Protein 3M8O (pdb70)

Sequence (440 aa):
DIVMTQSSSPLSLSSVTTPGEPASISSCRSSSQSLLRRDGHNDLEEWYLQKPGQSPQPLIYLGSTRASSGVPDRFSSGSGSGTDFTLKIIRVEAEDAGTYYCMMQNNKQTPLTFGQGTRLLEIKKRTVAAPSSVFIFPPSDDEQLKSGTASVVCLLNNFYPREAKVQWKKVDNALQSGNSQESVTEQDSKDSTYSLSSTLTLSKKADYEEKHKVYACCEVTHQGLSSSPVTKSSFNRRGEECCEVQLVESGGGLVQPGGSLKLSSCCAASGFTTLSSGSSNVHWVRQASGKGLEWVGRIKRNAESDATAYAASMMRRGGRLTISRDDSKNTAFLQMMNNSLKSSDDTAMMYYCCVVIRGDVVYNRQWGQGTLVTVSSASSPTSPKKVFPLSLCCSTQPDGNVVIACCLVQGFFPQEPLLSVTWSESGQGVTARNFPPSQDASGDLYTTSSSQLTLPATQCLAGKSVVTTCCHVKHYTNPSQDDVTVPCPP

Solvent-accessible surface area: 19371 Å² total; per-residue (Å²): 130,7,91,8,58,10,64,55,103,72,35,53,14,55,76,40,87,89,5,58,2,53,1,146,10,64,104,50,0,92,88,151,89,50,72,6,17,0,5,0,0,9,13,64,92,68,80,23,2,67,32,8,0,49,55,2,60,48,93,10,116,83,22,49,104,27,5,45,10,52,45,61,14,52,68,4,34,1,114,2,88,124,1,79,35,102,2,23,6,34,0,10,0,0,0,55,98,78,46,36,8,27,23,4,99,9,0,65,2,23,1,99,65,105,74,18,46,7,46,2,10,0,0,21,10,16,105,103,2,24,175,86,36,40,0,0,0,0,0,0,0,5,55,0,8,35,86,132,24,115,24,44,6,52,5,64,132,55,115,42,99,69,29,44,19,83,14,28,14,75,28,40,99,97,58,10,5,0,4,2,4,4,3,0,40,20,52,68,59,66,8,79,137,69,111,53,0,8,0,23,0,40,17,134,30,36,125,74,71,41,66,50,53,15,42,86,73,127,88,126,75,79,2,64,7,61,41,27,11,33,15,102,68,55,20,61,29,98,0,26,0,34,14,47,62,19,94,0,53,31,0,20,0,10,0,0,23,22,27,87,90,143,32,18,86,9,0,0,32,5,62,68,65,100,61,87,49,42,60,27,55,11,72,73,3,160,76,46,13,71,4,41,28,40,50,110,138,34,12,0,31,0,46,1,53,61,3,106,79,101,1,47,3,35,0,1,0,1,2,28,57,25,148,189,29,91,43,23,0,90,9,23,27,0,14,7,24,88,47,83,56,36,48,4,91,10,13,32,5,68,22,37,22,108,64,42,145,51,50,13,1,1,0,0,0,0,24,1,0,26,4,39,54,75,26,52,16,79,27,70,38,98,51,178,51,22,51,53,26,65,7,60,19,19,96,20,55,91,59,98,54,35,1,6,1,0,0,0,20,1,35,32,124,54,3,100,77,94,76,47,2,38,0,67,2,115,9,45,124,55,124,50,55,96,27,76,0,81,12,75

B-factor: mean 16.1, std 8.81, range [3.34, 55.22]

Radius of gyration: 24.03 Å; Cα contacts (8 Å, |Δi|>4): 1291; chains: 2; bounding box: 49×64×66 Å

Nearest PDB structures (foldseek):
  3m8o-assembly1_L  TM=1.005E+00  e=7.673E-44  Homo sapiens
  8vlt-assembly1_L  TM=9.657E-01  e=1.951E-39  Homo sapiens
  7so5-assembly1_L  TM=9.643E-01  e=1.183E-38  Homo sapiens
  6wg1-assembly1_B  TM=9.336E-01  e=4.070E-38  Homo sapiens
  6l8t-assembly1_L  TM=7.858E-01  e=1.786E-38  Homo sapiens

Structure (mmCIF, N/CA/C/O backbone):
data_3M8O
#
_entry.id   3M8O
#
_cell.length_a   43.780
_cell.length_b   76.300
_cell.length_c   55.850
_cell.angle_alpha   90.000
_cell.angle_beta   105.480
_cell.angle_gamma   90.000
#
_symmetry.space_group_name_H-M   'P 1 21 1'
#
loop_
_entity.id
_entity.type
_entity.pdbx_description
1 polymer 'IMMUNOGLOBULIN A1 LIGHT CHAIN'
2 polymer 'IMMUNOGLOBULIN A1 HEAVY CHAIN'
3 non-polymer 'CHLORIDE ION'
4 non-polymer GLYCEROL
5 water water
#
loop_
_atom_site.group_PDB
_atom_site.id
_atom_site.type_symbol
_atom_site.label_atom_id
_atom_site.label_alt_id
_atom_site.label_comp_id
_atom_site.label_asym_id
_atom_site.label_entity_id
_atom_site.label_seq_id
_atom_site.pdbx_PDB_ins_code
_atom_site.Cartn_x
_atom_site.Cartn_y
_atom_site.Cartn_z
_atom_site.occupancy
_atom_site.B_iso_or_equiv
_atom_site.auth_seq_id
_atom_site.auth_comp_id
_atom_site.auth_asym_id
_atom_site.auth_atom_id
_atom_site.pdbx_PDB_model_num
ATOM 1 N N . ASP A 1 1 ? -5.511 10.066 -14.372 1.00 19.44 1 ASP L N 1
ATOM 2 C CA . ASP A 1 1 ? -4.315 10.244 -13.561 1.00 15.13 1 ASP L CA 1
ATOM 3 C C . ASP A 1 1 ? -3.199 9.440 -14.192 1.00 14.46 1 ASP L C 1
ATOM 4 O O . ASP A 1 1 ? -3.452 8.490 -14.931 1.00 18.90 1 ASP L O 1
ATOM 9 N N . ILE A 1 2 ? -1.964 9.819 -13.892 1.00 8.59 2 ILE L N 1
ATOM 10 C CA . ILE A 1 2 ? -0.818 9.109 -14.437 1.00 7.41 2 ILE L CA 1
ATOM 11 C C . ILE A 1 2 ? -0.457 7.973 -13.484 1.00 9.34 2 ILE L C 1
ATOM 12 O O . ILE A 1 2 ? -0.359 8.165 -12.277 1.00 11.67 2 ILE L O 1
ATOM 17 N N . VAL A 1 3 ? -0.292 6.777 -14.031 1.00 7.84 3 VAL L N 1
ATOM 18 C CA . VAL A 1 3 ? 0.061 5.610 -13.227 1.00 7.91 3 VAL L CA 1
ATOM 19 C C . VAL A 1 3 ? 1.558 5.390 -13.310 1.00 9.00 3 VAL L C 1
ATOM 20 O O . VAL A 1 3 ? 2.125 5.318 -14.420 1.00 9.27 3 VAL L O 1
ATOM 24 N N . MET A 1 4 ? 2.187 5.311 -12.142 1.00 9.13 4 MET L N 1
ATOM 25 C CA . MET A 1 4 ? 3.624 5.058 -11.999 1.00 7.14 4 MET L CA 1
ATOM 26 C C . MET A 1 4 ? 3.830 3.654 -11.464 1.00 8.59 4 MET L C 1
ATOM 27 O O . MET A 1 4 ? 3.200 3.267 -10.472 1.00 10.51 4 MET L O 1
ATOM 32 N N . THR A 1 5 ? 4.702 2.890 -12.109 1.00 9.21 5 THR L N 1
ATOM 33 C CA . THR A 1 5 ? 4.976 1.526 -11.630 1.00 7.79 5 THR L CA 1
ATOM 34 C C . THR A 1 5 ? 6.458 1.252 -11.520 1.00 10.86 5 THR L C 1
ATOM 35 O O . THR A 1 5 ? 7.250 1.703 -12.337 1.00 13.82 5 THR L O 1
ATOM 39 N N . GLN A 1 6 ? 6.829 0.505 -10.504 1.00 6.44 6 GLN L N 1
ATOM 40 C CA . GLN A 1 6 ? 8.245 0.239 -10.243 1.00 7.55 6 GLN L CA 1
ATOM 41 C C . GLN A 1 6 ? 8.560 -1.225 -10.303 1.00 8.31 6 GLN L C 1
ATOM 42 O O . GLN A 1 6 ? 7.708 -2.075 -10.040 1.00 10.87 6 GLN L O 1
ATOM 48 N N A SER A 1 7 ? 9.805 -1.533 -10.641 0.40 7.87 7 SER L N 1
ATOM 49 N N B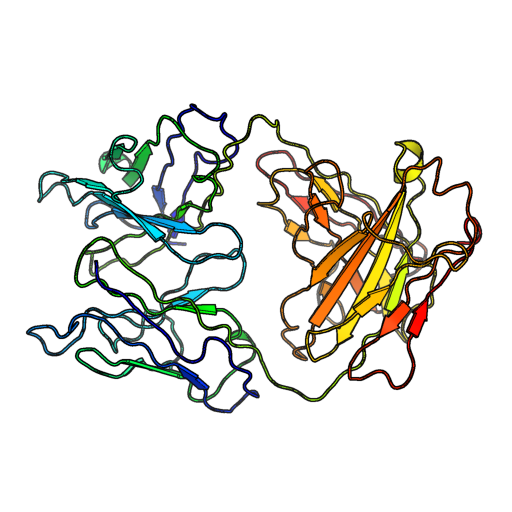 SER A 1 7 ? 9.801 -1.536 -10.674 0.30 7.86 7 SER L N 1
ATOM 50 N N C SER A 1 7 ? 9.802 -1.539 -10.655 0.30 7.91 7 SER L N 1
ATOM 51 C CA A SER A 1 7 ? 10.256 -2.910 -10.618 0.40 8.36 7 SER L CA 1
ATOM 52 C CA B SER A 1 7 ? 10.279 -2.914 -10.682 0.30 8.64 7 SER L CA 1
ATOM 53 C CA C SER A 1 7 ? 10.257 -2.919 -10.628 0.30 8.42 7 SER L CA 1
ATOM 54 C C A SER A 1 7 ? 11.750 -2.944 -10.335 0.40 8.27 7 SER L C 1
ATOM 55 C C B SER A 1 7 ? 11.764 -2.932 -10.336 0.30 8.36 7 SER L C 1
ATOM 56 C C C SER A 1 7 ? 11.751 -2.947 -10.341 0.30 8.37 7 SER L C 1
ATOM 57 O O A SER A 1 7 ? 12.504 -2.152 -10.886 0.40 9.42 7 SER L O 1
ATOM 58 O O B SER A 1 7 ? 12.526 -2.116 -10.844 0.30 9.20 7 SER L O 1
ATOM 59 O O C SER A 1 7 ? 12.505 -2.153 -10.895 0.30 9.26 7 SER L O 1
ATOM 66 N N . PRO A 1 8 ? 12.186 -3.852 -9.460 1.00 8.34 8 PRO L N 1
ATOM 67 C CA . PRO A 1 8 ? 11.367 -4.793 -8.702 1.00 7.99 8 PRO L CA 1
ATOM 68 C C . PRO A 1 8 ? 10.695 -4.086 -7.522 1.00 8.93 8 PRO L C 1
ATOM 69 O O . PRO A 1 8 ? 10.944 -2.888 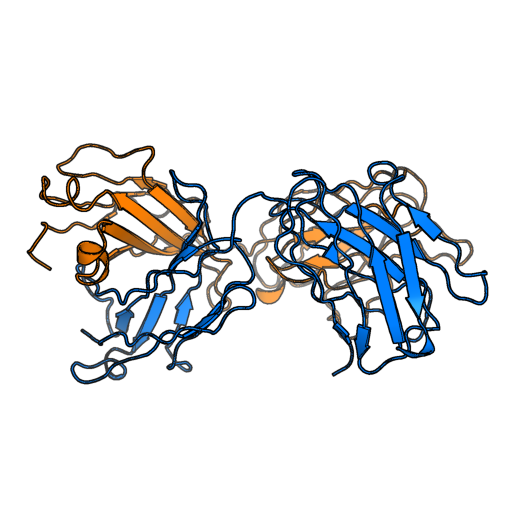-7.330 1.00 11.70 8 PRO L O 1
ATOM 73 N N . LEU A 1 9 ? 9.884 -4.803 -6.740 1.00 10.01 9 LEU L N 1
ATOM 74 C CA . LEU A 1 9 ? 9.288 -4.205 -5.543 1.00 12.03 9 LEU L CA 1
ATOM 75 C C . LEU A 1 9 ? 10.175 -4.367 -4.316 1.00 9.44 9 LEU L C 1
ATOM 76 O O . LEU A 1 9 ? 9.952 -3.733 -3.279 1.00 10.78 9 LEU L O 1
ATOM 81 N N . SER A 1 10 ? 11.209 -5.189 -4.453 1.00 12.26 10 SER L N 1
ATOM 82 C CA . SER A 1 10 ? 12.174 -5.346 -3.380 1.00 11.91 10 SER L CA 1
ATOM 83 C C . SER A 1 10 ? 13.460 -5.841 -3.974 1.00 13.82 10 SER L C 1
ATOM 84 O O . SER A 1 10 ? 13.456 -6.485 -5.022 1.00 13.10 10 SER L O 1
ATOM 87 N N . LEU A 1 11 ? 14.560 -5.497 -3.331 1.00 13.34 11 LEU L N 1
ATOM 88 C CA . LEU A 1 11 ? 15.827 -6.109 -3.681 1.00 15.98 11 LEU L CA 1
ATOM 89 C C . LEU A 1 11 ? 16.789 -6.098 -2.506 1.00 12.54 11 LEU L C 1
ATOM 90 O O . LEU A 1 11 ? 16.629 -5.340 -1.534 1.00 10.93 11 LEU L O 1
ATOM 95 N N . SER A 1 12 ? 17.760 -6.998 -2.596 1.00 10.80 12 SER L N 1
ATOM 96 C CA A SER A 1 12 ? 18.764 -7.178 -1.569 0.50 12.39 12 SER L CA 1
ATOM 97 C CA B SER A 1 12 ? 18.779 -7.173 -1.566 0.50 12.38 12 SER L CA 1
ATOM 98 C C . SER A 1 12 ? 20.134 -7.031 -2.234 1.00 12.11 12 SER L C 1
ATOM 99 O O . SER A 1 12 ? 20.436 -7.733 -3.195 1.00 14.64 12 SER L O 1
ATOM 104 N N . VAL A 1 13 ? 20.944 -6.107 -1.734 1.00 8.85 13 VAL L N 1
ATOM 105 C CA . VAL A 1 13 ? 22.223 -5.808 -2.371 1.00 13.06 13 VAL L CA 1
ATOM 106 C C . VAL A 1 13 ? 23.346 -5.788 -1.348 1.00 11.60 13 VAL L C 1
ATOM 107 O O . VAL A 1 13 ? 23.181 -5.239 -0.264 1.00 12.64 13 VAL L O 1
ATOM 111 N N A THR A 1 14 ? 24.493 -6.397 -1.654 0.60 13.90 14 THR L N 1
ATOM 112 N N B THR A 1 14 ? 24.498 -6.352 -1.706 0.40 13.86 14 THR L N 1
ATOM 113 C CA A THR A 1 14 ? 25.593 -6.286 -0.700 0.60 14.72 14 THR L CA 1
ATOM 114 C CA B THR A 1 14 ? 25.657 -6.330 -0.821 0.40 15.20 14 THR L CA 1
ATOM 115 C C A THR A 1 14 ? 26.294 -4.944 -0.838 0.60 14.88 14 THR L C 1
ATOM 116 C C B THR A 1 14 ? 26.360 -4.961 -0.884 0.40 14.97 14 THR L C 1
ATOM 117 O O A THR A 1 14 ? 26.312 -4.346 -1.914 0.60 15.33 14 THR L O 1
ATOM 118 O O B THR A 1 14 ? 26.430 -4.354 -1.953 0.40 15.38 14 THR L O 1
ATOM 125 N N . PRO A 1 15 ? 26.875 -4.463 0.259 1.00 15.36 15 PRO L N 1
ATOM 126 C CA . PRO A 1 15 ? 27.557 -3.164 0.237 1.00 16.11 15 PRO L CA 1
ATOM 127 C C . PRO A 1 15 ? 28.681 -3.108 -0.808 1.00 17.04 15 PRO L C 1
ATOM 128 O O . PRO A 1 15 ? 29.452 -4.065 -0.930 1.00 19.27 15 PRO L O 1
ATOM 132 N N . GLY A 1 16 ? 28.765 -1.988 -1.526 1.00 15.44 16 GLY L N 1
ATOM 133 C CA . GLY A 1 16 ? 29.810 -1.762 -2.506 1.00 15.30 16 GLY L CA 1
ATOM 134 C C . GLY A 1 16 ? 29.358 -2.140 -3.903 1.00 19.73 16 GLY L C 1
ATOM 135 O O . GLY A 1 16 ? 30.033 -1.846 -4.900 1.00 22.63 16 GLY L O 1
ATOM 136 N N . GLU A 1 17 ? 28.204 -2.794 -3.978 1.00 20.73 17 GLU L N 1
ATOM 137 C CA . GLU A 1 17 ? 27.680 -3.295 -5.237 1.00 19.05 17 GLU L CA 1
ATOM 138 C C . GLU A 1 17 ? 26.554 -2.410 -5.746 1.00 17.75 17 GLU L C 1
ATOM 139 O O . GLU A 1 17 ? 25.952 -1.674 -4.974 1.00 16.57 17 GLU L O 1
ATOM 145 N N . PRO A 1 18 ? 26.278 -2.475 -7.056 1.00 18.95 18 PRO L N 1
ATOM 146 C CA . PRO A 1 18 ? 25.270 -1.599 -7.653 1.00 20.21 18 PRO L CA 1
ATOM 147 C C . PRO A 1 18 ? 23.850 -2.128 -7.502 1.00 21.60 18 PRO L C 1
ATOM 148 O O . PRO A 1 18 ? 23.599 -3.338 -7.472 1.00 21.67 18 PRO L O 1
ATOM 152 N N . ALA A 1 19 ? 22.929 -1.186 -7.370 1.00 18.50 19 ALA L N 1
ATOM 153 C CA . ALA A 1 19 ? 21.513 -1.476 -7.315 1.00 19.37 19 ALA L CA 1
ATOM 154 C C . ALA A 1 19 ? 20.907 -0.659 -8.443 1.00 16.92 19 ALA L C 1
ATOM 155 O O . ALA A 1 19 ? 21.390 0.425 -8.761 1.00 16.10 19 ALA L O 1
ATOM 157 N N . SER A 1 20 ? 19.870 -1.175 -9.074 1.00 11.54 20 SER L N 1
ATOM 158 C CA . SER A 1 20 ? 19.072 -0.311 -9.931 1.00 10.68 20 SER L CA 1
ATOM 159 C C . SER A 1 20 ? 17.600 -0.613 -9.705 1.00 11.01 20 SER L C 1
ATOM 160 O O . SER A 1 20 ? 17.225 -1.714 -9.265 1.00 11.24 20 SER L O 1
ATOM 163 N N . ILE A 1 21 ? 16.780 0.406 -9.939 1.00 8.30 21 ILE L N 1
ATOM 164 C CA . ILE A 1 21 ? 15.336 0.318 -9.804 1.00 5.83 21 ILE L CA 1
ATOM 165 C C . ILE A 1 21 ? 14.714 0.960 -11.035 1.00 9.24 21 ILE L C 1
ATOM 166 O O . ILE A 1 21 ? 15.080 2.066 -11.427 1.00 10.01 21 ILE L O 1
ATOM 171 N N A SER A 1 22 ? 13.790 0.250 -11.669 0.70 8.75 22 SER L N 1
ATOM 172 N N B SER A 1 22 ? 13.770 0.242 -11.637 0.30 8.73 22 SER L N 1
ATOM 173 C CA A SER A 1 22 ? 13.112 0.761 -12.851 0.70 7.75 22 SER L CA 1
ATOM 174 C CA B SER A 1 22 ? 13.058 0.684 -12.832 0.30 8.76 22 SER L CA 1
ATOM 175 C C A SER A 1 22 ? 11.768 1.391 -12.496 0.70 7.80 22 SER L C 1
ATOM 176 C C B SER A 1 22 ? 11.760 1.404 -12.465 0.30 8.23 22 SER L C 1
ATOM 177 O O A SER A 1 22 ? 11.067 0.951 -11.575 0.70 9.66 22 SER L O 1
ATOM 178 O O B SER A 1 22 ? 11.087 1.038 -11.499 0.30 8.83 22 SER L O 1
ATOM 183 N N . CYS A 1 23 ? 11.402 2.424 -13.239 1.00 8.41 23 CYS L N 1
ATOM 184 C CA . CYS A 1 23 ? 10.137 3.114 -13.036 1.00 8.39 23 CYS L CA 1
ATOM 185 C C . CYS A 1 23 ? 9.502 3.361 -14.393 1.00 10.14 23 CYS L C 1
ATOM 186 O O . CYS A 1 23 ? 10.172 3.809 -15.332 1.00 12.19 23 CYS L O 1
ATOM 189 N N . ARG A 1 24 ? 8.203 3.088 -14.513 1.00 7.99 24 ARG L N 1
ATOM 190 C CA . ARG A 1 24 ? 7.499 3.384 -15.756 1.00 7.72 24 ARG L CA 1
ATOM 191 C C . ARG A 1 24 ? 6.294 4.259 -15.501 1.00 6.84 24 ARG L C 1
ATOM 192 O O . ARG A 1 24 ? 5.651 4.125 -14.467 1.00 8.68 24 ARG L O 1
ATOM 200 N N . SER A 1 25 ? 6.031 5.165 -16.443 1.00 7.04 25 SER L N 1
ATOM 201 C CA A SER A 1 25 ? 4.882 6.078 -16.392 0.50 8.16 25 SER L CA 1
ATOM 202 C CA B SER A 1 25 ? 4.863 6.038 -16.366 0.50 7.95 25 SER L CA 1
ATOM 203 C C . SER A 1 25 ? 3.893 5.791 -17.516 1.00 8.34 25 SER L C 1
ATOM 204 O O . SER A 1 25 ? 4.291 5.397 -18.621 1.00 9.48 25 SER L O 1
ATOM 209 N N . SER A 1 26 ? 2.606 6.009 -17.249 1.00 9.31 26 SER L N 1
ATOM 210 C CA . SER A 1 26 ? 1.565 5.781 -18.249 1.00 10.60 26 SER L CA 1
ATOM 211 C C . SER A 1 26 ? 1.471 6.895 -19.272 1.00 11.64 26 SER L C 1
ATOM 212 O O . SER A 1 26 ? 0.797 6.730 -20.290 1.00 13.41 26 SER L O 1
ATOM 215 N N . GLN A 1 27 ? 2.147 8.013 -19.002 1.00 10.19 27 GLN L N 1
ATOM 216 C CA . GLN A 1 27 ? 2.265 9.115 -19.959 1.00 9.50 27 GLN L CA 1
ATOM 217 C C . GLN A 1 27 ? 3.711 9.546 -20.046 1.00 8.59 27 GLN L C 1
ATOM 218 O O . GLN A 1 27 ? 4.444 9.440 -19.072 1.00 10.81 27 GLN L O 1
ATOM 224 N N . SER A 1 28 ? 4.124 10.068 -21.195 1.00 8.64 28 SER L N 1
ATOM 225 C CA . SER A 1 28 ? 5.492 10.549 -21.291 1.00 8.88 28 SER L CA 1
ATOM 226 C C . SER A 1 28 ? 5.671 11.737 -20.359 1.00 8.63 28 SER L C 1
ATOM 227 O O . SER A 1 28 ? 4.802 12.605 -20.265 1.00 10.64 28 SER L O 1
ATOM 230 N N . LEU A 1 29 ? 6.797 11.750 -19.667 1.00 7.00 29 LEU L N 1
ATOM 231 C CA . LEU A 1 29 ? 7.117 12.832 -18.749 1.00 5.87 29 LEU L CA 1
ATOM 232 C C . LEU A 1 29 ? 8.153 13.796 -19.355 1.00 6.98 29 LEU L C 1
ATOM 233 O O . LEU A 1 29 ? 8.647 14.713 -18.683 1.00 8.58 29 LEU L O 1
ATOM 238 N N . LEU A 1 30 ? 8.461 13.613 -20.629 1.00 8.16 30 LEU L N 1
ATOM 239 C CA . LEU A 1 30 ? 9.462 14.432 -21.304 1.00 8.69 30 LEU L CA 1
ATOM 240 C C . LEU A 1 30 ? 9.025 15.886 -21.401 1.00 9.50 30 LEU L C 1
ATOM 241 O O . LEU A 1 30 ? 7.862 16.189 -21.740 1.00 11.18 30 LEU L O 1
ATOM 246 N N . ARG A 1 31 ? 9.962 16.787 -21.091 1.00 10.47 31 ARG L N 1
ATOM 247 C CA . ARG A 1 31 ? 9.737 18.236 -21.144 1.00 7.41 31 ARG L CA 1
ATOM 248 C C . ARG A 1 31 ? 10.321 18.847 -22.412 1.00 11.72 31 ARG L C 1
ATOM 249 O O . ARG A 1 31 ? 11.174 18.246 -23.050 1.00 11.75 31 ARG L O 1
ATOM 257 N N . ARG A 1 32 ? 9.845 20.036 -22.770 1.00 12.89 32 ARG L N 1
ATOM 258 C CA . ARG A 1 32 ? 10.402 20.763 -23.907 1.00 17.10 32 ARG L CA 1
ATOM 259 C C . ARG A 1 32 ? 11.904 20.993 -23.756 1.00 15.59 32 ARG L C 1
ATOM 260 O O . ARG A 1 32 ? 12.636 20.990 -24.738 1.00 17.46 32 ARG L O 1
ATOM 263 N N . ASP A 1 33 ? 12.357 21.175 -22.521 1.00 13.04 33 ASP L N 1
ATOM 264 C CA . ASP A 1 33 ? 13.774 21.446 -22.281 1.00 12.66 33 ASP L CA 1
ATOM 265 C C . ASP A 1 33 ? 14.651 20.191 -22.230 1.00 12.96 33 ASP L C 1
ATOM 266 O O . ASP A 1 33 ? 15.846 20.286 -21.959 1.00 14.62 33 ASP L O 1
ATOM 271 N N . GLY A 1 34 ? 14.072 19.021 -22.498 1.00 10.51 34 GLY L N 1
ATOM 272 C CA . GLY A 1 34 ? 14.861 17.800 -22.559 1.00 10.34 34 GLY L CA 1
ATOM 273 C C . GLY A 1 34 ? 14.960 17.050 -21.250 1.00 7.93 34 GLY L C 1
ATOM 274 O O . GLY A 1 34 ? 15.376 15.889 -21.213 1.00 11.06 34 GLY L O 1
ATOM 275 N N . HIS A 1 35 ? 14.582 17.712 -20.160 1.00 9.81 35 HIS L N 1
ATOM 276 C CA . HIS A 1 35 ? 14.493 17.003 -18.889 1.00 8.98 35 HIS L CA 1
ATOM 277 C C . HIS A 1 35 ? 13.134 16.290 -18.796 1.00 7.61 35 HIS L C 1
ATOM 278 O O . HIS A 1 35 ? 12.382 16.272 -19.750 1.00 8.25 35 HIS L O 1
ATOM 285 N N . ASN A 1 36 ? 12.857 15.643 -17.664 1.00 7.06 36 ASN L N 1
ATOM 286 C CA . ASN A 1 36 ? 11.600 14.923 -17.468 1.00 7.15 36 ASN L CA 1
ATOM 287 C C . ASN A 1 36 ? 10.992 15.265 -16.119 1.00 6.15 36 ASN L C 1
ATOM 288 O O . ASN A 1 36 ? 11.728 15.522 -15.158 1.00 8.72 36 ASN L O 1
ATOM 293 N N . ASP A 1 37 ? 9.658 15.260 -16.028 1.00 7.97 37 ASP L N 1
ATOM 294 C CA . ASP A 1 37 ? 8.983 15.617 -14.786 1.00 8.42 37 ASP L CA 1
ATOM 295 C C . ASP A 1 37 ? 8.880 14.382 -13.883 1.00 7.35 37 ASP L C 1
ATOM 296 O O . ASP A 1 37 ? 7.799 13.861 -13.620 1.00 7.84 37 ASP L O 1
ATOM 301 N N . LEU A 1 38 ? 10.033 13.940 -13.403 1.00 6.98 38 LEU L N 1
ATOM 302 C CA . LEU A 1 38 ? 10.168 12.673 -12.722 1.00 6.21 38 LEU L CA 1
ATOM 303 C C . LEU A 1 38 ? 11.123 12.846 -11.564 1.00 6.88 38 LEU L C 1
ATOM 304 O O . LEU A 1 38 ? 12.239 13.381 -11.711 1.00 7.50 38 LEU L O 1
ATOM 309 N N A GLU A 1 39 ? 10.683 12.398 -10.390 0.60 6.76 39 GLU L N 1
ATOM 310 N N B GLU A 1 39 ? 10.684 12.386 -10.398 0.40 6.95 39 GLU L N 1
ATOM 311 C CA A GLU A 1 39 ? 11.463 12.536 -9.165 0.60 7.93 39 GLU L CA 1
ATOM 312 C CA B GLU A 1 39 ? 11.501 12.462 -9.203 0.40 7.63 39 GLU L CA 1
ATOM 313 C C A GLU A 1 39 ? 11.573 11.213 -8.408 0.60 7.94 39 GLU L C 1
ATOM 314 C C B GLU A 1 39 ? 11.648 11.119 -8.529 0.40 8.07 39 GLU L C 1
ATOM 315 O O A GLU A 1 39 ? 10.648 10.408 -8.421 0.60 8.00 39 GLU L O 1
ATOM 316 O O B GLU A 1 39 ? 10.836 10.216 -8.707 0.40 7.94 39 GLU L O 1
ATOM 327 N N . TRP A 1 40 ? 12.719 11.005 -7.760 1.00 6.17 40 TRP L N 1
ATOM 328 C CA . TRP A 1 40 ? 12.970 9.832 -6.940 1.00 6.54 40 TRP L CA 1
ATOM 329 C C . TRP A 1 40 ? 13.169 10.256 -5.502 1.00 5.86 40 TRP L C 1
ATOM 330 O O . TRP A 1 40 ? 13.785 11.286 -5.224 1.00 6.51 40 TRP L O 1
ATOM 341 N N . TYR A 1 41 ? 12.665 9.416 -4.585 1.00 5.66 41 TYR L N 1
ATOM 342 C CA . TYR A 1 41 ? 12.799 9.624 -3.128 1.00 8.18 41 TYR L CA 1
ATOM 343 C C . TYR A 1 41 ? 13.256 8.374 -2.431 1.00 9.70 41 TYR L C 1
ATOM 344 O O . TYR A 1 41 ? 12.976 7.273 -2.890 1.00 8.97 41 TYR L O 1
ATOM 353 N N . LEU A 1 42 ? 13.929 8.558 -1.297 1.00 8.24 42 LEU L N 1
ATOM 354 C CA . LEU A 1 42 ? 14.209 7.479 -0.358 1.00 9.35 42 LEU L CA 1
ATOM 355 C C . LEU A 1 42 ? 13.469 7.794 0.937 1.00 9.26 42 LEU L C 1
ATOM 356 O O . LEU A 1 42 ? 13.607 8.883 1.489 1.00 10.11 42 LEU L O 1
ATOM 361 N N . GLN A 1 43 ? 12.686 6.829 1.410 1.00 7.81 43 GLN L N 1
ATOM 362 C CA . GLN A 1 43 ? 12.002 6.993 2.686 1.00 8.60 43 GLN L CA 1
ATOM 363 C C . GLN A 1 43 ? 12.417 5.925 3.665 1.00 8.07 43 GLN L C 1
ATOM 364 O O . GLN A 1 43 ? 12.278 4.742 3.393 1.00 13.04 43 GLN L O 1
ATOM 370 N N . LYS A 1 44 ? 12.864 6.355 4.836 1.00 13.55 44 LYS L N 1
ATOM 371 C CA . LYS A 1 44 ? 13.092 5.436 5.947 1.00 15.06 44 LYS L CA 1
ATOM 372 C C . LYS A 1 44 ? 11.854 5.368 6.840 1.00 15.84 44 LYS L C 1
ATOM 373 O O . LYS A 1 44 ? 11.076 6.312 6.902 1.00 18.89 44 LYS L O 1
ATOM 379 N N . PRO A 1 45 ? 11.650 4.233 7.524 1.00 20.26 45 PRO L N 1
ATOM 380 C CA . PRO A 1 45 ? 10.350 4.067 8.195 1.00 21.31 45 PRO L CA 1
ATOM 381 C C . PRO A 1 45 ? 10.043 5.189 9.188 1.00 22.40 45 PRO L C 1
ATOM 382 O O . PRO A 1 45 ? 10.903 5.566 9.978 1.00 23.72 45 PRO L O 1
ATOM 386 N N . GLY A 1 46 ? 8.832 5.734 9.098 1.00 23.49 46 GLY L N 1
ATOM 387 C CA . GLY A 1 46 ? 8.380 6.779 10.001 1.00 26.33 46 GLY L CA 1
ATOM 388 C C . GLY A 1 46 ? 8.850 8.187 9.684 1.00 28.75 46 GLY L C 1
ATOM 389 O O . GLY A 1 46 ? 8.414 9.147 10.332 1.00 27.73 46 GLY L O 1
ATOM 390 N N . GLN A 1 47 ? 9.721 8.311 8.681 1.00 22.76 47 GLN L N 1
ATOM 391 C CA . GLN A 1 47 ? 10.399 9.563 8.354 1.00 20.67 47 GLN L CA 1
ATOM 392 C C . GLN A 1 47 ? 9.856 10.123 7.036 1.00 15.67 47 GLN L C 1
ATOM 393 O O . GLN A 1 47 ? 9.304 9.384 6.219 1.00 17.05 47 GLN L O 1
ATOM 399 N N . SER A 1 48 ? 9.977 11.423 6.829 1.00 14.21 48 SER L N 1
ATOM 400 C CA . SER A 1 48 ? 9.486 12.000 5.588 1.00 12.29 48 SER L CA 1
ATOM 401 C C . SER A 1 48 ? 10.334 11.497 4.421 1.00 11.73 48 SER L C 1
ATOM 402 O O . SER A 1 48 ? 11.542 11.272 4.575 1.00 15.19 48 SER L O 1
ATOM 405 N N . PRO A 1 49 ? 9.707 11.320 3.255 1.00 10.66 49 PRO L N 1
ATOM 406 C CA . PRO A 1 49 ? 10.493 11.005 2.060 1.00 10.26 49 PRO L CA 1
ATOM 407 C C . PRO A 1 49 ? 11.598 12.041 1.823 1.00 12.65 49 PRO L C 1
ATOM 408 O O . PRO A 1 49 ? 11.364 13.234 1.969 1.00 15.67 49 PRO L O 1
ATOM 412 N N . GLN A 1 50 ? 12.793 11.578 1.466 1.00 10.25 50 GLN L N 1
ATOM 413 C CA . GLN A 1 50 ? 13.912 12.459 1.140 1.00 11.16 50 GLN L CA 1
ATOM 414 C C . GLN A 1 50 ? 14.105 12.515 -0.362 1.00 10.68 50 GLN L C 1
ATOM 415 O O . GLN A 1 50 ? 14.260 11.483 -1.005 1.00 10.32 50 GLN L O 1
ATOM 421 N N . PRO A 1 51 ? 14.108 13.719 -0.936 1.00 9.36 51 PRO L N 1
ATOM 422 C CA . PRO A 1 51 ? 14.371 13.847 -2.376 1.00 9.97 51 PRO L CA 1
ATOM 423 C C . PRO A 1 51 ? 15.768 13.360 -2.739 1.00 10.90 51 PRO L C 1
ATOM 424 O O . PRO A 1 51 ? 16.729 13.696 -2.054 1.00 11.90 51 PRO L O 1
ATOM 428 N N . LEU A 1 52 ? 15.865 12.563 -3.798 1.00 7.89 52 LEU L N 1
ATOM 429 C CA . LEU A 1 52 ? 17.161 12.131 -4.305 1.00 6.99 52 LEU L CA 1
ATOM 430 C C . LEU A 1 52 ? 17.469 12.796 -5.643 1.00 8.52 52 LEU L C 1
ATOM 431 O O . LEU A 1 52 ? 18.569 13.306 -5.856 1.00 9.79 52 LEU L O 1
ATOM 436 N N . ILE A 1 53 ? 16.497 12.745 -6.549 1.00 6.60 53 ILE L N 1
ATOM 437 C CA . ILE A 1 53 ? 16.647 13.168 -7.943 1.00 6.79 53 ILE L CA 1
ATOM 438 C C . ILE A 1 53 ? 15.374 13.871 -8.359 1.00 8.02 53 ILE L C 1
ATOM 439 O O . ILE A 1 53 ? 14.280 13.411 -8.028 1.00 9.81 53 ILE L O 1
ATOM 444 N N . TYR A 1 54 ? 15.486 14.955 -9.111 1.00 6.51 54 TYR L N 1
ATOM 445 C CA . TYR A 1 54 ? 14.315 15.544 -9.738 1.00 6.47 54 TYR L CA 1
ATOM 446 C C . TYR A 1 54 ? 14.644 15.941 -11.165 1.00 6.68 54 TYR L C 1
ATOM 447 O O . TYR A 1 54 ? 15.791 15.833 -11.584 1.00 6.80 54 TYR L O 1
ATOM 456 N N . LEU A 1 55 ? 13.629 16.343 -11.922 1.00 8.06 55 LEU L N 1
ATOM 457 C CA . LEU A 1 55 ? 13.811 16.633 -13.346 1.00 5.32 55 LEU L CA 1
ATOM 458 C C . LEU A 1 55 ? 14.403 15.437 -14.092 1.00 6.02 55 LEU L C 1
ATOM 459 O O . LEU A 1 55 ? 15.077 15.605 -15.113 1.00 8.86 55 LEU L O 1
ATOM 464 N N . GLY A 1 56 ? 14.181 14.236 -13.552 1.00 7.60 56 GLY L N 1
ATOM 465 C CA . GLY A 1 56 ? 14.626 13.017 -14.206 1.00 8.48 56 GLY L CA 1
ATOM 466 C C . GLY A 1 56 ? 16.041 12.642 -13.803 1.00 8.89 56 GLY L C 1
ATOM 467 O O . GLY A 1 56 ? 16.335 11.478 -13.507 1.00 9.69 56 GLY L O 1
ATOM 468 N N . SER A 1 57 ? 16.936 13.625 -13.774 1.00 6.48 57 SER L N 1
ATOM 469 C CA . SER A 1 57 ? 18.361 13.305 -13.589 1.00 6.15 57 SER L CA 1
ATOM 470 C C . SER A 1 57 ? 19.138 14.255 -12.692 1.00 7.04 57 SER L C 1
ATOM 471 O O . SER A 1 57 ? 20.342 14.076 -12.521 1.00 7.71 57 SER L O 1
ATOM 474 N N . THR A 1 58 ? 18.484 15.277 -12.132 1.00 7.49 58 THR L N 1
ATOM 475 C CA . THR A 1 58 ? 19.184 16.270 -11.329 1.00 7.89 58 THR L CA 1
ATOM 476 C C . THR A 1 58 ? 19.257 15.809 -9.898 1.00 8.35 58 THR L C 1
ATOM 477 O O . THR A 1 58 ? 18.241 15.642 -9.249 1.00 9.13 58 THR L O 1
ATOM 481 N N . ARG A 1 59 ? 20.479 15.631 -9.407 1.00 7.74 59 ARG L N 1
ATOM 482 C CA . ARG A 1 59 ? 20.705 15.145 -8.055 1.00 7.32 59 ARG L CA 1
ATOM 483 C C . ARG A 1 59 ? 20.458 16.302 -7.072 1.00 10.08 59 ARG L C 1
ATOM 484 O O . ARG A 1 59 ? 21.000 17.394 -7.243 1.00 13.06 59 ARG L O 1
ATOM 492 N N . ALA A 1 60 ? 19.614 16.070 -6.065 1.00 9.37 60 ALA L N 1
ATOM 493 C CA . ALA A 1 60 ? 19.215 17.111 -5.106 1.00 7.05 60 ALA L CA 1
ATOM 494 C C . ALA A 1 60 ? 20.330 17.523 -4.143 1.00 12.03 60 ALA L C 1
ATOM 495 O O . ALA A 1 60 ? 21.350 16.845 -4.033 1.00 13.71 60 ALA L O 1
ATOM 497 N N A SER A 1 61 ? 20.107 18.627 -3.422 0.70 11.22 61 SER L N 1
ATOM 498 N N B SER A 1 61 ? 20.118 18.628 -3.433 0.30 11.78 61 SER L N 1
ATOM 499 C CA A SER A 1 61 ? 21.097 19.148 -2.483 0.70 13.07 61 SER L CA 1
ATOM 500 C CA B SER A 1 61 ? 21.134 19.159 -2.532 0.30 12.98 61 SER L CA 1
ATOM 501 C C A SER A 1 61 ? 21.592 18.096 -1.502 0.70 14.27 61 SER L C 1
ATOM 502 C C B SER A 1 61 ? 21.596 18.134 -1.500 0.30 14.29 61 SER L C 1
ATOM 503 O O A SER A 1 61 ? 20.795 17.403 -0.866 0.70 15.53 61 SER L O 1
ATOM 504 O O B SER A 1 61 ? 20.783 17.489 -0.839 0.30 15.05 61 SER L O 1
ATOM 509 N N . GLY A 1 62 ? 22.912 17.999 -1.368 1.00 15.37 62 GLY L N 1
ATOM 510 C CA . GLY A 1 62 ? 23.507 17.100 -0.393 1.00 17.76 62 GLY L CA 1
ATOM 511 C C . GLY A 1 62 ? 23.344 15.609 -0.665 1.00 17.72 62 GLY L C 1
ATOM 512 O O . GLY A 1 62 ? 23.791 14.780 0.126 1.00 20.89 62 GLY L O 1
ATOM 513 N N . VAL A 1 63 ? 22.688 15.252 -1.763 1.00 14.08 63 VAL L N 1
ATOM 514 C CA . VAL A 1 63 ? 22.553 13.843 -2.116 1.00 11.50 63 VAL L CA 1
ATOM 515 C C . VAL A 1 63 ? 23.896 13.309 -2.632 1.00 11.96 63 VAL L C 1
ATOM 516 O O . VAL A 1 63 ? 24.553 13.946 -3.441 1.00 12.76 63 VAL L O 1
ATOM 520 N N . PRO A 1 64 ? 24.298 12.131 -2.155 1.00 10.34 64 PRO L N 1
ATOM 521 C CA . PRO A 1 64 ? 25.612 11.607 -2.544 1.00 12.37 64 PRO L CA 1
ATOM 522 C C . PRO A 1 64 ? 25.718 11.275 -4.023 1.00 11.44 64 PRO L C 1
ATOM 523 O O . PRO A 1 64 ? 24.735 10.932 -4.695 1.00 10.66 64 PRO L O 1
ATOM 527 N N . ASP A 1 65 ? 26.951 11.337 -4.505 1.00 10.76 65 ASP L N 1
ATOM 528 C CA . ASP A 1 65 ? 27.254 11.100 -5.894 1.00 11.59 65 ASP L CA 1
ATOM 529 C C . ASP A 1 65 ? 26.843 9.705 -6.372 1.00 10.85 65 ASP L C 1
ATOM 530 O O . ASP A 1 65 ? 26.605 9.506 -7.560 1.00 11.66 65 ASP L O 1
ATOM 535 N N . ARG A 1 66 ? 26.771 8.736 -5.461 1.00 9.05 66 ARG L N 1
ATOM 536 C CA . ARG A 1 66 ? 26.451 7.358 -5.856 1.00 8.77 66 ARG L CA 1
ATOM 537 C C . ARG A 1 66 ? 25.033 7.163 -6.385 1.00 9.97 66 ARG L C 1
ATOM 538 O O . ARG A 1 66 ? 24.769 6.138 -7.028 1.00 11.10 66 ARG L O 1
ATOM 546 N N . PHE A 1 67 ? 24.143 8.118 -6.104 1.00 9.83 67 PHE L N 1
ATOM 547 C CA . PHE A 1 67 ? 22.772 8.106 -6.629 1.00 8.65 67 PHE L CA 1
ATOM 548 C C . PHE A 1 67 ? 22.733 8.815 -7.980 1.00 8.76 67 PHE L C 1
ATOM 549 O O . PHE A 1 67 ? 23.221 9.951 -8.113 1.00 9.53 67 PHE L O 1
ATOM 557 N N A SER A 1 68 ? 22.196 8.127 -8.984 0.60 8.57 68 SER L N 1
ATOM 558 N N B SER A 1 68 ? 22.148 8.163 -8.984 0.40 8.71 68 SER L N 1
ATOM 559 C CA A SER A 1 68 ? 22.022 8.712 -10.307 0.60 8.09 68 SER L CA 1
ATOM 560 C CA B SER A 1 68 ? 22.041 8.763 -10.314 0.40 8.17 68 SER L CA 1
ATOM 561 C C A SER A 1 68 ? 20.639 8.361 -10.846 0.60 8.63 68 SER L C 1
ATOM 562 C C B SER A 1 68 ? 20.778 8.323 -11.053 0.40 8.38 68 SER L C 1
ATOM 563 O O A SER A 1 68 ? 20.133 7.269 -10.620 0.60 8.64 68 SER L O 1
ATOM 564 O O B SER A 1 68 ? 20.513 7.123 -11.195 0.40 6.34 68 SER L O 1
ATOM 569 N N . GLY A 1 69 ? 20.025 9.303 -11.546 1.00 6.12 69 GLY L N 1
ATOM 570 C CA . GLY A 1 69 ? 18.767 9.048 -12.228 1.00 6.79 69 GLY L CA 1
ATOM 571 C C . GLY A 1 69 ? 19.000 9.166 -13.720 1.00 9.57 69 GLY L C 1
ATOM 572 O O . GLY A 1 69 ? 19.751 10.037 -14.174 1.00 9.66 69 GLY L O 1
ATOM 573 N N . SER A 1 70 ? 18.375 8.268 -14.478 1.00 8.88 70 SER L N 1
ATOM 574 C CA . SER A 1 70 ? 18.424 8.335 -15.935 1.00 7.93 70 SER L CA 1
ATOM 575 C C . SER A 1 70 ? 17.087 7.924 -16.527 1.00 8.91 70 SER L C 1
ATOM 576 O O . SER A 1 70 ? 16.150 7.550 -15.811 1.00 7.88 70 SER L O 1
ATOM 579 N N . GLY A 1 71 ? 17.011 8.021 -17.854 1.00 7.74 71 GLY L N 1
ATOM 580 C CA . GLY A 1 71 ? 15.811 7.664 -18.588 1.00 7.41 71 GLY L CA 1
ATOM 581 C C . GLY A 1 71 ? 15.137 8.868 -19.195 1.00 7.02 71 GLY L C 1
ATOM 582 O O . GLY A 1 71 ? 15.572 10.018 -19.017 1.00 9.34 71 GLY L O 1
ATOM 583 N N . SER A 1 72 ? 14.043 8.605 -19.898 1.00 7.63 72 SER L N 1
ATOM 584 C CA . SER A 1 72 ? 13.335 9.637 -20.630 1.00 6.12 72 SER L CA 1
ATOM 585 C C . SER A 1 72 ? 11.967 9.091 -20.995 1.00 9.63 72 SER L C 1
ATOM 586 O O . SER A 1 72 ? 11.787 7.876 -21.134 1.00 9.99 72 SER L O 1
ATOM 589 N N . GLY A 1 73 ? 11.011 9.997 -21.163 1.00 8.48 73 GLY L N 1
ATOM 590 C CA . GLY A 1 73 ? 9.713 9.638 -21.694 1.00 8.43 73 GLY L CA 1
ATOM 591 C C . GLY A 1 73 ? 8.902 8.854 -20.686 1.00 9.98 73 GLY L C 1
ATOM 592 O O . GLY A 1 73 ? 8.405 9.424 -19.714 1.00 10.17 73 GLY L O 1
ATOM 593 N N . THR A 1 74 ? 8.758 7.549 -20.906 1.00 8.78 74 THR L N 1
ATOM 594 C CA . THR A 1 74 ? 7.971 6.730 -19.986 1.00 7.62 74 THR L CA 1
ATOM 595 C C . THR A 1 74 ? 8.807 5.771 -19.162 1.00 7.88 74 THR L C 1
ATOM 596 O O . THR A 1 74 ? 8.260 5.031 -18.343 1.00 9.48 74 THR L O 1
ATOM 600 N N . ASP A 1 75 ? 10.119 5.762 -19.353 1.00 9.03 75 ASP L N 1
ATOM 601 C CA . ASP A 1 75 ? 10.949 4.756 -18.697 1.00 9.58 75 ASP L CA 1
ATOM 602 C C . ASP A 1 75 ? 12.164 5.371 -18.007 1.00 8.79 75 ASP L C 1
ATOM 603 O O . ASP A 1 75 ? 12.973 6.041 -18.640 1.00 10.63 75 ASP L O 1
ATOM 608 N N . PHE A 1 76 ? 12.300 5.107 -16.711 1.00 7.01 76 PHE L N 1
ATOM 609 C CA . PHE A 1 76 ? 13.328 5.738 -15.885 1.00 6.15 76 PHE L CA 1
ATOM 610 C C . PHE A 1 76 ? 14.023 4.724 -15.003 1.00 7.88 76 PHE L C 1
ATOM 611 O O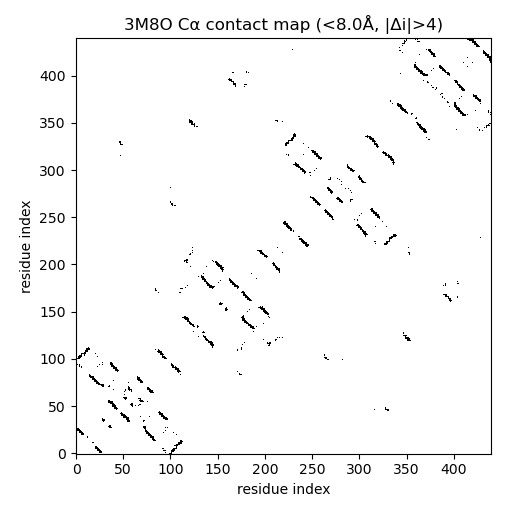 . PHE A 1 76 ? 13.492 3.667 -14.699 1.00 9.52 76 PHE L O 1
ATOM 619 N N . THR A 1 77 ? 15.245 5.059 -14.616 1.00 8.35 77 THR L N 1
ATOM 620 C CA . THR A 1 77 ? 16.048 4.187 -13.778 1.00 7.94 77 THR L CA 1
ATOM 621 C C . THR A 1 77 ? 16.762 4.972 -12.687 1.00 7.06 77 THR L C 1
ATOM 622 O O . THR A 1 77 ? 17.379 6.018 -12.957 1.00 9.73 77 THR L O 1
ATOM 626 N N . LEU A 1 78 ? 16.693 4.474 -11.453 1.00 8.51 78 LEU L N 1
ATOM 627 C CA . LEU A 1 78 ? 17.557 4.979 -10.400 1.00 8.38 78 LEU L CA 1
ATOM 628 C C . LEU A 1 78 ? 18.683 3.972 -10.261 1.00 9.57 78 LEU L C 1
ATOM 629 O O . LEU A 1 78 ? 18.431 2.774 -10.135 1.00 9.35 78 LEU L O 1
ATOM 634 N N . LYS A 1 79 ? 19.919 4.458 -10.309 1.00 8.34 79 LYS L N 1
ATOM 635 C CA . LYS A 1 79 ? 21.102 3.625 -10.041 1.00 10.39 79 LYS L CA 1
ATOM 636 C C . LYS A 1 79 ? 21.812 4.092 -8.784 1.00 12.06 79 LYS L C 1
ATOM 637 O O . LYS A 1 79 ? 22.034 5.283 -8.581 1.00 11.83 79 LYS L O 1
ATOM 643 N N . ILE A 1 80 ? 22.159 3.145 -7.927 1.00 12.40 80 ILE L N 1
ATOM 644 C CA . ILE A 1 80 ? 23.018 3.420 -6.806 1.00 13.61 80 ILE L CA 1
ATOM 645 C C . ILE A 1 80 ? 24.272 2.612 -7.101 1.00 15.34 80 ILE L C 1
ATOM 646 O O . ILE A 1 80 ? 24.240 1.382 -7.084 1.00 18.30 80 ILE L O 1
ATOM 651 N N . ILE A 1 81 ? 25.368 3.288 -7.412 1.00 13.23 81 ILE L N 1
ATOM 652 C CA . ILE A 1 81 ? 26.498 2.605 -8.027 1.00 16.31 81 ILE L CA 1
ATOM 653 C C . ILE A 1 81 ? 27.244 1.714 -7.038 1.00 20.09 81 ILE L C 1
ATOM 654 O O . ILE A 1 81 ? 27.732 0.633 -7.400 1.00 20.98 81 ILE L O 1
ATOM 659 N N . ARG A 1 82 ? 27.346 2.188 -5.804 1.00 16.96 82 ARG L N 1
ATOM 660 C CA . ARG A 1 82 ? 27.994 1.444 -4.739 1.00 19.95 82 ARG L CA 1
ATOM 661 C C . ARG A 1 82 ? 27.116 1.507 -3.502 1.00 15.83 82 ARG L C 1
ATOM 662 O O . ARG A 1 82 ? 27.223 2.450 -2.713 1.00 18.16 82 ARG L O 1
ATOM 670 N N . VAL A 1 83 ? 26.271 0.501 -3.304 1.00 15.48 83 VAL L N 1
ATOM 671 C CA . VAL A 1 83 ? 25.368 0.514 -2.159 1.00 14.09 83 VAL L CA 1
ATOM 672 C C . VAL A 1 83 ? 26.088 0.556 -0.799 1.00 14.99 83 VAL L C 1
ATOM 673 O O . VAL A 1 83 ? 27.092 -0.134 -0.587 1.00 16.38 83 VAL L O 1
ATOM 677 N N . GLU A 1 84 ? 25.569 1.386 0.102 1.00 13.08 84 GLU L N 1
ATOM 678 C CA . GLU A 1 84 ? 26.025 1.475 1.490 1.00 14.63 84 GLU L CA 1
ATOM 679 C C . GLU A 1 84 ? 24.881 1.088 2.434 1.00 15.53 84 GLU L C 1
ATOM 680 O O . GLU A 1 84 ? 23.701 1.152 2.065 1.00 14.07 84 GLU L O 1
ATOM 686 N N . ALA A 1 85 ? 25.218 0.714 3.665 1.00 19.37 85 ALA L N 1
ATOM 687 C CA . ALA A 1 85 ? 24.193 0.360 4.644 1.00 20.40 85 ALA L CA 1
ATOM 688 C C . ALA A 1 85 ? 23.111 1.436 4.812 1.00 21.13 85 ALA L C 1
ATOM 689 O O . ALA A 1 85 ? 21.921 1.110 4.919 1.00 21.21 85 ALA L O 1
ATOM 691 N N . GLU A 1 86 ? 23.507 2.707 4.826 1.00 16.55 86 GLU L N 1
ATOM 692 C CA . GLU A 1 86 ? 22.569 3.795 5.092 1.00 19.83 86 GLU L CA 1
ATOM 693 C C . GLU A 1 86 ? 21.562 3.978 3.949 1.00 16.38 86 GLU L C 1
ATOM 694 O O . GLU A 1 86 ? 20.645 4.808 4.045 1.00 19.23 86 GLU L O 1
ATOM 700 N N . ASP A 1 87 ? 21.748 3.223 2.868 1.00 14.98 87 ASP L N 1
ATOM 701 C CA . ASP A 1 87 ? 20.872 3.336 1.703 1.00 14.05 87 ASP L CA 1
ATOM 702 C C . ASP A 1 87 ? 19.634 2.437 1.823 1.00 12.76 87 ASP L C 1
ATOM 703 O O . ASP A 1 87 ? 18.743 2.478 0.978 1.00 12.87 87 ASP L O 1
ATOM 708 N N . ALA A 1 88 ? 19.567 1.629 2.870 1.00 10.96 88 ALA L N 1
ATOM 709 C CA . ALA A 1 88 ? 18.407 0.765 3.042 1.00 8.83 88 ALA L CA 1
ATOM 710 C C . ALA A 1 88 ? 17.164 1.616 3.291 1.00 9.79 88 ALA L C 1
ATOM 711 O O . ALA A 1 88 ? 17.216 2.611 4.032 1.00 13.40 88 ALA L O 1
ATOM 713 N N . GLY A 1 89 ? 16.041 1.206 2.708 1.00 8.37 89 GLY L N 1
ATOM 714 C CA . GLY A 1 89 ? 14.803 1.952 2.859 1.00 12.06 89 GLY L CA 1
ATOM 715 C C . GLY A 1 89 ? 13.896 1.693 1.686 1.00 8.86 89 GLY L C 1
ATOM 716 O O . GLY A 1 89 ? 14.136 0.776 0.897 1.00 10.26 89 GLY L O 1
ATOM 717 N N . THR A 1 90 ? 12.857 2.502 1.550 1.00 9.02 90 THR L N 1
ATOM 718 C CA . THR A 1 90 ? 11.912 2.321 0.454 1.00 8.00 90 THR L CA 1
ATOM 719 C C . THR A 1 90 ? 12.052 3.476 -0.519 1.00 9.01 90 THR L C 1
ATOM 720 O O . THR A 1 90 ? 12.010 4.640 -0.123 1.00 9.92 90 THR L O 1
ATOM 724 N N . TYR A 1 91 ? 12.240 3.126 -1.783 1.00 7.73 91 TYR L N 1
ATOM 725 C CA . TYR A 1 91 ? 12.461 4.107 -2.850 1.00 6.33 91 TYR L CA 1
ATOM 726 C C . TYR A 1 91 ? 11.191 4.294 -3.650 1.00 8.46 91 TYR L C 1
ATOM 727 O O . TYR A 1 91 ? 10.504 3.323 -3.991 1.00 8.90 91 TYR L O 1
ATOM 736 N N . TYR A 1 92 ? 10.882 5.544 -3.982 1.00 7.15 92 TYR L N 1
ATOM 737 C CA . TYR A 1 92 ? 9.690 5.832 -4.765 1.00 6.92 92 TYR L CA 1
ATOM 738 C C . TYR A 1 92 ? 10.058 6.698 -5.939 1.00 8.84 92 TYR L C 1
ATOM 739 O O . TYR A 1 92 ? 10.838 7.646 -5.785 1.00 7.93 92 TYR L O 1
ATOM 748 N N . CYS A 1 93 ? 9.519 6.385 -7.109 1.00 6.82 93 CYS L N 1
ATOM 749 C CA . CYS A 1 93 ? 9.485 7.390 -8.175 1.00 5.05 93 CYS L CA 1
ATOM 750 C C . CYS A 1 93 ? 8.153 8.132 -8.121 1.00 7.44 93 CYS L C 1
ATOM 751 O O . CYS A 1 93 ? 7.185 7.653 -7.547 1.00 8.89 93 CYS L O 1
ATOM 754 N N A MET A 1 94 ? 8.097 9.260 -8.807 0.60 7.30 94 MET L N 1
ATOM 755 N N B MET A 1 94 ? 8.135 9.355 -8.653 0.40 7.57 94 MET L N 1
ATOM 756 C CA A MET A 1 94 ? 6.959 10.146 -8.678 0.60 6.48 94 MET L CA 1
ATOM 757 C CA B MET A 1 94 ? 6.952 10.225 -8.605 0.40 6.55 94 MET L CA 1
ATOM 758 C C A MET A 1 94 ? 6.954 11.080 -9.870 0.60 6.38 94 MET L C 1
ATOM 759 C C B MET A 1 94 ? 6.943 11.137 -9.820 0.40 6.56 94 MET L C 1
ATOM 760 O O A MET A 1 94 ? 8.001 11.578 -10.284 0.60 8.01 94 MET L O 1
ATOM 761 O O B MET A 1 94 ? 7.973 11.701 -10.182 0.40 7.40 94 MET L O 1
ATOM 770 N N . GLN A 1 95 ? 5.780 11.310 -10.432 1.00 5.33 95 GLN L N 1
ATOM 771 C CA . GLN A 1 95 ? 5.668 12.251 -11.548 1.00 6.26 95 GLN L CA 1
ATOM 772 C C . GLN A 1 95 ? 5.171 13.594 -11.054 1.00 7.52 95 GLN L C 1
ATOM 773 O O . GLN A 1 95 ? 4.316 13.670 -10.158 1.00 7.38 95 GLN L O 1
ATOM 779 N N A ASN A 1 96 ? 5.656 14.678 -11.638 0.50 9.01 96 ASN L N 1
ATOM 780 N N B ASN A 1 96 ? 5.747 14.635 -11.654 0.50 8.98 96 ASN L N 1
ATOM 781 C CA A ASN A 1 96 ? 5.105 15.984 -11.288 0.50 8.86 96 ASN L CA 1
ATOM 782 C CA B ASN A 1 96 ? 5.446 16.034 -11.375 0.50 8.89 96 ASN L CA 1
ATOM 783 C C A ASN A 1 96 ? 4.661 16.732 -12.535 0.50 9.34 96 ASN L C 1
ATOM 784 C C B ASN A 1 96 ? 4.918 16.741 -12.631 0.50 7.73 96 ASN L C 1
ATOM 785 O O A ASN A 1 96 ? 4.551 17.959 -12.537 0.50 9.74 96 ASN L O 1
ATOM 786 O O B ASN A 1 96 ? 4.977 17.967 -12.718 0.50 10.41 96 ASN L O 1
ATOM 795 N N . LYS A 1 97 ? 4.394 15.973 -13.587 1.00 9.47 97 LYS L N 1
ATOM 796 C CA . LYS A 1 97 ? 3.857 16.528 -14.827 1.00 7.78 97 LYS L CA 1
ATOM 797 C C . LYS A 1 97 ? 2.477 17.154 -14.611 1.00 9.74 97 LYS L C 1
ATOM 798 O O . LYS A 1 97 ? 2.164 18.201 -15.181 1.00 12.93 97 LYS L O 1
ATOM 804 N N . GLN A 1 98 ? 1.673 16.519 -13.770 1.00 9.26 98 GLN L N 1
ATOM 805 C CA . GLN A 1 98 ? 0.358 17.063 -13.450 1.00 9.06 98 GLN L CA 1
ATOM 806 C C . GLN A 1 98 ? -0.050 16.661 -12.050 1.00 12.84 98 GLN L C 1
ATOM 807 O O . GLN A 1 98 ? 0.491 15.715 -11.474 1.00 12.49 98 GLN L O 1
ATOM 813 N N . THR A 1 99 ? -1.028 17.385 -11.511 1.00 14.23 99 THR L N 1
ATOM 814 C CA . THR A 1 99 ? -1.739 16.906 -10.343 1.00 12.18 99 THR L CA 1
ATOM 815 C C . THR A 1 99 ? -2.894 16.015 -10.840 1.00 12.93 99 THR L C 1
ATOM 816 O O . THR A 1 99 ? -3.348 16.164 -11.966 1.00 13.63 99 THR L O 1
ATOM 820 N N . PRO A 1 100 ? -3.314 15.044 -10.033 1.00 12.83 100 PRO L N 1
ATOM 821 C CA . PRO A 1 100 ? -2.717 14.669 -8.749 1.00 11.33 100 PRO L CA 1
ATOM 822 C C . PRO A 1 100 ? -1.291 14.166 -8.925 1.00 9.20 100 PRO L C 1
ATOM 823 O O . PRO A 1 100 ? -1.002 13.424 -9.866 1.00 10.14 100 PRO L O 1
ATOM 827 N N . LEU A 1 101 ? -0.395 14.572 -8.036 1.00 9.83 101 LEU L N 1
ATOM 828 C CA . LEU A 1 101 ? 0.938 13.978 -8.040 1.00 9.49 101 LEU L CA 1
ATOM 829 C C . LEU A 1 101 ? 0.762 12.502 -7.712 1.00 8.98 101 LEU L C 1
ATOM 830 O O . LEU A 1 101 ? 0.025 12.136 -6.799 1.00 11.22 101 LEU L O 1
ATOM 835 N N . THR A 1 102 ? 1.420 11.647 -8.488 1.00 7.84 102 THR L N 1
ATOM 836 C CA . THR A 1 102 ? 1.314 10.213 -8.294 1.00 7.25 102 THR L CA 1
ATOM 837 C C . THR A 1 102 ? 2.679 9.547 -8.147 1.00 6.86 102 THR L C 1
ATOM 838 O O . THR A 1 102 ? 3.671 9.982 -8.746 1.00 7.85 102 THR L O 1
ATOM 842 N N . PHE A 1 103 ? 2.694 8.512 -7.307 1.00 7.27 103 PHE L N 1
ATOM 843 C CA . PHE A 1 103 ? 3.899 7.800 -6.905 1.00 8.00 103 PHE L CA 1
ATOM 844 C C . PHE A 1 103 ? 3.841 6.350 -7.336 1.00 6.65 103 PHE L C 1
ATOM 845 O O . PHE A 1 103 ? 2.761 5.761 -7.417 1.00 8.53 103 PHE L O 1
ATOM 853 N N . GLY A 1 104 ? 5.011 5.755 -7.543 1.00 7.22 104 GLY L N 1
ATOM 854 C CA . GLY A 1 104 ? 5.089 4.317 -7.726 1.00 7.30 104 GLY L CA 1
ATOM 855 C C . GLY A 1 104 ? 4.835 3.594 -6.412 1.00 9.55 104 GLY L C 1
ATOM 856 O O . GLY A 1 104 ? 4.622 4.226 -5.357 1.00 8.99 104 GLY L O 1
ATOM 857 N N . GLN A 1 105 ? 4.884 2.263 -6.460 1.00 10.15 105 GLN L N 1
ATOM 858 C CA . GLN A 1 105 ? 4.442 1.451 -5.320 1.00 9.39 105 GLN L CA 1
ATOM 859 C C . GLN A 1 105 ? 5.390 1.509 -4.142 1.00 9.48 105 GLN L C 1
ATOM 860 O O . GLN A 1 105 ? 4.981 1.260 -2.995 1.00 10.99 105 GLN L O 1
ATOM 866 N N . GLY A 1 106 ? 6.658 1.802 -4.432 1.00 8.91 106 GLY L N 1
ATOM 867 C CA . GLY A 1 106 ? 7.720 1.723 -3.442 1.00 11.35 106 GLY L CA 1
ATOM 868 C C . GLY A 1 106 ? 8.518 0.438 -3.590 1.00 11.61 106 GLY L C 1
ATOM 869 O O . GLY A 1 106 ? 7.943 -0.639 -3.717 1.00 13.00 106 GLY L O 1
ATOM 870 N N . THR A 1 107 ? 9.842 0.560 -3.624 1.00 8.80 107 THR L N 1
ATOM 871 C CA . THR A 1 107 ? 10.747 -0.592 -3.733 1.00 8.11 107 THR L CA 1
ATOM 872 C C . THR A 1 107 ? 11.605 -0.621 -2.477 1.00 7.19 107 THR L C 1
ATOM 873 O O . THR A 1 107 ? 12.337 0.325 -2.206 1.00 9.57 107 THR L O 1
ATOM 877 N N . ARG A 1 108 ? 11.527 -1.709 -1.712 1.00 9.21 108 ARG L N 1
ATOM 878 C CA . ARG A 1 108 ? 12.296 -1.795 -0.477 1.00 10.28 108 ARG L CA 1
ATOM 879 C C . ARG A 1 108 ? 13.659 -2.416 -0.744 1.00 10.29 108 ARG L C 1
ATOM 880 O O . ARG A 1 108 ? 13.760 -3.574 -1.155 1.00 12.30 108 ARG L O 1
ATOM 888 N N A LEU A 1 109 ? 14.698 -1.616 -0.540 0.70 8.17 109 LEU L N 1
ATOM 889 N N B LEU A 1 109 ? 14.702 -1.637 -0.503 0.30 8.55 109 LEU L N 1
ATOM 890 C CA A LEU A 1 109 ? 16.082 -2.071 -0.618 0.70 8.69 109 LEU L CA 1
ATOM 891 C CA B LEU A 1 109 ? 16.066 -2.112 -0.653 0.30 8.24 109 LEU L CA 1
ATOM 892 C C A LEU A 1 109 ? 16.540 -2.495 0.773 0.70 7.07 109 LEU L C 1
ATOM 893 C C B LEU A 1 109 ? 16.624 -2.468 0.721 0.30 8.00 109 LEU L C 1
ATOM 894 O O A LEU A 1 109 ? 16.455 -1.726 1.737 0.70 8.55 109 LEU L O 1
ATOM 895 O O B LEU A 1 109 ? 16.670 -1.632 1.627 0.30 8.16 109 LEU L O 1
ATOM 904 N N . GLU A 1 110 ? 17.039 -3.717 0.880 1.00 10.09 110 GLU L N 1
ATOM 905 C CA . GLU A 1 110 ? 17.715 -4.134 2.097 1.00 10.60 110 GLU L CA 1
ATOM 906 C C . GLU A 1 110 ? 19.130 -4.556 1.733 1.00 10.52 110 GLU L C 1
ATOM 907 O O . GLU A 1 110 ? 19.445 -4.772 0.544 1.00 10.95 110 GLU L O 1
ATOM 913 N N . ILE A 1 111 ? 19.972 -4.657 2.752 1.00 9.10 111 ILE L N 1
ATOM 914 C CA . ILE A 1 111 ? 21.371 -4.981 2.577 1.00 8.16 111 ILE L CA 1
ATOM 915 C C . ILE A 1 111 ? 21.567 -6.493 2.697 1.00 9.45 111 ILE L C 1
ATOM 916 O O . ILE A 1 111 ? 21.222 -7.095 3.706 1.00 10.95 111 ILE L O 1
ATOM 921 N N A LYS A 1 112 ? 22.092 -7.094 1.638 0.50 9.71 112 LYS L N 1
ATOM 922 N N B LYS A 1 112 ? 22.120 -7.099 1.656 0.50 9.81 112 LYS L N 1
ATOM 923 C CA A LYS A 1 112 ? 22.430 -8.509 1.639 0.50 9.59 112 LYS L CA 1
ATOM 924 C CA B LYS A 1 112 ? 22.382 -8.532 1.661 0.50 9.62 112 LYS L CA 1
ATOM 925 C C A LYS A 1 112 ? 23.650 -8.773 2.531 0.50 8.72 112 LYS L C 1
ATOM 926 C C B LYS A 1 112 ? 23.694 -8.887 2.370 0.50 8.83 112 LYS L C 1
ATOM 927 O O A LYS A 1 112 ? 24.560 -7.946 2.630 0.50 7.36 112 LYS L O 1
ATOM 928 O O B LYS A 1 112 ? 24.726 -8.249 2.159 0.50 8.93 112 LYS L O 1
ATOM 939 N N . ARG A 1 113 ? 23.643 -9.917 3.206 1.00 8.62 113 ARG L N 1
ATOM 940 C CA . ARG A 1 113 ? 24.814 -10.392 3.928 1.00 7.37 113 ARG L CA 1
ATOM 941 C C . ARG A 1 113 ? 24.677 -11.887 4.166 1.00 8.97 113 ARG L C 1
ATOM 942 O O . ARG A 1 113 ? 23.679 -12.489 3.758 1.00 8.86 113 ARG L O 1
ATOM 950 N N . THR A 1 114 ? 25.663 -12.477 4.836 1.00 7.55 114 THR L N 1
ATOM 951 C CA . THR A 1 114 ? 25.613 -13.916 5.122 1.00 7.70 114 THR L CA 1
ATOM 952 C C . THR A 1 114 ? 24.534 -14.196 6.183 1.00 9.01 114 THR L C 1
ATOM 953 O O . THR A 1 114 ? 24.132 -13.311 6.938 1.00 9.47 114 THR L O 1
ATOM 957 N N . VAL A 1 115 ? 24.097 -15.444 6.271 1.00 7.80 115 VAL L N 1
ATOM 958 C CA . VAL A 1 115 ? 23.139 -15.841 7.300 1.00 7.09 115 VAL L CA 1
ATOM 959 C C . VAL A 1 115 ? 23.714 -15.643 8.698 1.00 8.32 115 VAL L C 1
ATOM 960 O O . VAL A 1 115 ? 24.889 -15.931 8.950 1.00 9.43 115 VAL L O 1
ATOM 964 N N . ALA A 1 116 ? 22.877 -15.158 9.606 1.00 8.93 116 ALA L N 1
ATOM 965 C CA . ALA A 1 116 ? 23.244 -15.015 11.008 1.00 8.44 116 ALA L CA 1
ATOM 966 C C . ALA A 1 116 ? 22.076 -15.544 11.820 1.00 6.46 116 ALA L C 1
ATOM 967 O O . ALA A 1 116 ? 20.937 -15.126 11.616 1.00 8.43 116 ALA L O 1
ATOM 969 N N . ALA A 1 117 ? 22.338 -16.474 12.732 1.00 7.90 117 ALA L N 1
ATOM 970 C CA . ALA A 1 117 ? 21.290 -17.032 13.574 1.00 8.97 117 ALA L CA 1
ATOM 971 C C . ALA A 1 117 ? 21.005 -16.091 14.733 1.00 8.73 117 ALA L C 1
ATOM 972 O O . ALA A 1 117 ? 21.926 -15.473 15.262 1.00 11.51 117 ALA L O 1
ATOM 974 N N . PRO A 1 118 ? 19.734 -15.989 15.134 1.00 7.40 118 PRO L N 1
ATOM 975 C CA . PRO A 1 118 ? 19.401 -15.083 16.227 1.00 5.50 118 PRO L CA 1
ATOM 976 C C . PRO A 1 118 ? 19.868 -15.589 17.578 1.00 9.20 118 PRO L C 1
ATOM 977 O O . PRO A 1 118 ? 19.845 -16.787 17.852 1.00 11.26 118 PRO L O 1
ATOM 981 N N A SER A 1 119 ? 20.320 -14.666 18.420 0.70 8.33 119 SER L N 1
ATOM 982 N N B SER A 1 119 ? 20.283 -14.651 18.424 0.30 8.67 119 SER L N 1
ATOM 983 C CA A SER A 1 119 ? 20.424 -14.913 19.848 0.70 8.42 119 SER L CA 1
ATOM 984 C CA B SER A 1 119 ? 20.397 -14.897 19.852 0.30 8.62 119 SER L CA 1
ATOM 985 C C A SER A 1 119 ? 19.051 -14.568 20.457 0.70 7.29 119 SER L C 1
ATOM 986 C C B SER A 1 119 ? 19.052 -14.537 20.477 0.30 8.07 119 SER L C 1
ATOM 987 O O A SER A 1 119 ? 18.302 -13.774 19.896 0.70 8.57 119 SER L O 1
ATOM 988 O O B SER A 1 119 ? 18.329 -13.680 19.969 0.30 8.57 119 SER L O 1
ATOM 993 N N . VAL A 1 120 ? 18.716 -15.195 21.577 1.00 6.79 120 VAL L N 1
ATOM 994 C CA . VAL A 1 120 ? 17.366 -15.091 22.124 1.00 9.50 120 VAL L CA 1
ATOM 995 C C . VAL A 1 120 ? 17.409 -14.788 23.612 1.00 8.90 120 VAL L C 1
ATOM 996 O O . VAL A 1 120 ? 18.213 -15.360 24.339 1.00 9.55 120 VAL L O 1
ATOM 1000 N N . PHE A 1 121 ? 16.535 -13.871 24.037 1.00 7.99 121 PHE L N 1
ATOM 1001 C CA . PHE A 1 121 ? 16.511 -13.361 25.404 1.00 5.96 121 PHE L CA 1
ATOM 1002 C C . PHE A 1 121 ? 15.076 -13.354 25.888 1.00 8.67 121 PHE L C 1
ATOM 1003 O O . PHE A 1 121 ? 14.214 -12.800 25.229 1.00 8.93 121 PHE L O 1
ATOM 1011 N N . ILE A 1 122 ? 14.825 -13.950 27.050 1.00 7.90 122 ILE L N 1
ATOM 1012 C CA . ILE A 1 122 ? 13.476 -13.927 27.607 1.00 7.34 122 ILE L CA 1
ATOM 1013 C C . ILE A 1 122 ? 13.399 -13.143 28.933 1.00 8.19 122 ILE L C 1
ATOM 1014 O O . ILE A 1 122 ? 14.307 -13.230 29.772 1.00 8.55 122 ILE L O 1
ATOM 1019 N N . PHE A 1 123 ? 12.316 -12.379 29.083 1.00 8.32 123 PHE L N 1
ATOM 1020 C CA . PHE A 1 123 ? 12.086 -11.524 30.240 1.00 8.94 123 PHE L CA 1
ATOM 1021 C C . PHE A 1 123 ? 10.697 -11.835 30.783 1.00 9.21 123 PHE L C 1
ATOM 1022 O O . PHE A 1 123 ? 9.730 -11.834 30.019 1.00 8.33 123 PHE L O 1
ATOM 1030 N N . PRO A 1 124 ? 10.584 -12.102 32.096 1.00 7.91 124 PRO L N 1
ATOM 1031 C CA . PRO A 1 124 ? 9.257 -12.295 32.694 1.00 8.99 124 PRO L CA 1
ATOM 1032 C C . PRO A 1 124 ? 8.530 -10.965 32.870 1.00 9.53 124 PRO L C 1
ATOM 1033 O O . PRO A 1 124 ? 9.109 -9.911 32.678 1.00 9.89 124 PRO L O 1
ATOM 1037 N N . PRO A 1 125 ? 7.239 -11.012 33.237 1.00 8.76 125 PRO L N 1
ATOM 1038 C CA . PRO A 1 125 ? 6.528 -9.776 33.572 1.00 11.25 125 PRO L CA 1
ATOM 1039 C C . PRO A 1 125 ? 7.176 -9.087 34.751 1.00 13.75 125 PRO L C 1
ATOM 1040 O O . PRO A 1 125 ? 7.644 -9.759 35.673 1.00 14.41 125 PRO L O 1
ATOM 1044 N N . SER A 1 126 ? 7.208 -7.762 34.734 1.00 11.51 126 SER L N 1
ATOM 1045 C CA . SER A 1 126 ? 7.679 -7.035 35.901 1.00 11.46 126 SER L CA 1
ATOM 1046 C C . SER A 1 126 ? 6.649 -7.124 37.023 1.00 11.96 126 SER L C 1
ATOM 1047 O O . SER A 1 126 ? 5.455 -7.218 36.782 1.00 12.04 126 SER L O 1
ATOM 1050 N N A ASP A 1 127 ? 7.136 -7.080 38.252 0.60 15.52 127 ASP L N 1
ATOM 1051 N N B ASP A 1 127 ? 7.108 -7.089 38.266 0.40 15.55 127 ASP L N 1
ATOM 1052 C CA A ASP A 1 127 ? 6.244 -7.087 39.394 0.60 17.58 127 ASP L CA 1
ATOM 1053 C CA B ASP A 1 127 ? 6.150 -7.134 39.362 0.40 16.84 127 ASP L CA 1
ATOM 1054 C C A ASP A 1 127 ? 5.285 -5.905 39.335 0.60 15.78 127 ASP L C 1
ATOM 1055 C C B ASP A 1 127 ? 5.265 -5.886 39.370 0.40 15.70 127 ASP L C 1
ATOM 1056 O O A ASP A 1 127 ? 4.102 -6.035 39.656 0.60 14.12 127 ASP L O 1
ATOM 1057 O O B ASP A 1 127 ? 4.111 -5.946 39.791 0.40 14.79 127 ASP L O 1
ATOM 1066 N N . GLU A 1 128 ? 5.786 -4.767 38.870 1.00 14.99 128 GLU L N 1
ATOM 1067 C CA . GLU A 1 128 ? 4.967 -3.566 38.777 1.00 13.54 128 GLU L CA 1
ATOM 1068 C C . GLU A 1 128 ? 3.806 -3.787 37.815 1.00 9.34 128 GLU L C 1
ATOM 1069 O O . GLU A 1 128 ? 2.678 -3.413 38.109 1.00 11.59 128 GLU L O 1
ATOM 1075 N N . GLN A 1 129 ? 4.061 -4.428 36.674 1.00 9.61 129 GLN L N 1
ATOM 1076 C CA . GLN A 1 129 ? 2.964 -4.678 35.755 1.00 8.82 129 GLN L CA 1
ATOM 1077 C C . GLN A 1 129 ? 1.935 -5.642 36.344 1.00 8.90 129 GLN L C 1
ATOM 1078 O O . GLN A 1 129 ? 0.723 -5.447 36.179 1.00 11.78 129 GLN L O 1
ATOM 1084 N N . LEU A 1 130 ? 2.414 -6.683 37.023 1.00 11.27 130 LEU L N 1
ATOM 1085 C CA . LEU A 1 130 ? 1.487 -7.697 37.536 1.00 10.56 130 LEU L CA 1
ATOM 1086 C C . LEU A 1 130 ? 0.445 -7.061 38.448 1.00 15.73 130 LEU L C 1
ATOM 1087 O O . LEU A 1 130 ? -0.731 -7.410 38.386 1.00 18.50 130 LEU L O 1
ATOM 1092 N N . LYS A 1 131 ? 0.873 -6.110 39.275 1.00 16.73 131 LYS L N 1
ATOM 1093 C CA . LYS A 1 131 ? -0.057 -5.453 40.196 1.00 17.53 131 LYS L CA 1
ATOM 1094 C C . LYS A 1 131 ? -1.204 -4.711 39.511 1.00 20.65 131 LYS L C 1
ATOM 1095 O O . LYS A 1 131 ? -2.248 -4.496 40.121 1.00 20.18 131 LYS L O 1
ATOM 1101 N N . SER A 1 132 ? -1.026 -4.330 38.246 1.00 18.54 132 SER L N 1
ATOM 1102 C CA . SER A 1 132 ? -2.068 -3.613 37.527 1.00 18.81 132 SER L CA 1
ATOM 1103 C C . SER A 1 132 ? -3.000 -4.565 36.793 1.00 21.04 132 SER L C 1
ATOM 1104 O O . SER A 1 132 ? -3.936 -4.122 36.140 1.00 23.68 132 SER L O 1
ATOM 1107 N N . GLY A 1 133 ? -2.733 -5.872 36.873 1.00 17.50 133 GLY L N 1
ATOM 1108 C CA . GLY A 1 133 ? -3.653 -6.862 36.328 1.00 17.63 133 GLY L CA 1
ATOM 1109 C C . GLY A 1 133 ? -3.283 -7.517 35.005 1.00 16.22 133 GLY L C 1
ATOM 1110 O O . GLY A 1 133 ? -4.020 -8.345 34.464 1.00 15.28 133 GLY L O 1
ATOM 1111 N N . THR A 1 134 ? -2.126 -7.146 34.471 1.00 16.42 134 THR L N 1
ATOM 1112 C CA . THR A 1 134 ? -1.714 -7.646 33.162 1.00 15.19 134 THR L CA 1
ATOM 1113 C C . THR A 1 134 ? -0.344 -8.269 33.288 1.00 10.01 134 THR L C 1
ATOM 1114 O O . THR A 1 134 ? 0.441 -7.841 34.112 1.00 12.54 134 THR L O 1
ATOM 1118 N N . ALA A 1 135 ? -0.078 -9.300 32.486 1.00 8.87 135 ALA L N 1
ATOM 1119 C CA . ALA A 1 135 ? 1.227 -9.969 32.489 1.00 8.38 135 ALA L CA 1
ATOM 1120 C C . ALA A 1 135 ? 1.778 -10.132 31.084 1.00 8.94 135 ALA L C 1
ATOM 1121 O O . ALA A 1 135 ? 1.253 -10.921 30.287 1.00 10.35 135 ALA L O 1
ATOM 1123 N N . SER A 1 136 ? 2.856 -9.410 30.782 1.00 7.95 136 SER L N 1
ATOM 1124 C CA . SER A 1 136 ? 3.482 -9.506 29.468 1.00 7.87 136 SER L CA 1
ATOM 1125 C C . SER A 1 136 ? 4.810 -10.209 29.616 1.00 9.54 136 SER L C 1
ATOM 1126 O O . SER A 1 136 ? 5.607 -9.853 30.467 1.00 11.65 136 SER L O 1
ATOM 1129 N N . VAL A 1 137 ? 5.024 -11.219 28.778 1.00 7.24 137 VAL L N 1
ATOM 1130 C CA . VAL A 1 137 ? 6.300 -11.921 28.708 1.00 7.57 137 VAL L CA 1
ATOM 1131 C C . VAL A 1 137 ? 6.954 -11.497 27.406 1.00 7.07 137 VAL L C 1
ATOM 1132 O O . VAL A 1 137 ? 6.284 -11.383 26.386 1.00 8.04 137 VAL L O 1
ATOM 1136 N N . VAL A 1 138 ? 8.251 -11.218 27.450 1.00 7.66 138 VAL L N 1
ATOM 1137 C CA . VAL A 1 138 ? 8.934 -10.655 26.297 1.00 6.63 138 VAL L CA 1
ATOM 1138 C C . VAL A 1 138 ? 10.074 -11.553 25.847 1.00 8.37 138 VAL L C 1
ATOM 1139 O O . VAL A 1 138 ? 10.870 -12.049 26.651 1.00 7.53 138 VAL L O 1
ATOM 1143 N N . CYS A 1 139 ? 10.116 -11.786 24.549 1.00 7.18 139 CYS L N 1
ATOM 1144 C CA . CYS A 1 139 ? 11.190 -12.548 23.938 1.00 8.70 139 CYS L CA 1
ATOM 1145 C C . CYS A 1 139 ? 11.842 -11.689 22.856 1.00 7.62 139 CYS L C 1
ATOM 1146 O O . CYS A 1 139 ? 11.175 -11.245 21.931 1.00 8.34 139 CYS L O 1
ATOM 1149 N N . LEU A 1 140 ? 13.137 -11.438 23.003 1.00 6.67 140 LEU L N 1
ATOM 1150 C CA . LEU A 1 140 ? 13.871 -10.602 22.067 1.00 7.36 140 LEU L CA 1
ATOM 1151 C C . LEU A 1 140 ? 14.845 -11.462 21.280 1.00 7.30 140 LEU L C 1
ATOM 1152 O O . LEU A 1 140 ? 15.548 -12.313 21.857 1.00 8.62 140 LEU L O 1
ATOM 1157 N N . LEU A 1 141 ? 14.870 -11.239 19.971 1.00 5.41 141 LEU L N 1
ATOM 1158 C CA . LEU A 1 141 ? 15.804 -11.906 19.069 1.00 7.26 141 LEU L CA 1
ATOM 1159 C C . LEU A 1 141 ? 16.761 -10.848 18.558 1.00 6.72 141 LEU L C 1
ATOM 1160 O O . LEU A 1 141 ? 16.329 -9.773 18.135 1.00 7.16 141 LEU L O 1
ATOM 1165 N N . ASN A 1 142 ? 18.063 -11.141 18.601 1.00 7.04 142 ASN L N 1
ATOM 1166 C CA . ASN A 1 142 ? 19.055 -10.200 18.097 1.00 7.68 142 ASN L CA 1
ATOM 1167 C C . ASN A 1 142 ? 19.960 -10.777 17.037 1.00 7.45 142 ASN L C 1
ATOM 1168 O O . ASN A 1 142 ? 20.240 -11.970 17.009 1.00 9.20 142 ASN L O 1
ATOM 1173 N N . ASN A 1 143 ? 20.463 -9.887 16.183 1.00 8.22 143 ASN L N 1
ATOM 1174 C CA . ASN A 1 143 ? 21.600 -10.204 15.325 1.00 9.94 143 ASN L CA 1
ATOM 1175 C C . ASN A 1 143 ? 21.336 -11.307 14.303 1.00 9.35 143 ASN L C 1
ATOM 1176 O O . ASN A 1 143 ? 22.199 -12.164 14.078 1.00 11.15 143 ASN L O 1
ATOM 1181 N N . PHE A 1 144 ? 20.162 -11.284 13.678 1.00 7.72 144 PHE L N 1
ATOM 1182 C CA . PHE A 1 144 ? 19.831 -12.311 12.690 1.00 6.43 144 PHE L CA 1
ATOM 1183 C C . PHE A 1 144 ? 19.646 -11.798 11.268 1.00 6.70 144 PHE L C 1
ATOM 1184 O O . PHE A 1 144 ? 19.347 -10.628 11.035 1.00 8.26 144 PHE L O 1
ATOM 1192 N N . TYR A 1 145 ? 19.815 -12.716 10.311 1.00 7.76 145 TYR L N 1
ATOM 1193 C CA . TYR A 1 145 ? 19.667 -12.406 8.900 1.00 6.43 145 TYR L CA 1
ATOM 1194 C C . TYR A 1 145 ? 19.529 -13.750 8.208 1.00 6.96 145 TYR L C 1
ATOM 1195 O O . TYR A 1 145 ? 20.316 -14.645 8.468 1.00 8.05 145 TYR L O 1
ATOM 1204 N N . PRO A 1 146 ? 18.535 -13.905 7.321 1.00 8.23 146 PRO L N 1
ATOM 1205 C CA . PRO A 1 146 ? 17.576 -12.914 6.819 1.00 8.97 146 PRO L CA 1
ATOM 1206 C C . PRO A 1 146 ? 16.460 -12.568 7.814 1.00 7.34 146 PRO L C 1
ATOM 1207 O O . PRO A 1 146 ? 16.446 -13.080 8.934 1.00 7.45 146 PRO L O 1
ATOM 1211 N N . ARG A 1 147 ? 15.529 -11.722 7.367 1.00 7.46 147 ARG L N 1
ATOM 1212 C CA . ARG A 1 147 ? 14.537 -11.074 8.229 1.00 7.00 147 ARG L CA 1
ATOM 1213 C C . ARG A 1 147 ? 13.478 -12.048 8.728 1.00 10.92 147 ARG L C 1
ATOM 1214 O O . ARG A 1 147 ? 12.919 -11.866 9.811 1.00 10.89 147 ARG L O 1
ATOM 1222 N N . GLU A 1 148 ? 13.197 -13.087 7.948 1.00 10.15 148 GLU L N 1
ATOM 1223 C CA . GLU A 1 148 ? 12.180 -14.060 8.372 1.00 10.50 148 GLU L CA 1
ATOM 1224 C C . GLU A 1 148 ? 12.629 -14.798 9.621 1.00 11.76 148 GLU L C 1
ATOM 1225 O O . GLU A 1 148 ? 13.744 -15.323 9.663 1.00 12.93 148 GLU L O 1
ATOM 1231 N N . ALA A 1 149 ? 11.777 -14.823 10.641 1.00 10.36 149 ALA L N 1
ATOM 1232 C CA . ALA A 1 149 ? 12.082 -15.547 11.872 1.00 9.53 149 ALA L CA 1
ATOM 1233 C C . ALA A 1 149 ? 10.767 -15.910 12.514 1.00 11.82 149 ALA L C 1
ATOM 1234 O O . ALA A 1 149 ? 9.821 -15.148 12.441 1.00 15.82 149 ALA L O 1
ATOM 1236 N N . LYS A 1 150 ? 10.723 -17.067 13.163 1.00 8.67 150 LYS L N 1
ATOM 1237 C CA . LYS A 1 150 ? 9.482 -17.557 13.745 1.00 10.48 150 LYS L CA 1
ATOM 1238 C C . LYS A 1 150 ? 9.626 -17.690 15.236 1.00 12.60 150 LYS L C 1
ATOM 1239 O O . LYS A 1 150 ? 10.540 -18.352 15.715 1.00 11.70 150 LYS L O 1
ATOM 1245 N N . VAL A 1 151 ? 8.727 -17.042 15.964 1.00 8.87 151 VAL L N 1
ATOM 1246 C CA . VAL A 1 151 ? 8.628 -17.231 17.413 1.00 9.57 151 VAL L CA 1
ATOM 1247 C C . VAL A 1 151 ? 7.371 -18.014 17.731 1.00 9.25 151 VAL L C 1
ATOM 1248 O O . VAL A 1 151 ? 6.294 -17.703 17.217 1.00 11.90 151 VAL L O 1
ATOM 1252 N N . GLN A 1 152 ? 7.504 -19.048 18.550 1.00 7.87 152 GLN L N 1
ATOM 1253 C CA . GLN A 1 152 ? 6.330 -19.761 19.051 1.00 8.95 152 GLN L CA 1
ATOM 1254 C C . GLN A 1 152 ? 6.359 -19.651 20.558 1.00 8.27 152 GLN L C 1
ATOM 1255 O O . GLN A 1 152 ? 7.381 -19.908 21.190 1.00 10.29 152 GLN L O 1
ATOM 1261 N N . TRP A 1 153 ? 5.226 -19.272 21.145 1.00 7.03 153 TRP L N 1
ATOM 1262 C CA . TRP A 1 153 ? 5.113 -19.214 22.596 1.00 8.30 153 TRP L CA 1
ATOM 1263 C C . TRP A 1 153 ? 4.439 -20.458 23.125 1.00 6.92 153 TRP L C 1
ATOM 1264 O O . TRP A 1 153 ? 3.433 -20.906 22.576 1.00 9.36 153 TRP L O 1
ATOM 1275 N N A LYS A 1 154 ? 4.996 -21.024 24.189 0.70 8.16 154 LYS L N 1
ATOM 1276 N N B LYS A 1 154 ? 4.980 -21.014 24.203 0.30 8.09 154 LYS L N 1
ATOM 1277 C CA A LYS A 1 154 ? 4.389 -22.171 24.842 0.70 8.51 154 LYS L CA 1
ATOM 1278 C CA B LYS A 1 154 ? 4.380 -22.183 24.835 0.30 8.91 154 LYS L CA 1
ATOM 1279 C C A LYS A 1 154 ? 4.227 -21.875 26.332 0.70 9.42 154 LYS L C 1
ATOM 1280 C C B LYS A 1 154 ? 4.268 -21.984 26.343 0.30 9.16 154 LYS L C 1
ATOM 1281 O O A LYS A 1 154 ? 5.108 -21.289 26.964 0.70 9.86 154 LYS L O 1
ATOM 1282 O O B LYS A 1 154 ? 5.230 -21.578 26.998 0.30 9.79 154 LYS L O 1
ATOM 1293 N N . VAL A 1 155 ? 3.086 -22.267 26.882 1.00 8.00 155 VAL L N 1
ATOM 1294 C CA . VAL A 1 155 ? 2.829 -22.133 28.314 1.00 7.99 155 VAL L CA 1
ATOM 1295 C C . VAL A 1 155 ? 2.483 -23.545 28.786 1.00 8.39 155 VAL L C 1
ATOM 1296 O O . VAL A 1 155 ? 1.496 -24.129 28.324 1.00 9.59 155 VAL L O 1
ATOM 1300 N N . ASP A 1 156 ? 3.323 -24.107 29.655 1.00 9.47 156 ASP L N 1
ATOM 1301 C CA . ASP A 1 156 ? 3.190 -25.519 30.028 1.00 9.51 156 ASP L CA 1
ATOM 1302 C C . ASP A 1 156 ? 3.002 -26.416 28.789 1.00 11.57 156 ASP L C 1
ATOM 1303 O O . ASP A 1 156 ? 2.152 -27.330 28.754 1.00 10.92 156 ASP L O 1
ATOM 1308 N N . ASN A 1 157 ? 3.831 -26.137 27.786 1.00 9.57 157 ASN L N 1
ATOM 1309 C CA . ASN A 1 157 ? 3.895 -26.886 26.522 1.00 10.41 157 ASN L CA 1
ATOM 1310 C C . ASN A 1 157 ? 2.702 -26.718 25.596 1.00 10.50 157 ASN L C 1
ATOM 1311 O O . ASN A 1 157 ? 2.646 -27.331 24.531 1.00 11.68 157 ASN L O 1
ATOM 1316 N N . ALA A 1 158 ? 1.761 -25.872 25.996 1.00 10.00 158 ALA L N 1
ATOM 1317 C CA . ALA A 1 158 ? 0.627 -25.559 25.131 1.00 9.28 158 ALA L CA 1
ATOM 1318 C C . ALA A 1 158 ? 0.960 -24.365 24.246 1.00 8.55 158 ALA L C 1
ATOM 1319 O O . ALA A 1 158 ? 1.297 -23.267 24.724 1.00 9.26 158 ALA L O 1
ATOM 1321 N N . LEU A 1 159 ? 0.829 -24.570 22.948 1.00 7.72 159 LEU L N 1
ATOM 1322 C CA . LEU A 1 159 ? 1.107 -23.515 21.986 1.00 7.54 159 LEU L CA 1
ATOM 1323 C C . LEU A 1 159 ? 0.110 -22.384 22.143 1.00 8.38 159 LEU L C 1
ATOM 1324 O O . LEU A 1 159 ? -1.103 -22.618 22.234 1.00 9.53 159 LEU L O 1
ATOM 1329 N N . GLN A 1 160 ? 0.619 -21.157 22.160 1.00 9.72 160 GLN L N 1
ATOM 1330 C CA . GLN A 1 160 ? -0.233 -19.988 22.305 1.00 8.04 160 GLN L CA 1
ATOM 1331 C C . GLN A 1 160 ? -0.548 -19.354 20.965 1.00 9.97 160 GLN L C 1
ATOM 1332 O O . GLN A 1 160 ? 0.311 -19.297 20.075 1.00 14.99 160 GLN L O 1
ATOM 1338 N N . SER A 1 161 ? -1.782 -18.891 20.826 1.00 8.90 161 SER L N 1
ATOM 1339 C CA . SER A 1 161 ? -2.157 -18.024 19.713 1.00 8.66 161 SER L CA 1
ATOM 1340 C C . SER A 1 161 ? -3.189 -17.001 20.163 1.00 7.56 161 SER L C 1
ATOM 1341 O O . SER A 1 161 ? -3.844 -17.166 21.202 1.00 9.79 161 SER L O 1
ATOM 1344 N N . GLY A 1 162 ? -3.319 -15.937 19.370 1.00 9.96 162 GLY L N 1
ATOM 1345 C CA . GLY A 1 162 ? -4.293 -14.893 19.642 1.00 11.38 162 GLY L CA 1
ATOM 1346 C C . GLY A 1 162 ? -4.006 -14.037 20.865 1.00 10.93 162 GLY L C 1
ATOM 1347 O O . GLY A 1 162 ? -4.884 -13.298 21.313 1.00 13.69 162 GLY L O 1
ATOM 1348 N N . ASN A 1 163 ? -2.791 -14.128 21.400 1.00 9.49 163 ASN L N 1
ATOM 1349 C CA . ASN A 1 163 ? -2.420 -13.349 22.575 1.00 6.45 163 ASN L CA 1
ATOM 1350 C C . ASN A 1 163 ? -0.977 -12.839 22.506 1.00 9.74 163 ASN L C 1
ATOM 1351 O O . ASN A 1 163 ? -0.382 -12.526 23.530 1.00 9.07 163 ASN L O 1
ATOM 1356 N N . SER A 1 164 ? -0.414 -12.755 21.303 1.00 7.21 164 SER L N 1
ATOM 1357 C CA . SER A 1 164 ? 0.938 -12.219 21.171 1.00 7.06 164 SER L CA 1
ATOM 1358 C C . SER A 1 164 ? 1.046 -11.228 20.036 1.00 7.82 164 SER L C 1
ATOM 1359 O O . SER A 1 164 ? 0.122 -11.089 19.225 1.00 10.50 164 SER L O 1
ATOM 1362 N N . GLN A 1 165 ? 2.179 -10.535 19.979 1.00 7.30 165 GLN L N 1
ATOM 1363 C CA . GLN A 1 165 ? 2.405 -9.548 18.923 1.00 7.90 165 GLN L CA 1
ATOM 1364 C C . GLN A 1 165 ? 3.896 -9.427 18.714 1.00 7.72 165 GLN L C 1
ATOM 1365 O O . GLN A 1 165 ? 4.669 -9.719 19.627 1.00 9.40 165 GLN L O 1
ATOM 1371 N N . GLU A 1 166 ? 4.312 -8.988 17.534 1.00 6.80 166 GLU L N 1
ATOM 1372 C CA . GLU A 1 166 ? 5.741 -8.829 17.307 1.00 6.01 166 GLU L CA 1
ATOM 1373 C C . GLU A 1 166 ? 6.018 -7.689 16.368 1.00 7.69 166 GLU L C 1
ATOM 1374 O O . GLU A 1 166 ? 5.159 -7.299 15.577 1.00 11.61 166 GLU L O 1
ATOM 1380 N N . SER A 1 167 ? 7.246 -7.186 16.431 1.00 7.99 167 SER L N 1
ATOM 1381 C CA . SER A 1 167 ? 7.714 -6.234 15.430 1.00 9.20 167 SER L CA 1
ATOM 1382 C C . SER A 1 167 ? 9.218 -6.389 15.261 1.00 8.66 167 SER L C 1
ATOM 1383 O O . SER A 1 167 ? 9.896 -6.986 16.103 1.00 8.55 167 SER L O 1
ATOM 1386 N N . VAL A 1 168 ? 9.734 -5.862 14.153 1.00 8.56 168 VAL L N 1
ATOM 1387 C CA . VAL A 1 168 ? 11.110 -6.119 13.741 1.00 9.48 168 VAL L CA 1
ATOM 1388 C C . VAL A 1 168 ? 11.785 -4.790 13.453 1.00 9.51 168 VAL L C 1
ATOM 1389 O O . VAL A 1 168 ? 11.166 -3.895 12.864 1.00 12.17 168 VAL L O 1
ATOM 1393 N N . THR A 1 169 ? 13.043 -4.657 13.876 1.00 8.99 169 THR L N 1
ATOM 1394 C CA . THR A 1 169 ? 13.838 -3.462 13.592 1.00 10.71 169 THR L CA 1
ATOM 1395 C C . THR A 1 169 ? 14.262 -3.380 12.118 1.00 11.17 169 THR L C 1
ATOM 1396 O O . THR A 1 169 ? 14.102 -4.324 11.334 1.00 11.37 169 THR L O 1
ATOM 1400 N N . GLU A 1 170 ? 14.820 -2.252 11.778 1.00 14.75 170 GLU L N 1
ATOM 1401 C CA . GLU A 1 170 ? 15.530 -2.097 10.536 1.00 14.38 170 GLU L CA 1
ATOM 1402 C C . GLU A 1 170 ? 16.881 -2.753 10.720 1.00 14.04 170 GLU L C 1
ATOM 1403 O O . GLU A 1 170 ? 17.185 -3.154 11.783 1.00 15.96 170 GLU L O 1
ATOM 1409 N N . GLN A 1 171 ? 17.664 -2.833 9.657 1.00 12.54 171 GLN L N 1
ATOM 1410 C CA . GLN A 1 171 ? 18.972 -3.460 9.772 1.00 13.21 171 GLN L CA 1
ATOM 1411 C C . GLN A 1 171 ? 19.978 -2.597 10.541 1.00 12.05 171 GLN L C 1
ATOM 1412 O O . GLN A 1 171 ? 20.012 -1.370 10.385 1.00 15.15 171 GLN L O 1
ATOM 1418 N N . ASP A 1 172 ? 20.765 -3.256 11.387 1.00 12.05 172 ASP L N 1
ATOM 1419 C CA . ASP A 1 172 ? 21.848 -2.629 12.145 1.00 16.18 172 ASP L CA 1
ATOM 1420 C C . ASP A 1 172 ? 22.826 -1.931 11.196 1.00 16.88 172 ASP L C 1
ATOM 1421 O O . ASP A 1 172 ? 23.189 -2.470 10.153 1.00 16.45 172 ASP L O 1
ATOM 1426 N N . SER A 1 173 ? 23.258 -0.727 11.558 1.00 19.92 173 SER L N 1
ATOM 1427 C CA . SER A 1 173 ? 24.150 0.034 10.685 1.00 24.41 173 SER L CA 1
ATOM 1428 C C . SER A 1 173 ? 25.488 -0.667 10.475 1.00 25.25 173 SER L C 1
ATOM 1429 O O . SER A 1 173 ? 26.082 -0.586 9.396 1.00 30.50 173 SER L O 1
ATOM 1432 N N . LYS A 1 174 ? 25.954 -1.363 11.507 1.00 21.38 174 LYS L N 1
ATOM 1433 C CA . LYS A 1 174 ? 27.300 -1.918 11.504 1.00 23.10 174 LYS L CA 1
ATOM 1434 C C . LYS A 1 174 ? 27.393 -3.363 11.000 1.00 20.08 174 LYS L C 1
ATOM 1435 O O . LYS A 1 174 ? 28.410 -3.757 10.445 1.00 21.29 174 LYS L O 1
ATOM 1437 N N . ASP A 1 175 ? 26.359 -4.171 11.217 1.00 15.50 175 ASP L N 1
ATOM 1438 C CA . ASP A 1 175 ? 26.420 -5.548 10.721 1.00 14.04 175 ASP L CA 1
ATOM 1439 C C . ASP A 1 175 ? 25.202 -5.996 9.921 1.00 12.35 175 ASP L C 1
ATOM 1440 O O . ASP A 1 175 ? 25.134 -7.155 9.507 1.00 10.87 175 ASP L O 1
ATOM 1445 N N . SER A 1 176 ? 24.279 -5.068 9.666 1.00 12.49 176 SER L N 1
ATOM 1446 C CA . SER A 1 176 ? 23.132 -5.314 8.791 1.00 9.01 176 SER L CA 1
ATOM 1447 C C . SER A 1 176 ? 22.257 -6.480 9.241 1.00 11.29 176 SER L C 1
ATOM 1448 O O . SER A 1 176 ? 21.615 -7.138 8.422 1.00 12.91 176 SER L O 1
ATOM 1451 N N . THR A 1 177 ? 22.220 -6.720 10.546 1.00 7.89 177 THR L N 1
ATOM 1452 C CA . THR A 1 177 ? 21.285 -7.705 11.090 1.00 6.35 177 THR L CA 1
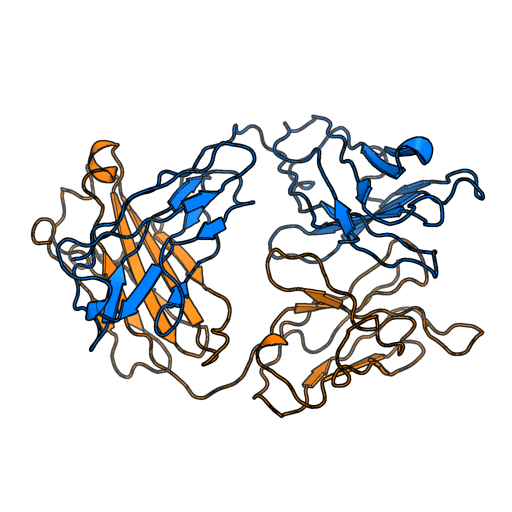ATOM 1453 C C . THR A 1 177 ? 19.985 -7.075 11.585 1.00 8.02 177 THR L C 1
ATOM 1454 O O . THR A 1 177 ? 19.922 -5.879 11.892 1.00 11.06 177 THR L O 1
ATOM 1458 N N . TYR A 1 178 ? 18.971 -7.926 11.697 1.00 7.50 178 TYR L N 1
ATOM 1459 C CA . TYR A 1 178 ? 17.667 -7.569 12.219 1.00 8.35 178 TYR L CA 1
ATOM 1460 C C . TYR A 1 178 ? 17.526 -7.998 13.677 1.00 8.61 178 TYR L C 1
ATOM 1461 O O . TYR A 1 178 ? 18.236 -8.906 14.143 1.00 8.47 178 TYR L O 1
ATOM 1470 N N . SER A 1 179 ? 16.587 -7.359 14.385 1.00 7.36 179 SER L N 1
ATOM 1471 C CA . SER A 1 179 ? 16.178 -7.790 15.715 1.00 6.72 179 SER L CA 1
ATOM 1472 C C . SER A 1 179 ? 14.655 -7.822 15.775 1.00 5.95 179 SER L C 1
ATOM 1473 O O . SER A 1 179 ? 13.975 -7.126 15.022 1.00 9.36 179 SER L O 1
ATOM 1476 N N . LEU A 1 180 ? 14.129 -8.629 16.676 1.00 5.97 180 LEU L N 1
ATOM 1477 C CA . LEU A 1 180 ? 12.686 -8.808 16.750 1.00 7.80 180 LEU L CA 1
ATOM 1478 C C . LEU A 1 180 ? 12.228 -8.830 18.195 1.00 8.13 180 LEU L C 1
ATOM 1479 O O . LEU A 1 180 ? 12.896 -9.405 19.067 1.00 9.03 180 LEU L O 1
ATOM 1484 N N . SER A 1 181 ? 11.088 -8.204 18.464 1.00 6.69 181 SER L N 1
ATOM 1485 C CA . SER A 1 181 ? 10.507 -8.254 19.796 1.00 7.39 181 SER L CA 1
ATOM 1486 C C . SER A 1 181 ? 9.162 -8.940 19.733 1.00 7.08 181 SER L C 1
ATOM 1487 O O . SER A 1 181 ? 8.289 -8.482 19.017 1.00 10.21 181 SER L O 1
ATOM 1490 N N . SER A 1 182 ? 9.007 -10.023 20.491 1.00 5.36 182 SER L N 1
ATOM 1491 C CA . SER A 1 182 ? 7.719 -10.714 20.584 1.00 5.77 182 SER L CA 1
ATOM 1492 C C . SER A 1 182 ? 7.207 -10.609 22.014 1.00 7.66 182 SER L C 1
ATOM 1493 O O . SER A 1 182 ? 7.930 -10.871 22.962 1.00 8.67 182 SER L O 1
ATOM 1496 N N . THR A 1 183 ? 5.947 -10.223 22.162 1.00 7.06 183 THR L N 1
ATOM 1497 C CA . THR A 1 183 ? 5.370 -10.050 23.488 1.00 7.04 183 THR L CA 1
ATOM 1498 C C . THR A 1 183 ? 4.124 -10.910 23.616 1.00 5.46 183 THR L C 1
ATOM 1499 O O . THR A 1 183 ? 3.212 -10.834 22.790 1.00 8.60 183 THR L O 1
ATOM 1503 N N . LEU A 1 184 ? 4.113 -11.750 24.651 1.00 6.65 184 LEU L N 1
ATOM 1504 C CA . LEU A 1 184 ? 2.948 -12.543 24.981 1.00 6.95 184 LEU L CA 1
ATOM 1505 C C . LEU A 1 184 ? 2.217 -11.849 26.126 1.00 7.38 184 LEU L C 1
ATOM 1506 O O . LEU A 1 184 ? 2.821 -11.621 27.168 1.00 9.47 184 LEU L O 1
ATOM 1511 N N . THR A 1 185 ? 0.937 -11.513 25.955 1.00 6.84 185 THR L N 1
ATOM 1512 C CA . THR A 1 185 ? 0.225 -10.789 27.013 1.00 8.43 185 THR L CA 1
ATOM 1513 C C . THR A 1 185 ? -0.992 -11.573 27.524 1.00 8.86 185 THR L C 1
ATOM 1514 O O . THR A 1 185 ? -1.904 -11.914 26.766 1.00 9.38 185 THR L O 1
ATOM 1518 N N . LEU A 1 186 ? -0.952 -11.863 28.817 1.00 8.83 186 LEU L N 1
ATOM 1519 C CA . LEU A 1 186 ? -1.995 -12.612 29.511 1.00 9.73 186 LEU L CA 1
ATOM 1520 C C . LEU A 1 186 ? -2.583 -11.751 30.615 1.00 11.21 186 LEU L C 1
ATOM 1521 O O . LEU A 1 186 ? -2.004 -10.746 31.014 1.00 11.74 186 LEU L O 1
ATOM 1526 N N . SER A 1 187 ? -3.744 -12.132 31.133 1.00 11.66 187 SER L N 1
ATOM 1527 C CA . SER A 1 187 ? -4.177 -11.505 32.366 1.00 11.11 187 SER L CA 1
ATOM 1528 C C . SER A 1 187 ? -3.288 -12.015 33.506 1.00 10.03 187 SER L C 1
ATOM 1529 O O . SER A 1 187 ? -2.674 -13.078 33.406 1.00 10.79 187 SER L O 1
ATOM 1532 N N A LYS A 1 188 ? -3.207 -11.242 34.586 0.70 11.75 188 LYS L N 1
ATOM 1533 N N B LYS A 1 188 ? -3.217 -11.247 34.589 0.30 11.64 188 LYS L N 1
ATOM 1534 C CA A LY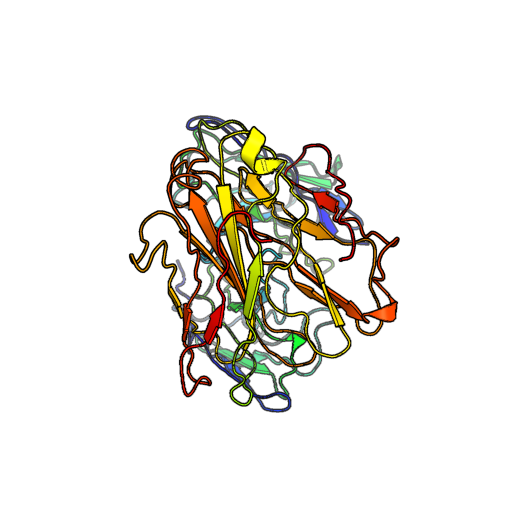S A 1 188 ? -2.464 -11.691 35.757 0.70 12.29 188 LYS L CA 1
ATOM 1535 C CA B LYS A 1 188 ? -2.466 -11.685 35.757 0.30 12.33 188 LYS L CA 1
ATOM 1536 C C A LYS A 1 188 ? -3.016 -13.029 36.243 0.70 12.13 188 LYS L C 1
ATOM 1537 C C B LYS A 1 188 ? -3.012 -13.021 36.252 0.30 12.07 188 LYS L C 1
ATOM 1538 O O A LYS A 1 188 ? -2.269 -13.953 36.568 0.70 11.66 188 LYS L O 1
ATOM 1539 O O B LYS A 1 188 ? -2.254 -13.929 36.592 0.30 11.90 188 LYS L O 1
ATOM 1550 N N . ALA A 1 189 ? -4.336 -13.140 36.292 1.00 11.81 189 ALA L N 1
ATOM 1551 C CA . ALA A 1 189 ? -4.962 -14.391 36.703 1.00 10.91 189 ALA L CA 1
ATOM 1552 C C . ALA A 1 189 ? -4.487 -15.591 35.891 1.00 12.27 189 ALA L C 1
ATOM 1553 O O . ALA A 1 189 ? -4.111 -16.629 36.444 1.00 13.16 189 ALA L O 1
ATOM 1555 N N . ASP A 1 190 ? -4.484 -15.466 34.563 1.00 11.49 190 ASP L N 1
ATOM 1556 C CA . ASP A 1 190 ? -4.060 -16.586 33.744 1.00 13.09 190 ASP L CA 1
ATOM 1557 C C . ASP A 1 190 ? -2.573 -16.860 33.924 1.00 9.47 190 ASP L C 1
ATOM 1558 O O . ASP A 1 190 ? -2.141 -18.006 33.983 1.00 12.96 190 ASP L O 1
ATOM 1563 N N . TYR A 1 191 ? -1.781 -15.801 34.010 1.00 8.57 191 TYR L N 1
ATOM 1564 C CA . TYR A 1 191 ? -0.339 -15.984 34.135 1.00 8.47 191 TYR L CA 1
ATOM 1565 C C . TYR A 1 191 ? 0.015 -16.796 35.391 1.00 9.32 191 TYR L C 1
ATOM 1566 O O . TYR A 1 191 ? 0.873 -17.692 35.366 1.00 9.59 191 TYR L O 1
ATOM 1575 N N A GLU A 1 192 ? -0.657 -16.494 36.498 0.60 9.51 192 GLU L N 1
ATOM 1576 N N B GLU A 1 192 ? -0.671 -16.485 36.489 0.40 9.53 192 GLU L N 1
ATOM 1577 C CA A GLU A 1 192 ? -0.304 -17.146 37.754 0.60 10.09 192 GLU L CA 1
ATOM 1578 C CA B GLU A 1 192 ? -0.369 -17.105 37.775 0.40 10.29 192 GLU L CA 1
ATOM 1579 C C A GLU A 1 192 ? -0.837 -18.571 37.906 0.60 10.16 192 GLU L C 1
ATOM 1580 C C B GLU A 1 192 ? -0.831 -18.562 37.896 0.40 10.16 192 GLU L C 1
ATOM 1581 O O A GLU A 1 192 ? -0.487 -19.250 38.866 0.60 10.44 192 GLU L O 1
ATOM 1582 O O B GLU A 1 192 ? -0.430 -19.256 38.826 0.40 10.35 192 GLU L O 1
ATOM 1593 N N . LYS A 1 193 ? -1.663 -19.016 36.957 1.00 10.00 193 LYS L N 1
ATOM 1594 C CA . LYS A 1 193 ? -2.145 -20.407 36.946 1.00 9.75 193 LYS L CA 1
ATOM 1595 C C . LYS A 1 193 ? -1.160 -21.378 36.322 1.00 11.14 193 LYS L C 1
ATOM 1596 O O . LYS A 1 193 ? -1.356 -22.581 36.422 1.00 12.00 193 LYS L O 1
ATOM 1602 N N . HIS A 1 194 ? -0.140 -20.861 35.647 1.00 9.99 194 HIS L N 1
ATOM 1603 C CA . HIS A 1 194 ? 0.747 -21.706 34.856 1.00 11.20 194 HIS L CA 1
ATOM 1604 C C . HIS A 1 194 ? 2.178 -21.620 35.349 1.00 11.06 194 HIS L C 1
ATOM 1605 O O . HIS A 1 194 ? 2.532 -20.712 36.106 1.00 11.66 194 HIS L O 1
ATOM 1612 N N . LYS A 1 195 ? 3.001 -22.552 34.903 1.00 9.46 195 LYS L N 1
ATOM 1613 C CA . LYS A 1 195 ? 4.368 -22.643 35.415 1.00 10.14 195 LYS L CA 1
ATOM 1614 C C . LYS A 1 195 ? 5.462 -22.314 34.411 1.00 8.94 195 LYS L C 1
ATOM 1615 O O . LYS A 1 195 ? 6.273 -21.426 34.645 1.00 11.51 195 LYS L O 1
ATOM 1621 N N . VAL A 1 196 ? 5.498 -23.052 33.310 1.00 9.27 196 VAL L N 1
ATOM 1622 C CA . VAL A 1 196 ? 6.615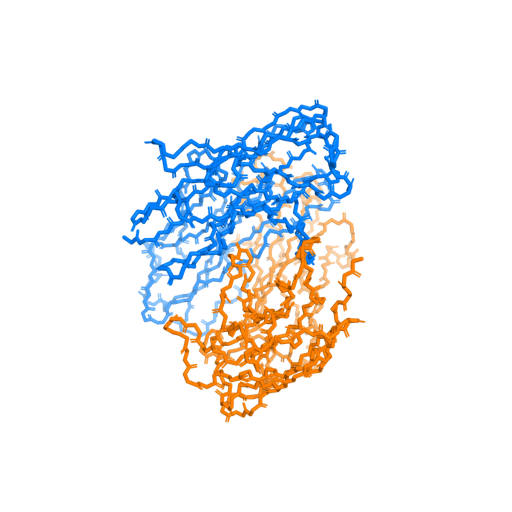 -22.972 32.375 1.00 9.98 196 VAL L CA 1
ATOM 1623 C C . VAL A 1 196 ? 6.307 -22.068 31.190 1.00 10.66 196 VAL L C 1
ATOM 1624 O O . VAL A 1 196 ? 5.375 -22.337 30.424 1.00 10.47 196 VAL L O 1
ATOM 1628 N N . TYR A 1 197 ? 7.082 -20.994 31.063 1.00 10.50 197 TYR L N 1
ATOM 1629 C CA . TYR A 1 197 ? 6.936 -20.039 29.975 1.00 8.16 197 TYR L CA 1
ATOM 1630 C C . TYR A 1 197 ? 8.104 -20.201 29.027 1.00 7.71 197 TYR L C 1
ATOM 1631 O O . TYR A 1 197 ? 9.253 -20.157 29.445 1.00 10.89 197 TYR L O 1
ATOM 1640 N N . ALA A 1 198 ? 7.803 -20.415 27.751 1.00 6.48 198 ALA L N 1
ATOM 1641 C CA . ALA A 1 198 ? 8.857 -20.688 26.789 1.00 8.25 198 ALA L CA 1
ATOM 1642 C C . ALA A 1 198 ? 8.661 -19.977 25.467 1.00 9.05 198 ALA L C 1
ATOM 1643 O O . ALA A 1 198 ? 7.546 -19.900 24.940 1.00 9.12 198 ALA L O 1
ATOM 1645 N N A CYS A 1 199 ? 9.730 -19.404 24.926 0.60 6.57 199 CYS L N 1
ATOM 1646 N N B CYS A 1 199 ? 9.781 -19.497 24.941 0.40 6.67 199 CYS L N 1
ATOM 1647 C CA A CYS A 1 199 ? 9.659 -18.901 23.559 0.60 7.16 199 CYS L CA 1
ATOM 1648 C CA B CYS A 1 199 ? 9.865 -18.864 23.640 0.40 8.05 199 CYS L CA 1
ATOM 1649 C C A CYS A 1 199 ? 10.652 -19.662 22.699 0.60 8.31 199 CYS L C 1
ATOM 1650 C C B CYS A 1 199 ? 10.697 -19.772 22.743 0.40 8.50 199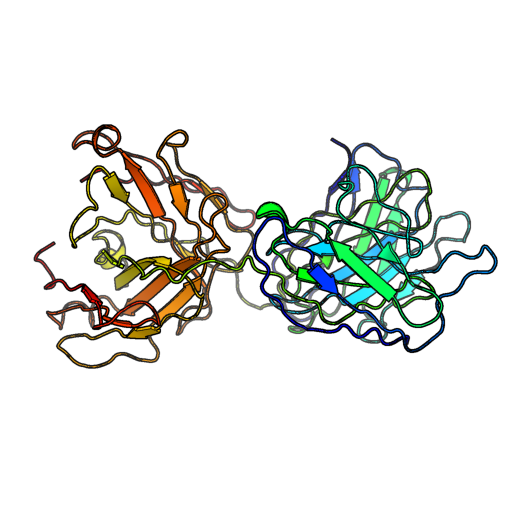 CYS L C 1
ATOM 1651 O O A CYS A 1 199 ? 11.860 -19.712 22.976 0.60 9.82 199 CYS L O 1
ATOM 1652 O O B CYS A 1 199 ? 11.867 -20.026 23.036 0.40 8.87 199 CYS L O 1
ATOM 1657 N N . GLU A 1 200 ? 10.105 -20.270 21.660 1.00 7.73 200 GLU L N 1
ATOM 1658 C CA . GLU A 1 200 ? 10.850 -21.147 20.761 1.00 7.26 200 GLU L CA 1
ATOM 1659 C C . GLU A 1 200 ? 11.084 -20.426 19.449 1.00 8.34 200 GLU L C 1
ATOM 1660 O O . GLU A 1 200 ? 10.136 -19.964 18.815 1.00 10.20 200 GLU L O 1
ATOM 1666 N N . VAL A 1 201 ? 12.349 -20.338 19.030 1.00 7.49 201 VAL L N 1
ATOM 1667 C CA . VAL A 1 201 ? 12.711 -19.595 17.837 1.00 8.34 201 VAL L CA 1
ATOM 1668 C C . VAL A 1 201 ? 13.265 -20.532 16.790 1.00 8.63 201 VAL L C 1
ATOM 1669 O O . VAL A 1 201 ? 14.099 -21.392 17.080 1.00 10.07 201 VAL L O 1
ATOM 1673 N N . THR A 1 202 ? 12.799 -20.354 15.562 1.00 8.76 202 THR L N 1
ATOM 1674 C CA . THR A 1 202 ? 13.395 -21.043 14.420 1.00 9.78 202 THR L CA 1
ATOM 1675 C C . THR A 1 202 ? 13.733 -20.016 13.334 1.00 11.35 202 THR L C 1
ATOM 1676 O O . THR A 1 202 ? 13.180 -18.924 13.301 1.00 9.24 202 THR L O 1
ATOM 1680 N N . HIS A 1 203 ? 14.668 -20.368 12.466 1.00 8.40 203 HIS L N 1
ATOM 1681 C CA . HIS A 1 203 ? 15.234 -19.403 11.529 1.00 8.99 203 HIS L CA 1
ATOM 1682 C C . HIS A 1 203 ? 16.097 -20.179 10.559 1.00 9.24 203 HIS L C 1
ATOM 1683 O O . HIS A 1 203 ? 16.593 -21.249 10.909 1.00 10.31 203 HIS L O 1
ATOM 1690 N N . GLN A 1 204 ? 16.297 -19.632 9.362 1.00 9.26 204 GLN L N 1
ATOM 1691 C CA . GLN A 1 204 ? 17.226 -20.218 8.377 1.00 11.20 204 GLN L CA 1
ATOM 1692 C C . GLN A 1 204 ? 18.564 -20.621 8.971 1.00 12.18 204 GLN L C 1
ATOM 1693 O O . GLN A 1 204 ? 19.113 -21.660 8.604 1.00 13.38 204 GLN L O 1
ATOM 1699 N N . GLY A 1 205 ? 19.106 -19.809 9.870 1.00 9.85 205 GLY L N 1
ATOM 1700 C CA . GLY A 1 205 ? 20.437 -20.033 10.420 1.00 10.01 205 GLY L CA 1
ATOM 1701 C C . GLY A 1 205 ? 20.474 -21.041 11.557 1.00 11.50 205 GLY L C 1
ATOM 1702 O O . GLY A 1 205 ? 21.553 -21.415 12.002 1.00 14.89 205 GLY L O 1
ATOM 1703 N N . LEU A 1 206 ? 19.309 -21.430 12.072 1.00 8.40 206 LEU L N 1
ATOM 1704 C CA . LEU A 1 206 ? 19.278 -22.342 13.225 1.00 7.78 206 LEU L CA 1
ATOM 1705 C C . LEU A 1 206 ? 19.127 -23.790 12.794 1.00 9.35 206 LEU L C 1
ATOM 1706 O O . LEU A 1 206 ? 18.136 -24.164 12.169 1.00 11.29 206 LEU L O 1
ATOM 1711 N N . SER A 1 207 ? 20.135 -24.598 13.099 1.00 8.01 207 SER L N 1
ATOM 1712 C CA . SER A 1 207 ? 20.064 -26.027 12.792 1.00 6.84 207 SER L CA 1
ATOM 1713 C C . SER A 1 207 ? 19.071 -26.768 13.689 1.00 10.20 207 SER L C 1
ATOM 1714 O O . SER A 1 207 ? 18.551 -27.815 13.298 1.00 13.30 207 SER L O 1
ATOM 1717 N N A SER A 1 208 ? 18.865 -26.242 14.902 0.70 9.87 208 SER L N 1
ATOM 1718 N N B SER A 1 208 ? 18.826 -26.226 14.876 0.30 10.19 208 SER L N 1
ATOM 1719 C CA A SER A 1 208 ? 17.841 -26.708 15.839 0.70 11.74 208 SER L CA 1
ATOM 1720 C CA B SER A 1 208 ? 17.766 -26.708 15.747 0.30 11.06 208 SER L CA 1
ATOM 1721 C C A SER A 1 208 ? 17.152 -25.460 16.383 0.70 10.30 208 SER L C 1
ATOM 1722 C C B SER A 1 208 ? 17.164 -25.492 16.423 0.30 10.57 208 SER L C 1
ATOM 1723 O O A SER A 1 208 ? 17.769 -24.401 16.430 0.70 9.91 208 SER L O 1
ATOM 1724 O O B SER A 1 208 ? 17.845 -24.480 16.590 0.30 10.01 208 SER L O 1
ATOM 1729 N N . PRO A 1 209 ? 15.887 -25.582 16.811 1.00 12.12 209 PRO L N 1
ATOM 1730 C CA . PRO A 1 209 ? 15.249 -24.410 17.430 1.00 10.69 209 PRO L CA 1
ATOM 1731 C C . PRO A 1 209 ? 15.999 -24.002 18.688 1.00 13.05 209 PRO L C 1
ATOM 1732 O O . PRO A 1 209 ? 16.635 -24.834 19.339 1.00 12.84 209 PRO L O 1
ATOM 1736 N N . VAL A 1 210 ? 15.926 -22.724 19.023 1.00 11.03 210 VAL L N 1
ATOM 1737 C CA . VAL A 1 210 ? 16.425 -22.236 20.296 1.00 9.95 210 VAL L CA 1
ATOM 1738 C C . VAL A 1 210 ? 15.201 -21.930 21.150 1.00 11.08 210 VAL L C 1
ATOM 1739 O O . VAL A 1 210 ? 14.300 -21.219 20.716 1.00 12.38 210 VAL L O 1
ATOM 1743 N N . THR A 1 211 ? 15.148 -22.506 22.348 1.00 7.98 211 THR L N 1
ATOM 1744 C CA . THR A 1 211 ? 14.030 -22.262 23.244 1.00 8.42 211 THR L CA 1
ATOM 1745 C C . THR A 1 211 ? 14.586 -21.704 24.526 1.00 10.08 211 THR L C 1
ATOM 1746 O O . THR A 1 211 ? 15.438 -22.330 25.179 1.00 12.99 211 THR L O 1
ATOM 1750 N N . LYS A 1 212 ? 14.111 -20.510 24.880 1.00 7.17 212 LYS L N 1
ATOM 1751 C CA . LYS A 1 212 ? 14.453 -19.893 26.155 1.00 7.42 212 LYS L CA 1
ATOM 1752 C C . LYS A 1 212 ? 13.215 -19.969 27.026 1.00 8.40 212 LYS L C 1
ATOM 1753 O O . LYS A 1 212 ? 12.116 -19.627 26.579 1.00 9.32 212 LYS L O 1
ATOM 1759 N N A SER A 1 213 ? 13.394 -20.406 28.266 0.70 7.68 213 SER L N 1
ATOM 1760 N N B SER A 1 213 ? 13.375 -20.410 28.269 0.30 8.06 213 SER L N 1
ATOM 1761 C CA A SER A 1 213 ? 12.260 -20.634 29.153 0.70 8.29 213 SER L CA 1
ATOM 1762 C CA B SER A 1 213 ? 12.219 -20.652 29.128 0.30 8.51 213 SER L CA 1
ATOM 1763 C C A SER A 1 213 ? 12.545 -20.156 30.567 0.70 7.98 213 SER L C 1
ATOM 1764 C C B SER A 1 213 ? 12.521 -20.407 30.598 0.30 8.41 213 SER L C 1
ATOM 1765 O O A SER A 1 213 ? 13.679 -19.897 30.941 0.70 9.20 213 SER L O 1
ATOM 1766 O O B SER A 1 213 ? 13.659 -20.541 31.034 0.30 6.70 213 SER L O 1
ATOM 1771 N N . PHE A 1 214 ? 11.481 -20.074 31.361 1.00 9.77 214 PHE L N 1
ATOM 1772 C CA . PHE A 1 214 ? 11.604 -19.903 32.799 1.00 10.81 214 PHE L CA 1
ATOM 1773 C C . PHE A 1 214 ? 10.379 -20.500 33.490 1.00 11.14 214 PHE L C 1
ATOM 1774 O O . PHE A 1 214 ? 9.314 -20.692 32.878 1.00 10.21 214 PHE L O 1
ATOM 1782 N N . ASN A 1 215 ? 10.563 -20.854 34.758 1.00 9.94 215 ASN L N 1
ATOM 1783 C CA . ASN A 1 215 ? 9.458 -21.278 35.602 1.00 10.94 215 ASN L CA 1
ATOM 1784 C C . ASN A 1 215 ? 8.984 -20.063 36.371 1.00 11.13 215 ASN L C 1
ATOM 1785 O O . ASN A 1 215 ? 9.793 -19.370 37.013 1.00 13.70 215 ASN L O 1
ATOM 1790 N N A ARG A 1 216 ? 7.680 -19.803 36.324 0.60 9.91 216 ARG L N 1
ATOM 1791 N N B ARG A 1 216 ? 7.678 -19.817 36.326 0.40 10.07 216 ARG L N 1
ATOM 1792 C CA A ARG A 1 216 ? 7.121 -18.660 37.022 0.60 10.34 216 ARG L CA 1
ATOM 1793 C CA B ARG A 1 216 ? 7.053 -18.725 37.058 0.40 10.80 216 ARG L CA 1
ATOM 1794 C C A ARG A 1 216 ? 7.526 -18.661 38.486 0.60 13.39 216 ARG L C 1
ATOM 1795 C C B ARG A 1 216 ? 7.540 -18.680 38.504 0.40 13.36 216 ARG L C 1
ATOM 1796 O O A ARG A 1 216 ? 7.398 -19.668 39.181 0.60 14.52 216 ARG L O 1
ATOM 1797 O O B ARG A 1 216 ? 7.483 -19.685 39.212 0.40 14.41 216 ARG L O 1
ATOM 1812 N N . GLY A 1 217 ? 8.020 -17.517 38.938 1.00 16.61 217 GLY L N 1
ATOM 1813 C CA . GLY A 1 217 ? 8.464 -17.353 40.311 1.00 20.32 217 GLY L CA 1
ATOM 1814 C C . GLY A 1 217 ? 9.918 -17.713 40.562 1.00 21.17 217 GLY L C 1
ATOM 1815 O O . GLY A 1 217 ? 10.408 -17.556 41.682 1.00 27.56 217 GLY L O 1
ATOM 1816 N N A GLU A 1 218 ? 10.620 -18.206 39.546 0.70 17.30 218 GLU L N 1
ATOM 1817 N N B GLU A 1 218 ? 10.605 -18.183 39.521 0.30 18.53 218 GLU L N 1
ATOM 1818 C CA A GLU A 1 218 ? 12.029 -18.557 39.732 0.70 19.25 218 GLU L CA 1
ATOM 1819 C CA B GLU A 1 218 ? 12.008 -18.583 39.629 0.30 19.78 218 GLU L CA 1
ATOM 1820 C C A GLU A 1 218 ? 13.008 -17.488 39.239 0.70 20.18 218 GLU L C 1
ATOM 1821 C C B GLU A 1 218 ? 12.987 -17.551 39.064 0.30 20.06 218 GLU L C 1
ATOM 1822 O O A GLU A 1 218 ? 14.214 -17.619 39.427 0.70 21.83 218 GLU L O 1
ATOM 1823 O O B GLU A 1 218 ? 14.193 -17.789 39.044 0.30 20.65 218 GLU L O 1
ATOM 1834 N N A CYS A 1 219 ? 12.496 -16.437 38.603 0.60 19.40 219 CYS L N 1
ATOM 1835 N N B CYS A 1 219 ? 12.473 -16.416 38.595 0.40 19.72 219 CYS L N 1
ATOM 1836 C CA A CYS A 1 219 ? 13.354 -15.353 38.127 0.60 21.49 219 CYS L CA 1
ATOM 1837 C CA B CYS A 1 219 ? 13.331 -15.365 38.047 0.40 21.22 219 CYS L CA 1
ATOM 1838 C C A CYS A 1 219 ? 13.523 -14.293 39.212 0.60 21.35 219 CYS L C 1
ATOM 1839 C C B CYS A 1 219 ? 13.712 -14.343 39.119 0.40 21.72 219 CYS L C 1
ATOM 1840 O O A CYS A 1 219 ? 12.855 -14.340 40.241 0.60 21.14 219 CYS L O 1
ATOM 1841 O O B CYS A 1 219 ? 14.684 -13.601 38.964 0.40 20.47 219 CYS L O 1
ATOM 1846 N N . GLU B 2 1 ? 18.166 25.644 11.576 1.00 54.28 1 GLU H N 1
ATOM 1847 C CA . GLU B 2 1 ? 17.930 24.751 10.447 1.00 51.72 1 GLU H CA 1
ATOM 1848 C C . GLU B 2 1 ? 16.676 25.144 9.684 1.00 47.66 1 GLU H C 1
ATOM 1849 O O . GLU B 2 1 ? 15.675 25.559 10.272 1.00 48.39 1 GLU H O 1
ATOM 1851 N N . VAL B 2 2 ? 16.741 25.004 8.365 1.00 42.06 2 VAL H N 1
ATOM 1852 C CA . VAL B 2 2 ? 15.624 25.331 7.494 1.00 36.55 2 VAL H CA 1
ATOM 1853 C C . VAL B 2 2 ? 14.751 24.100 7.300 1.00 35.22 2 VAL H C 1
ATOM 1854 O O . VAL B 2 2 ? 15.253 23.011 7.013 1.00 37.51 2 VAL H O 1
ATOM 1858 N N . GLN B 2 3 ? 13.444 24.273 7.469 1.00 35.71 3 GLN H N 1
ATOM 1859 C CA . GLN B 2 3 ? 12.526 23.146 7.398 1.00 31.31 3 GLN H CA 1
ATOM 1860 C C . GLN B 2 3 ? 11.078 23.598 7.399 1.00 24.97 3 GLN H C 1
ATOM 1861 O O . GLN B 2 3 ? 10.775 24.768 7.622 1.00 21.46 3 GLN H O 1
ATOM 1867 N N . LEU B 2 4 ? 10.193 22.646 7.139 1.00 22.83 4 LEU H N 1
ATOM 1868 C CA . LEU B 2 4 ? 8.756 22.876 7.203 1.00 21.13 4 LEU H CA 1
ATOM 1869 C C . LEU B 2 4 ? 8.251 22.144 8.423 1.00 18.33 4 LEU H C 1
ATOM 1870 O O . LEU B 2 4 ? 8.504 20.951 8.572 1.00 18.40 4 LEU H O 1
ATOM 1875 N N . VAL B 2 5 ? 7.531 22.854 9.288 1.00 15.43 5 VAL H N 1
ATOM 1876 C CA . VAL B 2 5 ? 7.044 22.278 10.530 1.00 14.35 5 VAL H CA 1
ATOM 1877 C C . VAL B 2 5 ? 5.524 22.177 10.534 1.00 14.71 5 VAL H C 1
ATOM 1878 O O . VAL B 2 5 ? 4.830 23.182 10.403 1.00 14.15 5 VAL H O 1
ATOM 1882 N N . GLU B 2 6 ? 5.020 20.959 10.695 1.00 14.79 6 GLU H N 1
ATOM 1883 C CA . GLU B 2 6 ? 3.583 20.726 10.732 1.00 12.80 6 GLU H CA 1
ATOM 1884 C C . GLU B 2 6 ? 3.081 20.596 12.158 1.00 15.29 6 GLU H C 1
ATOM 1885 O O . GLU B 2 6 ? 3.804 20.159 13.050 1.00 15.77 6 GLU H O 1
ATOM 1891 N N . SER B 2 7 ? 1.823 20.969 12.363 1.00 11.50 7 SER H N 1
ATOM 1892 C CA . SER B 2 7 ? 1.191 20.851 13.667 1.00 12.97 7 SER H CA 1
ATOM 1893 C C . SER B 2 7 ? -0.303 20.782 13.430 1.00 11.33 7 SER H C 1
ATOM 1894 O O . SER B 2 7 ? -0.764 20.918 12.288 1.00 11.90 7 SER H O 1
ATOM 1897 N N . GLY B 2 8 ? -1.056 20.543 14.495 1.00 9.88 8 GLY H N 1
ATOM 1898 C CA . GLY B 2 8 ? -2.511 20.526 14.424 1.00 10.54 8 GLY H CA 1
ATOM 1899 C C . GLY B 2 8 ? -3.157 19.173 14.185 1.00 11.91 8 GLY H C 1
ATOM 1900 O O . GLY B 2 8 ? -4.381 19.101 14.031 1.00 13.64 8 GLY H O 1
ATOM 1901 N N . GLY B 2 9 ? -2.347 18.113 14.178 1.00 10.41 9 GLY H N 1
ATOM 1902 C CA . GLY B 2 9 ? -2.861 16.769 13.948 1.00 10.87 9 GLY H CA 1
ATOM 1903 C C . GLY B 2 9 ? -3.308 16.079 15.229 1.00 10.35 9 GLY H C 1
ATOM 1904 O O . GLY B 2 9 ? -3.806 16.717 16.173 1.00 12.89 9 GLY H O 1
ATOM 1905 N N . GLY B 2 10 ? -3.169 14.760 15.246 1.00 9.61 10 GLY H N 1
ATOM 1906 C CA . GLY B 2 10 ? -3.572 13.948 16.385 1.00 9.90 10 GLY H CA 1
ATOM 1907 C C . GLY B 2 10 ? -4.939 13.306 16.201 1.00 9.61 10 GLY H C 1
ATOM 1908 O O . GLY B 2 10 ? -5.406 13.100 15.071 1.00 8.83 10 GLY H O 1
ATOM 1909 N N . LEU B 2 11 ? -5.578 13.006 17.322 1.00 9.63 11 LEU H N 1
ATOM 1910 C CA . LEU B 2 11 ? -6.883 12.354 17.350 1.00 9.74 11 LEU H CA 1
ATOM 1911 C C . LEU B 2 11 ? -8.010 13.306 17.008 1.00 10.70 11 LEU H C 1
ATOM 1912 O O . LEU B 2 11 ? -7.996 14.467 17.415 1.00 11.18 11 LEU H O 1
ATOM 1917 N N . VAL B 2 12 ? -9.009 12.778 16.309 1.00 9.94 12 VAL H N 1
ATOM 1918 C CA . VAL B 2 12 ? -10.197 13.522 15.928 1.00 8.47 12 VAL H CA 1
ATOM 1919 C C . VAL B 2 12 ? -11.352 12.534 15.803 1.00 10.17 12 VAL H C 1
ATOM 1920 O O . VAL B 2 12 ? -11.172 11.420 15.310 1.00 11.50 12 VAL H O 1
ATOM 1924 N N . GLN B 2 13 ? -12.534 12.915 16.286 1.00 9.91 13 GLN H N 1
ATOM 1925 C CA . GLN B 2 13 ? -13.694 12.044 16.165 1.00 10.45 13 GLN H CA 1
ATOM 1926 C C . GLN B 2 13 ? -14.129 11.853 14.724 1.00 11.83 13 GLN H C 1
ATOM 1927 O O . GLN B 2 13 ? -13.998 12.764 13.903 1.00 11.23 13 GLN H O 1
ATOM 1933 N N . PRO B 2 14 ? -14.661 10.661 14.405 1.00 11.85 14 PRO H N 1
ATOM 1934 C CA . PRO B 2 14 ? -15.320 10.545 13.103 1.00 11.28 14 PRO H CA 1
ATOM 1935 C C . PRO B 2 14 ? -16.398 11.625 12.950 1.00 14.21 14 PRO H C 1
ATOM 1936 O O . PRO B 2 14 ? -17.165 11.900 13.893 1.00 13.38 14 PRO H O 1
ATOM 1940 N N . GLY B 2 15 ? -16.413 12.261 11.777 1.00 11.29 15 GLY H N 1
ATOM 1941 C CA . GLY B 2 15 ? -17.302 13.363 11.492 1.00 11.67 15 GLY H CA 1
ATOM 1942 C C . GLY B 2 15 ? -16.736 14.701 11.940 1.00 12.44 15 GLY H C 1
ATOM 1943 O O . GLY B 2 15 ? -17.294 15.749 11.614 1.00 14.11 15 GLY H O 1
ATOM 1944 N N . GLY B 2 16 ? -15.610 14.664 12.660 1.00 10.92 16 GLY H N 1
ATOM 1945 C CA . GLY B 2 16 ? -14.980 15.874 13.171 1.00 10.60 16 GLY H CA 1
ATOM 1946 C C . GLY B 2 16 ? -14.164 16.609 12.127 1.00 8.85 16 GLY H C 1
ATOM 1947 O O . GLY B 2 16 ? -14.030 16.140 10.992 1.00 11.78 16 GLY H O 1
ATOM 1948 N N . SER B 2 17 ? -13.605 17.738 12.527 1.00 9.55 17 SER H N 1
ATOM 1949 C CA . SER B 2 17 ? -12.802 18.583 11.659 1.00 12.25 17 SER H CA 1
ATOM 1950 C C . SER B 2 17 ? -11.459 18.807 12.309 1.00 13.01 17 SER H C 1
ATOM 1951 O O . SER B 2 17 ? -11.347 18.820 13.533 1.00 13.70 17 SER H O 1
ATOM 1954 N N . LEU B 2 18 ? -10.441 18.984 11.478 1.00 10.67 18 LEU H N 1
ATOM 1955 C CA . LEU B 2 18 ? -9.091 19.188 11.947 1.00 12.39 18 LEU H CA 1
ATOM 1956 C C . LEU B 2 18 ? -8.395 20.087 10.934 1.00 11.36 18 LEU H C 1
ATOM 1957 O O . LEU B 2 18 ? -8.517 19.878 9.728 1.00 11.92 18 LEU H O 1
ATOM 1962 N N . LYS B 2 19 ? -7.691 21.102 11.426 1.00 9.45 19 LYS H N 1
ATOM 1963 C CA . LYS B 2 19 ? -6.910 21.978 10.566 1.00 9.35 19 LYS H CA 1
ATOM 1964 C C . LYS B 2 19 ? -5.417 21.771 10.802 1.00 12.83 19 LYS H C 1
ATOM 1965 O O . LYS B 2 19 ? -4.919 22.047 11.895 1.00 13.48 19 LYS H O 1
ATOM 1971 N N . LEU B 2 20 ? -4.708 21.287 9.784 1.00 9.52 20 LEU H N 1
ATOM 1972 C CA . LEU B 2 20 ? -3.262 21.111 9.891 1.00 9.21 20 LEU H CA 1
ATOM 1973 C C . LEU B 2 20 ? -2.550 22.368 9.460 1.00 10.20 20 LEU H C 1
ATOM 1974 O O . LEU B 2 20 ? -2.992 23.050 8.534 1.00 10.82 20 LEU H O 1
ATOM 1979 N N A SER B 2 21 ? -1.450 22.697 10.135 0.60 11.11 21 SER H N 1
ATOM 1980 N N B SER B 2 21 ? -1.440 22.646 10.132 0.40 11.05 21 SER H N 1
ATOM 1981 C CA A SER B 2 21 ? -0.654 23.869 9.793 0.60 11.12 21 SER H CA 1
ATOM 1982 C CA B SER B 2 21 ? -0.603 23.786 9.830 0.40 10.81 21 SER H CA 1
ATOM 1983 C C A SER B 2 21 ? 0.720 23.439 9.297 0.60 10.53 21 SER H C 1
ATOM 1984 C C B SER B 2 21 ? 0.677 23.307 9.161 0.40 10.70 21 SER H C 1
ATOM 1985 O O A SER B 2 21 ? 1.308 22.502 9.840 0.60 11.97 21 SER H O 1
ATOM 1986 O O B SER B 2 21 ? 1.157 22.205 9.439 0.40 11.11 21 SER H O 1
ATOM 1991 N N . CYS B 2 22 ? 1.217 24.140 8.279 1.00 9.21 22 CYS H N 1
ATOM 1992 C CA A CYS B 2 22 ? 2.503 23.865 7.653 0.70 11.80 22 CYS H CA 1
ATOM 1993 C CA B CYS B 2 22 ? 2.491 23.874 7.619 0.30 11.86 22 CYS H CA 1
ATOM 1994 C C . CYS B 2 22 ? 3.277 25.172 7.669 1.00 13.39 22 CYS H C 1
ATOM 1995 O O . CYS B 2 22 ? 3.064 26.040 6.831 1.00 11.81 22 CYS H O 1
ATOM 2000 N N . ALA B 2 23 ? 4.158 25.314 8.655 1.00 12.74 23 ALA H N 1
ATOM 2001 C CA . ALA B 2 23 ? 4.845 26.579 8.875 1.00 13.36 23 ALA H CA 1
ATOM 2002 C C . ALA B 2 23 ? 6.300 26.538 8.430 1.00 16.43 23 ALA H C 1
ATOM 2003 O O . ALA B 2 23 ? 7.078 25.705 8.891 1.00 18.94 23 ALA H O 1
ATOM 2005 N N . ALA B 2 24 ? 6.659 27.462 7.548 1.00 13.24 24 ALA H N 1
ATOM 2006 C CA . ALA B 2 24 ? 8.017 27.526 7.049 1.00 14.47 24 ALA H CA 1
ATOM 2007 C C . ALA B 2 24 ? 8.910 28.120 8.122 1.00 19.03 24 ALA H C 1
ATOM 2008 O O . ALA B 2 24 ? 8.558 29.115 8.752 1.00 19.34 24 ALA H O 1
ATOM 2010 N N . SER B 2 25 ? 10.064 27.482 8.324 1.00 22.48 25 SER H N 1
ATOM 2011 C CA . SER B 2 25 ? 11.034 27.900 9.332 1.00 24.87 25 SER H CA 1
ATOM 2012 C C . SER B 2 25 ? 12.373 28.055 8.636 1.00 22.50 25 SER H C 1
ATOM 2013 O O . SER B 2 25 ? 12.994 27.056 8.267 1.00 23.76 25 SER H O 1
ATOM 2016 N N . GLY B 2 26 ? 12.807 29.294 8.422 1.00 21.23 26 GLY H N 1
ATOM 2017 C CA . GLY B 2 26 ? 14.113 29.526 7.817 1.00 21.08 26 GLY H CA 1
ATOM 2018 C C . GLY B 2 26 ? 14.071 29.683 6.303 1.00 22.61 26 GLY H C 1
ATOM 2019 O O . GLY B 2 26 ? 15.114 29.706 5.648 1.00 23.21 26 GLY H O 1
ATOM 2020 N N . PHE B 2 27 ? 12.862 29.778 5.746 1.00 20.34 27 PHE H N 1
ATOM 2021 C CA . PHE B 2 27 ? 12.688 30.142 4.345 1.00 19.04 27 PHE H CA 1
ATOM 2022 C C . PHE B 2 27 ? 11.307 30.742 4.167 1.00 18.49 27 PHE H C 1
ATOM 2023 O O . PHE B 2 27 ? 10.458 30.611 5.035 1.00 19.49 27 PHE H O 1
ATOM 2031 N N A THR B 2 28 ? 11.076 31.390 3.033 0.70 18.16 28 THR H N 1
ATOM 2032 N N B THR B 2 28 ? 11.107 31.424 3.049 0.30 18.17 28 THR H N 1
ATOM 2033 C CA A THR B 2 28 ? 9.783 32.026 2.784 0.70 17.48 28 THR H CA 1
ATOM 2034 C CA B THR B 2 28 ? 9.818 32.020 2.745 0.30 18.35 28 THR H CA 1
ATOM 2035 C C A THR B 2 28 ? 8.847 31.216 1.886 0.70 17.29 28 THR H C 1
ATOM 2036 C C B THR B 2 28 ? 8.942 31.009 2.011 0.30 17.66 28 THR H C 1
ATOM 2037 O O A THR B 2 28 ? 9.146 30.926 0.727 0.70 18.47 28 THR H O 1
ATOM 2038 O O B THR B 2 28 ? 9.405 30.331 1.094 0.30 18.00 28 THR H O 1
ATOM 2045 N N . LEU B 2 29 ? 7.684 30.901 2.430 1.00 18.84 29 LEU H N 1
ATOM 2046 C CA . LEU B 2 29 ? 6.735 30.015 1.776 1.00 15.91 29 LEU H CA 1
ATOM 2047 C C . LEU B 2 29 ? 6.029 30.663 0.576 1.00 16.74 29 LEU H C 1
ATOM 2048 O O . LEU B 2 29 ? 5.479 29.968 -0.290 1.00 15.29 29 LEU H O 1
ATOM 2053 N N A SER B 2 30 ? 6.054 31.991 0.529 0.60 20.16 30 SER H N 1
ATOM 2054 N N B SER B 2 30 ? 6.049 31.991 0.520 0.40 20.04 30 SER H N 1
ATOM 2055 C CA A SER B 2 30 ? 5.297 32.750 -0.464 0.60 20.81 30 SER H CA 1
ATOM 2056 C CA B SER B 2 30 ? 5.263 32.730 -0.470 0.40 20.66 30 SER H CA 1
ATOM 2057 C C A SER B 2 30 ? 5.578 32.352 -1.915 0.60 21.64 30 SER H C 1
ATOM 2058 C C B SER B 2 30 ? 5.588 32.400 -1.932 0.40 21.66 30 SER H C 1
ATOM 2059 O O A SER B 2 30 ? 4.683 32.388 -2.764 0.60 21.63 30 SER H O 1
ATOM 2060 O O B SER B 2 30 ? 4.729 32.524 -2.807 0.40 21.84 30 SER H O 1
ATOM 2065 N N . GLY B 2 31 ? 6.823 31.991 -2.201 1.00 23.12 31 GLY H N 1
ATOM 2066 C CA . GLY B 2 31 ? 7.218 31.653 -3.556 1.00 23.07 31 GLY H CA 1
ATOM 2067 C C . GLY B 2 31 ? 6.797 30.275 -4.052 1.00 18.96 31 GLY H C 1
ATOM 2068 O O . GLY B 2 31 ? 6.987 29.948 -5.231 1.00 19.44 31 GLY H O 1
ATOM 2069 N N A SER B 2 32 ? 6.224 29.468 -3.159 0.70 15.56 32 SER H N 1
ATOM 2070 N N B SER B 2 32 ? 6.198 29.477 -3.174 0.30 15.49 32 SER H N 1
ATOM 2071 C CA A SER B 2 32 ? 5.897 28.081 -3.481 0.70 12.84 32 SER H CA 1
ATOM 2072 C CA B SER B 2 32 ? 5.927 28.078 -3.489 0.30 13.59 32 SER H CA 1
ATOM 2073 C C A SER B 2 32 ? 4.410 27.825 -3.637 0.70 13.05 32 SER H C 1
ATOM 2074 C C B SER B 2 32 ? 4.445 27.727 -3.535 0.30 13.23 32 SER H C 1
ATOM 2075 O O A SER B 2 32 ? 3.588 28.512 -3.038 0.70 15.29 32 SER H O 1
ATOM 2076 O O B SER B 2 32 ? 3.646 28.262 -2.761 0.30 14.26 32 SER H O 1
ATOM 2081 N N . ASN B 2 33 ? 4.094 26.812 -4.436 1.00 11.46 33 ASN H N 1
ATOM 2082 C CA . ASN B 2 33 ? 2.794 26.154 -4.392 1.00 11.79 33 ASN H CA 1
ATOM 2083 C C . ASN B 2 33 ? 2.919 25.137 -3.278 1.00 9.36 33 ASN H C 1
ATOM 2084 O O . ASN B 2 33 ? 3.937 24.460 -3.161 1.00 11.96 33 ASN H O 1
ATOM 2089 N N . VAL B 2 34 ? 1.908 25.038 -2.439 1.00 9.12 34 VAL H N 1
ATOM 2090 C CA . VAL B 2 34 ? 1.994 24.127 -1.317 1.00 9.62 34 VAL H CA 1
ATOM 2091 C C . VAL B 2 34 ? 1.064 22.943 -1.557 1.00 10.40 34 VAL H C 1
ATOM 2092 O O . VAL B 2 34 ? -0.127 2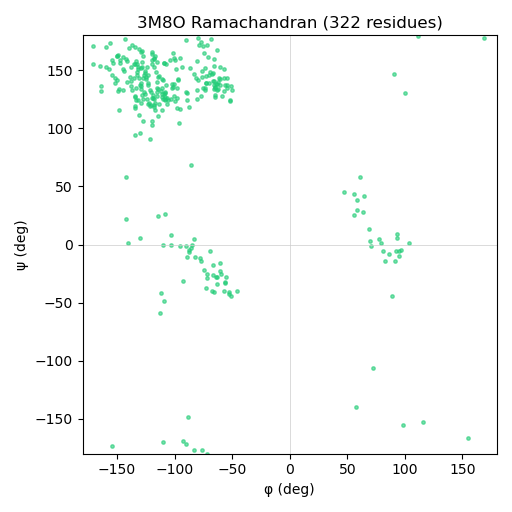3.123 -1.790 1.00 11.28 34 VAL H O 1
ATOM 2096 N N . HIS B 2 35 ? 1.632 21.740 -1.505 1.00 10.05 35 HIS H N 1
ATOM 2097 C CA . HIS B 2 35 ? 0.897 20.499 -1.686 1.00 8.39 35 HIS H CA 1
ATOM 2098 C C . HIS B 2 35 ? 0.792 19.744 -0.385 1.00 10.22 35 HIS H C 1
ATOM 2099 O O . HIS B 2 35 ? 1.595 19.935 0.524 1.00 10.61 35 HIS H O 1
ATOM 2106 N N . TRP B 2 36 ? -0.228 18.902 -0.306 1.00 7.96 36 TRP H N 1
ATOM 2107 C CA . TRP B 2 36 ? -0.381 17.990 0.825 1.00 8.47 36 TRP H CA 1
ATOM 2108 C C . TRP B 2 36 ? -0.443 16.573 0.273 1.00 10.01 36 TRP H C 1
ATOM 2109 O O . TRP B 2 36 ? -1.090 16.326 -0.755 1.00 9.81 36 TRP H O 1
ATOM 2120 N N . VAL B 2 37 ? 0.267 15.665 0.945 1.00 8.49 37 VAL H N 1
ATOM 2121 C CA . VAL B 2 37 ? 0.374 14.270 0.546 1.00 9.81 37 VAL H CA 1
ATOM 2122 C C . VAL B 2 37 ? 0.190 13.432 1.811 1.00 13.44 37 VAL H C 1
ATOM 2123 O O . VAL B 2 37 ? 0.651 13.826 2.880 1.00 13.48 37 VAL H O 1
ATOM 2127 N N . ARG B 2 38 ? -0.471 12.284 1.713 1.00 8.86 38 ARG H N 1
ATOM 2128 C CA . ARG B 2 38 ? -0.641 11.462 2.916 1.00 8.20 38 ARG H CA 1
ATOM 2129 C C . ARG B 2 38 ? -0.186 10.029 2.707 1.00 9.24 38 ARG H C 1
ATOM 2130 O O . ARG B 2 38 ? -0.029 9.555 1.582 1.00 10.84 38 ARG H O 1
ATOM 2138 N N . GLN B 2 39 ? 0.043 9.339 3.812 1.00 9.91 39 GLN H N 1
ATOM 2139 C CA . GLN B 2 39 ? 0.532 7.975 3.764 1.00 9.48 39 GLN H CA 1
ATOM 2140 C C . GLN B 2 39 ? -0.036 7.232 4.960 1.00 10.19 39 GLN H C 1
ATOM 2141 O O . GLN B 2 39 ? 0.262 7.555 6.103 1.00 10.76 39 GLN H O 1
ATOM 2147 N N . ALA B 2 40 ? -0.856 6.231 4.685 1.00 9.21 40 ALA H N 1
ATOM 2148 C CA . ALA B 2 40 ? -1.348 5.365 5.754 1.00 10.31 40 ALA H CA 1
ATOM 2149 C C . ALA B 2 40 ? -0.220 4.406 6.167 1.00 16.20 40 ALA H C 1
ATOM 2150 O O . ALA B 2 40 ? 0.648 4.056 5.359 1.00 16.56 40 ALA H O 1
ATOM 2152 N N . SER B 2 41 ? -0.212 4.023 7.439 1.00 19.66 41 SER H N 1
ATOM 2153 C CA . SER B 2 41 ? 0.875 3.216 7.982 1.00 20.97 41 SER H CA 1
ATOM 2154 C C . SER B 2 41 ? 1.106 1.991 7.116 1.00 22.36 41 SER H C 1
ATOM 2155 O O . SER B 2 41 ? 0.178 1.222 6.857 1.00 24.18 41 SER H O 1
ATOM 2158 N N . GLY B 2 42 ? 2.344 1.835 6.652 1.00 21.59 42 GLY H N 1
ATOM 2159 C CA . GLY B 2 42 ? 2.734 0.682 5.859 1.00 24.40 42 GLY H CA 1
ATOM 2160 C C . GLY B 2 42 ? 2.312 0.774 4.403 1.00 22.75 42 GLY H C 1
ATOM 2161 O O . GLY B 2 42 ? 2.579 -0.139 3.614 1.00 24.71 42 GLY H O 1
ATOM 2162 N N . LYS B 2 43 ? 1.669 1.882 4.034 1.00 19.28 43 LYS H N 1
ATOM 2163 C CA . LYS B 2 43 ? 1.155 2.035 2.673 1.00 18.04 43 LYS H CA 1
ATOM 2164 C C . LYS B 2 43 ? 1.923 3.086 1.869 1.00 17.17 43 LYS H C 1
ATOM 2165 O O . LYS B 2 43 ? 2.983 3.548 2.292 1.00 16.92 43 LYS H O 1
ATOM 2171 N N . GLY B 2 44 ? 1.407 3.437 0.697 1.00 18.84 44 GLY H N 1
ATOM 2172 C CA . GLY B 2 44 ? 2.135 4.311 -0.205 1.00 13.86 44 GLY H CA 1
ATOM 2173 C C . GLY B 2 44 ? 1.768 5.773 -0.008 1.00 15.11 44 GLY H C 1
ATOM 2174 O O . GLY B 2 44 ? 1.061 6.132 0.932 1.00 18.43 44 GLY H O 1
ATOM 2175 N N . LEU B 2 45 ? 2.209 6.607 -0.933 1.00 10.27 45 LEU H N 1
ATOM 2176 C CA . LEU B 2 45 ? 1.994 8.044 -0.850 1.00 12.13 45 LEU H CA 1
ATOM 2177 C C . LEU B 2 45 ? 0.865 8.464 -1.787 1.00 10.51 45 LEU H C 1
ATOM 2178 O O . LEU B 2 45 ? 0.803 8.027 -2.942 1.00 12.58 45 LEU H O 1
ATOM 2183 N N . GLU B 2 46 ? -0.029 9.303 -1.273 1.00 10.00 46 GLU H N 1
ATOM 2184 C CA . GLU B 2 46 ? -1.217 9.729 -1.991 1.00 10.50 46 GLU H CA 1
ATOM 2185 C C . GLU B 2 46 ? -1.400 11.242 -1.892 1.00 10.39 46 GLU H C 1
ATOM 2186 O O . GLU B 2 46 ? -1.490 11.807 -0.807 1.00 12.09 46 GLU H O 1
ATOM 2192 N N . TRP B 2 47 ? -1.487 11.899 -3.036 1.00 8.82 47 TRP H N 1
ATOM 2193 C CA . TRP B 2 47 ? -1.712 13.348 -3.075 1.00 9.43 47 TRP H CA 1
ATOM 2194 C C . TRP B 2 47 ? -3.084 13.716 -2.549 1.00 10.82 47 TRP H C 1
ATOM 2195 O O . TRP B 2 47 ? -4.072 13.015 -2.816 1.00 14.12 47 TRP H O 1
ATOM 2206 N N . VAL B 2 48 ? -3.135 14.823 -1.801 1.00 8.97 48 VAL H N 1
ATOM 2207 C CA . VAL B 2 48 ? -4.352 15.275 -1.138 1.00 11.09 48 VAL H CA 1
ATOM 2208 C C . VAL B 2 48 ? -4.855 16.566 -1.782 1.00 10.43 48 VAL H C 1
ATOM 2209 O O . VAL B 2 48 ? -6.057 16.748 -1.982 1.00 10.26 48 VAL H O 1
ATOM 2213 N N . GLY B 2 49 ? -3.949 17.475 -2.097 1.00 8.08 49 GLY H N 1
ATOM 2214 C CA . GLY B 2 49 ? -4.351 18.713 -2.739 1.00 9.13 49 GLY H CA 1
ATOM 2215 C C . GLY B 2 49 ? -3.254 19.744 -2.788 1.00 8.66 49 GLY H C 1
ATOM 2216 O O . GLY B 2 49 ? -2.140 19.520 -2.291 1.00 9.74 49 GLY H O 1
ATOM 2217 N N . ARG B 2 50 ? -3.553 20.890 -3.402 1.00 8.94 50 ARG H N 1
ATOM 2218 C CA . ARG B 2 50 ? -2.566 21.975 -3.423 1.00 9.62 50 ARG H CA 1
ATOM 2219 C C . ARG B 2 50 ? -3.208 23.342 -3.440 1.00 10.74 50 ARG H C 1
ATOM 2220 O O . ARG B 2 50 ? -4.396 23.498 -3.762 1.00 11.97 50 ARG H O 1
ATOM 2228 N N . ILE B 2 51 ? -2.392 24.329 -3.107 1.00 8.75 51 ILE H N 1
ATOM 2229 C CA . ILE B 2 51 ? -2.747 25.735 -3.313 1.00 10.17 51 ILE H CA 1
ATOM 2230 C C . ILE B 2 51 ? -1.612 26.432 -4.044 1.00 13.41 51 ILE H C 1
ATOM 2231 O O . ILE B 2 51 ? -0.444 26.271 -3.699 1.00 11.91 51 ILE H O 1
ATOM 2236 N N . LYS B 2 52 ? -1.958 27.211 -5.063 1.00 10.75 52 LYS H N 1
ATOM 2237 C CA . LYS B 2 52 ? -0.966 27.974 -5.805 1.00 13.57 52 LYS H CA 1
ATOM 2238 C C . LYS B 2 52 ? -0.545 29.239 -5.058 1.00 14.28 52 LYS H C 1
ATOM 2239 O O . LYS B 2 52 ? -1.135 29.614 -4.041 1.00 12.62 52 LYS H O 1
ATOM 2245 N N . ARG B 2 53 ? 0.481 29.896 -5.576 1.00 21.82 53 ARG H N 1
ATOM 2246 C CA . ARG B 2 53 ? 0.910 31.182 -5.031 1.00 28.28 53 ARG H CA 1
ATOM 2247 C C . ARG B 2 53 ? -0.159 32.241 -5.239 1.00 33.85 53 ARG H C 1
ATOM 2248 O O . ARG B 2 53 ? -1.026 32.099 -6.105 1.00 36.02 53 ARG H O 1
ATOM 2256 N N . ASN B 2 54 ? -0.084 33.308 -4.450 1.00 34.68 54 ASN H N 1
ATOM 2257 C CA . ASN B 2 54 ? -0.998 34.439 -4.582 1.00 40.16 54 ASN H CA 1
ATOM 2258 C C . ASN B 2 54 ? -0.993 35.052 -5.983 1.00 42.49 54 ASN H C 1
ATOM 2259 O O . ASN B 2 54 ? -2.016 35.556 -6.449 1.00 43.10 54 ASN H O 1
ATOM 2261 N N . ALA B 2 55 ? 0.158 35.008 -6.649 1.00 43.45 55 ALA H N 1
ATOM 2262 C CA . ALA B 2 55 ? 0.269 35.483 -8.026 1.00 46.65 55 ALA H CA 1
ATOM 2263 C C . ALA B 2 55 ? -0.741 34.799 -8.949 1.00 47.51 55 ALA H C 1
ATOM 2264 O O . ALA B 2 55 ? -1.153 35.368 -9.965 1.00 48.70 55 ALA H O 1
ATOM 2266 N N . GLU B 2 56 ? -1.124 33.572 -8.599 1.00 43.62 56 GLU H N 1
ATOM 2267 C CA . GLU B 2 56 ? -2.102 32.814 -9.380 1.00 38.39 56 GLU H CA 1
ATOM 2268 C C . GLU B 2 56 ? -3.437 32.706 -8.646 1.00 35.21 56 GLU H C 1
ATOM 2269 O O . GLU B 2 56 ? -4.131 31.695 -8.748 1.00 34.00 56 GLU H O 1
ATOM 2272 N N . SER B 2 57 ? -3.683 33.673 -7.796 1.00 35.09 57 SER H N 1
ATOM 2273 C CA . SER B 2 57 ? -4.916 33.841 -7.100 1.00 37.13 57 SER H CA 1
ATOM 2274 C C . SER B 2 57 ? -5.212 32.712 -6.167 1.00 36.57 57 SER H C 1
ATOM 2275 O O . SER B 2 57 ? -6.373 32.425 -5.888 1.00 33.53 57 SER H O 1
ATOM 2277 N N . ASP B 2 58 ? -4.140 32.089 -5.683 1.00 35.32 58 ASP H N 1
ATOM 2278 C CA . ASP B 2 58 ? -4.284 31.092 -4.675 1.00 31.64 58 ASP H CA 1
ATOM 2279 C C . ASP B 2 58 ? -5.236 29.999 -5.124 1.00 28.01 58 ASP H C 1
ATOM 2280 O O . ASP B 2 58 ? -6.030 29.559 -4.394 1.00 28.07 58 ASP H O 1
ATOM 2285 N N . ALA B 2 59 ? -5.112 29.572 -6.344 1.00 23.33 59 ALA H N 1
ATOM 2286 C CA . ALA B 2 59 ? -6.015 28.590 -6.778 1.00 19.26 59 ALA H CA 1
ATOM 2287 C C . ALA B 2 59 ? -5.784 27.215 -6.114 1.00 16.35 59 ALA H C 1
ATOM 2288 O O . ALA B 2 59 ? -4.684 26.785 -5.955 1.00 15.18 59 ALA H O 1
ATOM 2290 N N . THR B 2 60 ? -6.891 26.585 -5.773 1.00 13.88 60 THR H N 1
ATOM 2291 C CA . THR B 2 60 ? -6.852 25.328 -5.054 1.00 11.74 60 THR H CA 1
ATOM 2292 C C . THR B 2 60 ? -7.247 24.173 -5.971 1.00 13.42 60 THR H C 1
ATOM 2293 O O . THR B 2 60 ? -7.958 24.378 -6.966 1.00 13.96 60 THR H O 1
ATOM 2297 N N . ALA B 2 61 ? -6.785 22.968 -5.628 1.00 10.92 61 ALA H N 1
ATOM 2298 C CA . ALA B 2 61 ? -7.169 21.737 -6.301 1.00 9.50 61 ALA H CA 1
ATOM 2299 C C . ALA B 2 61 ? -7.089 20.634 -5.274 1.00 10.76 61 ALA H C 1
ATOM 2300 O O . ALA B 2 61 ? -6.192 20.645 -4.431 1.00 12.34 61 ALA H O 1
ATOM 2302 N N . TYR B 2 62 ? -8.039 19.693 -5.337 1.00 11.89 62 TYR H N 1
ATOM 2303 C CA . TYR B 2 62 ? -8.145 18.650 -4.325 1.00 13.20 62 TYR H CA 1
ATOM 2304 C C . TYR B 2 62 ? -8.220 17.260 -4.959 1.00 11.74 62 TYR H C 1
ATOM 2305 O O . TYR B 2 62 ? -8.705 17.109 -6.080 1.00 12.94 62 TYR H O 1
ATOM 2314 N N . ALA B 2 63 ? -7.752 16.262 -4.214 1.00 10.79 63 ALA H N 1
ATOM 2315 C CA . ALA B 2 63 ? -7.861 14.857 -4.596 1.00 11.13 63 ALA H CA 1
ATOM 2316 C C . ALA B 2 63 ? -9.334 14.498 -4.724 1.00 12.33 63 ALA H C 1
ATOM 2317 O O . ALA B 2 63 ? -10.154 14.929 -3.934 1.00 12.56 63 ALA H O 1
ATOM 2319 N N . ALA B 2 64 ? -9.653 13.669 -5.708 1.00 14.70 64 ALA H N 1
ATOM 2320 C CA . ALA B 2 64 ? -11.044 13.297 -5.977 1.00 16.05 64 ALA H CA 1
ATOM 2321 C C . ALA B 2 64 ? -11.758 12.766 -4.747 1.00 20.30 64 ALA H C 1
ATOM 2322 O O . ALA B 2 64 ? -12.907 13.140 -4.484 1.00 21.06 64 ALA H O 1
ATOM 2324 N N . SER B 2 65 ? -11.080 11.923 -3.980 1.00 17.42 65 SER H N 1
ATOM 2325 C CA . SER B 2 65 ? -11.727 11.232 -2.859 1.00 23.59 65 SER H CA 1
ATOM 2326 C C . SER B 2 65 ? -12.002 12.082 -1.621 1.00 23.52 65 SER H C 1
ATOM 2327 O O . SER B 2 65 ? -12.779 11.687 -0.762 1.00 24.55 65 SER H O 1
ATOM 2330 N N A MET B 2 66 ? -11.373 13.245 -1.522 0.60 18.76 66 MET H N 1
ATOM 2331 N N B MET B 2 66 ? -11.327 13.221 -1.521 0.40 18.90 66 MET H N 1
ATOM 2332 C CA A MET B 2 66 ? -11.620 14.125 -0.383 0.60 17.56 66 MET H CA 1
ATOM 2333 C CA B MET B 2 66 ? -11.628 14.225 -0.513 0.40 17.70 66 MET H CA 1
ATOM 2334 C C A MET B 2 66 ? -12.136 15.463 -0.865 0.60 16.99 66 MET H C 1
ATOM 2335 C C B MET B 2 66 ? -12.210 15.626 -0.946 0.40 17.46 66 MET H C 1
ATOM 2336 O O A MET B 2 66 ? -12.337 16.403 -0.091 0.60 19.65 66 MET H O 1
ATOM 2337 O O B MET B 2 66 ? -12.435 16.386 -0.074 0.40 19.46 66 MET H O 1
ATOM 2346 N N A ARG B 2 67 ? -12.354 15.559 -2.145 0.40 19.05 67 ARG H N 1
ATOM 2347 N N B ARG B 2 67 ? -12.465 15.848 -2.228 0.60 19.05 67 ARG H N 1
ATOM 2348 C CA A ARG B 2 67 ? -12.939 16.696 -2.678 0.40 21.92 67 ARG H CA 1
ATOM 2349 C CA B ARG B 2 67 ? -12.811 17.144 -2.778 0.60 21.92 67 ARG H CA 1
ATOM 2350 C C A ARG B 2 67 ? -14.347 16.770 -2.073 0.40 24.06 67 ARG H C 1
ATOM 2351 C C B ARG B 2 67 ? -13.825 18.097 -2.020 0.60 24.06 67 ARG H C 1
ATOM 2352 O O A ARG B 2 67 ? -15.054 15.797 -2.023 0.40 27.63 67 ARG H O 1
ATOM 2353 O O B ARG B 2 67 ? -13.655 19.316 -1.804 0.60 27.63 67 ARG H O 1
ATOM 2368 N N A GLY B 2 68 ? -14.678 17.934 -1.620 0.40 20.33 68 GLY H N 1
ATOM 2369 N N B GLY B 2 68 ? -14.860 17.481 -1.618 0.60 20.33 68 GLY H N 1
ATOM 2370 C CA A GLY B 2 68 ? -15.928 18.145 -0.956 0.40 19.52 68 GLY H CA 1
ATOM 2371 C CA B GLY B 2 68 ? -15.949 18.137 -0.956 0.60 19.52 68 GLY H CA 1
ATOM 2372 C C A GLY B 2 68 ? -15.684 18.407 0.514 0.40 20.11 68 GLY H C 1
ATOM 2373 C C B GLY B 2 68 ? -15.684 18.406 0.513 0.60 20.11 68 GLY H C 1
ATOM 2374 O O A GLY B 2 68 ? -16.494 18.975 1.150 0.40 24.06 68 GLY H O 1
ATOM 2375 O O B GLY B 2 68 ? -16.489 18.978 1.151 0.60 24.06 68 GLY H O 1
ATOM 2376 N N . ARG B 2 69 ? -14.563 17.944 1.031 1.00 17.07 69 ARG H N 1
ATOM 2377 C CA . ARG B 2 69 ? -14.277 17.993 2.469 1.00 18.34 69 ARG H CA 1
ATOM 2378 C C . ARG B 2 69 ? -12.976 18.704 2.846 1.00 20.31 69 ARG H C 1
ATOM 2379 O O . ARG B 2 69 ? -12.513 18.600 3.986 1.00 20.53 69 ARG H O 1
ATOM 2387 N N . LEU B 2 70 ? -12.389 19.426 1.901 1.00 16.84 70 LEU H N 1
ATOM 2388 C CA . LEU B 2 70 ? -11.104 20.062 2.141 1.00 16.83 70 LEU H CA 1
ATOM 2389 C C . LEU B 2 70 ? -11.141 21.536 1.822 1.00 16.02 70 LEU H C 1
ATOM 2390 O O . LEU B 2 70 ? -11.777 21.964 0.852 1.00 19.22 70 LEU H O 1
ATOM 2395 N N . THR B 2 71 ? -10.431 22.311 2.629 1.00 13.53 71 THR H N 1
ATOM 2396 C CA . THR B 2 71 ? -10.079 23.659 2.224 1.00 14.19 71 THR H CA 1
ATOM 2397 C C . THR B 2 71 ? -8.622 23.873 2.535 1.00 15.67 71 THR H C 1
ATOM 2398 O O . THR B 2 71 ? -8.193 23.748 3.686 1.00 15.98 71 THR H O 1
ATOM 2402 N N . ILE B 2 72 ? -7.854 24.139 1.488 1.00 13.87 72 ILE H N 1
ATOM 2403 C CA . ILE B 2 72 ? -6.463 24.524 1.647 1.00 15.29 72 ILE H CA 1
ATOM 2404 C C . ILE B 2 72 ? -6.395 26.037 1.553 1.00 15.83 72 ILE H C 1
ATOM 2405 O O . ILE B 2 72 ? -7.039 26.638 0.695 1.00 16.01 72 ILE H O 1
ATOM 2410 N N . SER B 2 73 ? -5.650 26.648 2.466 1.00 14.19 73 SER H N 1
ATOM 2411 C CA . SER B 2 73 ? -5.515 28.097 2.516 1.00 9.93 73 SER H CA 1
ATOM 2412 C C . SER B 2 73 ? -4.068 28.413 2.834 1.00 11.36 73 SER H C 1
ATOM 2413 O O . SER B 2 73 ? -3.287 27.516 3.168 1.00 13.12 73 SER H O 1
ATOM 2416 N N . ARG B 2 74 ? -3.695 29.674 2.695 1.00 11.58 74 ARG H N 1
ATOM 2417 C CA . ARG B 2 74 ? -2.350 30.076 3.076 1.00 11.61 74 ARG H CA 1
ATOM 2418 C C . ARG B 2 74 ? -2.391 31.469 3.655 1.00 13.05 74 ARG H C 1
ATOM 2419 O O . ARG B 2 74 ? -3.239 32.298 3.284 1.00 14.90 74 ARG H O 1
ATOM 2427 N N . ASP B 2 75 ? -1.445 31.726 4.543 1.00 12.06 75 ASP H N 1
ATOM 2428 C CA . ASP B 2 75 ? -1.262 33.048 5.100 1.00 12.93 75 ASP H CA 1
ATOM 2429 C C . ASP B 2 75 ? 0.220 33.429 4.969 1.00 15.17 75 ASP H C 1
ATOM 2430 O O . ASP B 2 75 ? 1.053 33.051 5.789 1.00 13.50 75 ASP H O 1
ATOM 2435 N N . ASP B 2 76 ? 0.568 34.167 3.918 1.00 17.78 76 ASP H N 1
ATOM 2436 C CA . ASP B 2 76 ? 1.973 34.436 3.676 1.00 21.48 76 ASP H CA 1
ATOM 2437 C C . ASP B 2 76 ? 2.569 35.311 4.777 1.00 22.35 76 ASP H C 1
ATOM 2438 O O . ASP B 2 76 ? 3.772 35.216 5.055 1.00 21.73 76 ASP H O 1
ATOM 2443 N N . SER B 2 77 ? 1.719 36.116 5.422 1.00 19.99 77 SER H N 1
ATOM 2444 C CA . SER B 2 77 ? 2.165 36.978 6.517 1.00 20.30 77 SER H CA 1
ATOM 2445 C C . SER B 2 77 ? 2.670 36.138 7.680 1.00 18.13 77 SER H C 1
ATOM 2446 O O . SER B 2 77 ? 3.528 36.583 8.443 1.00 16.59 77 SER H O 1
ATOM 2449 N N . LYS B 2 78 ? 2.142 34.920 7.805 1.00 14.85 78 LYS H N 1
ATOM 2450 C CA . LYS B 2 78 ? 2.570 33.993 8.856 1.00 12.68 78 LYS H CA 1
ATOM 2451 C C . LYS B 2 78 ? 3.493 32.919 8.299 1.00 15.52 78 LYS H C 1
ATOM 2452 O O . LYS B 2 78 ? 3.935 32.037 9.037 1.00 15.92 78 LYS H O 1
ATOM 2458 N N . ASN B 2 79 ? 3.762 32.978 6.997 1.00 16.43 79 ASN H N 1
ATOM 2459 C CA . ASN B 2 79 ? 4.670 32.027 6.389 1.00 16.65 79 ASN H CA 1
ATOM 2460 C C . ASN B 2 79 ? 4.156 30.604 6.623 1.00 14.24 79 ASN H C 1
ATOM 2461 O O . ASN B 2 79 ? 4.924 29.665 6.845 1.00 14.98 79 ASN H O 1
ATOM 2466 N N . THR B 2 80 ? 2.835 30.455 6.555 1.00 11.95 80 THR H N 1
ATOM 2467 C CA . THR B 2 80 ? 2.175 29.203 6.907 1.00 11.84 80 THR H CA 1
ATOM 2468 C C . THR B 2 80 ? 1.046 28.868 5.927 1.00 14.18 80 THR H C 1
ATOM 2469 O O . THR B 2 80 ? 0.363 29.765 5.418 1.00 13.66 80 THR H O 1
ATOM 2473 N N . ALA B 2 81 ? 0.874 27.580 5.633 1.00 10.95 81 ALA H N 1
ATOM 2474 C CA . ALA B 2 81 ? -0.250 27.102 4.838 1.00 10.62 81 ALA H CA 1
ATOM 2475 C C . ALA B 2 81 ? -1.050 26.132 5.688 1.00 9.81 81 ALA H C 1
ATOM 2476 O O . ALA B 2 81 ? -0.554 25.634 6.691 1.00 10.30 81 ALA H O 1
ATOM 2478 N N . PHE B 2 82 ? -2.312 25.930 5.324 1.00 10.93 82 PHE H N 1
ATOM 2479 C CA . PHE B 2 82 ? -3.223 25.157 6.157 1.00 10.00 82 PHE H CA 1
ATOM 2480 C C . PHE B 2 82 ? -3.995 24.130 5.344 1.00 11.02 82 PHE H C 1
ATOM 2481 O O . PHE B 2 82 ? -4.318 24.354 4.173 1.00 14.14 82 PHE H O 1
ATOM 2489 N N . LEU B 2 83 ? -4.266 22.993 5.966 1.00 10.18 83 LEU H N 1
ATOM 2490 C CA . LEU B 2 83 ? -5.175 21.997 5.396 1.00 10.63 83 LEU H CA 1
ATOM 2491 C C . LEU B 2 83 ? -6.334 21.807 6.361 1.00 9.92 83 LEU H C 1
ATOM 2492 O O . LEU B 2 83 ? -6.183 21.140 7.396 1.00 9.74 83 LEU H O 1
ATOM 2497 N N . GLN B 2 84 ? -7.483 22.402 6.029 1.00 10.11 84 GLN H N 1
ATOM 2498 C CA . GLN B 2 84 ? -8.712 22.198 6.807 1.00 12.25 84 GLN H CA 1
ATOM 2499 C C . GLN B 2 84 ? -9.447 20.979 6.276 1.00 13.32 84 GLN H C 1
ATOM 2500 O O . GLN B 2 84 ? -9.844 20.936 5.104 1.00 14.09 84 GLN H O 1
ATOM 2506 N N A MET B 2 85 ? -9.615 19.978 7.127 0.70 12.11 85 MET H N 1
ATOM 2507 N N B MET B 2 85 ? -9.615 19.976 7.137 0.30 12.38 85 MET H N 1
ATOM 2508 C CA A MET B 2 85 ? -10.377 18.808 6.742 0.70 12.04 85 MET H CA 1
ATOM 2509 C CA B MET B 2 85 ? -10.261 18.718 6.762 0.30 12.86 85 MET H CA 1
ATOM 2510 C C A MET B 2 85 ? -11.661 18.781 7.541 0.70 11.77 85 MET H C 1
ATOM 2511 C C B MET B 2 85 ? -11.517 18.465 7.596 0.30 11.66 85 MET H C 1
ATOM 2512 O O A MET B 2 85 ? -11.693 19.179 8.704 0.70 11.54 85 MET H O 1
ATOM 2513 O O B MET B 2 85 ? -11.425 18.232 8.799 0.30 9.99 85 MET H O 1
ATOM 2522 N N A ASN B 2 86 ? -12.723 18.344 6.886 0.70 11.40 86 ASN H N 1
ATOM 2523 N N B ASN B 2 86 ? -12.683 18.486 6.956 0.30 11.24 86 ASN H N 1
ATOM 2524 C CA A ASN B 2 86 ? -14.024 18.256 7.532 0.70 11.85 86 ASN H CA 1
ATOM 2525 C CA B ASN B 2 86 ? -13.945 18.261 7.669 0.30 11.90 86 ASN H CA 1
ATOM 2526 C C A ASN B 2 86 ? -14.643 16.887 7.339 0.70 12.14 86 ASN H C 1
ATOM 2527 C C B ASN B 2 86 ? -14.593 16.898 7.396 0.30 12.10 86 ASN H C 1
ATOM 2528 O O A ASN B 2 86 ? -14.241 16.122 6.477 0.70 12.75 86 ASN H O 1
ATOM 2529 O O B ASN B 2 86 ? -14.150 16.154 6.529 0.30 12.82 86 ASN H O 1
ATOM 2538 N N . SER B 2 87 ? -15.658 16.590 8.136 1.00 12.57 87 SER H N 1
ATOM 2539 C CA . SER B 2 87 ? -16.377 15.329 8.000 1.00 13.19 87 SER H CA 1
ATOM 2540 C C . SER B 2 87 ? -15.441 14.137 7.885 1.00 12.62 87 SER H C 1
ATOM 2541 O O . SER B 2 87 ? -15.567 13.318 6.977 1.00 13.19 87 SER H O 1
ATOM 2544 N N . LEU B 2 88 ? -14.484 14.048 8.800 1.00 12.71 88 LEU H N 1
ATOM 2545 C CA . LEU B 2 88 ? -13.422 13.042 8.676 1.00 14.06 88 LEU H CA 1
ATOM 2546 C C . LEU B 2 88 ? -13.930 11.627 8.875 1.00 15.55 88 LEU H C 1
ATOM 2547 O O . LEU B 2 88 ? -14.869 11.388 9.636 1.00 13.97 88 LEU H O 1
ATOM 2552 N N . LYS B 2 89 ? -13.301 10.680 8.187 1.00 14.04 89 LYS H N 1
ATOM 2553 C CA . LYS B 2 89 ? -13.683 9.281 8.279 1.00 14.14 89 LYS H CA 1
ATOM 2554 C C . LYS B 2 89 ? -12.498 8.440 8.683 1.00 16.30 89 LYS H C 1
ATOM 2555 O O . LYS B 2 89 ? -11.359 8.870 8.564 1.00 14.11 89 LYS H O 1
ATOM 2561 N N A SER B 2 90 ? -12.774 7.237 9.169 0.70 15.65 90 SER H N 1
ATOM 2562 N N B SER B 2 90 ? -12.765 7.226 9.150 0.30 16.09 90 SER H N 1
ATOM 2563 C CA A SER B 2 90 ? -11.724 6.300 9.551 0.70 16.94 90 SER H CA 1
ATOM 2564 C CA B SER B 2 90 ? -11.699 6.318 9.558 0.30 16.67 90 SER H CA 1
ATOM 2565 C C A SER B 2 90 ? -10.649 6.159 8.475 0.70 16.08 90 SER H C 1
ATOM 2566 C C B SER B 2 90 ? -10.638 6.150 8.470 0.30 16.21 90 SER H C 1
ATOM 2567 O O A SER B 2 90 ? -9.454 6.094 8.788 0.70 16.84 90 SER H O 1
ATOM 2568 O O B SER B 2 90 ? -9.447 6.044 8.773 0.30 16.66 90 SER H O 1
ATOM 2573 N N . ASP B 2 91 ? -11.060 6.139 7.206 1.00 14.66 91 ASP H N 1
ATOM 2574 C CA . ASP B 2 91 ? -10.098 5.954 6.110 1.00 16.35 91 ASP H CA 1
ATOM 2575 C C . ASP B 2 91 ? -9.243 7.182 5.782 1.00 15.52 91 ASP H C 1
ATOM 2576 O O . ASP B 2 91 ? -8.375 7.135 4.904 1.00 17.19 91 ASP H O 1
ATOM 2581 N N . ASP B 2 92 ? -9.479 8.283 6.490 1.00 12.33 92 ASP H N 1
ATOM 2582 C CA . ASP B 2 92 ? -8.612 9.442 6.394 1.00 12.30 92 ASP H CA 1
ATOM 2583 C C . ASP B 2 92 ? -7.447 9.362 7.366 1.00 11.82 92 ASP H C 1
ATOM 2584 O O . ASP B 2 92 ? -6.573 10.215 7.340 1.00 13.10 92 ASP H O 1
ATOM 2589 N N . THR B 2 93 ? -7.437 8.357 8.243 1.00 9.85 93 THR H N 1
ATOM 2590 C CA . THR B 2 93 ? -6.283 8.152 9.122 1.00 12.14 93 THR H CA 1
ATOM 2591 C C . THR B 2 93 ? -5.036 7.947 8.284 1.00 12.25 93 THR H C 1
ATOM 2592 O O . THR B 2 93 ? -5.021 7.111 7.378 1.00 12.26 93 THR H O 1
ATOM 2596 N N . ALA B 2 94 ? -4.001 8.722 8.588 1.00 10.51 94 ALA H N 1
ATOM 2597 C CA . ALA B 2 94 ? -2.767 8.691 7.821 1.00 9.37 94 ALA H CA 1
ATOM 2598 C C . ALA B 2 94 ? -1.786 9.717 8.370 1.00 8.35 94 ALA H C 1
ATOM 2599 O O . ALA B 2 94 ? -2.147 10.615 9.121 1.00 9.40 94 ALA H O 1
ATOM 2601 N N A MET B 2 95 ? -0.529 9.560 7.986 0.40 8.57 95 MET H N 1
ATOM 2602 N N B MET B 2 95 ? -0.522 9.579 7.991 0.60 8.59 95 MET H N 1
ATOM 2603 C CA A MET B 2 95 ? 0.439 10.622 8.163 0.40 9.17 95 MET H CA 1
ATOM 2604 C CA B MET B 2 95 ? 0.468 10.629 8.227 0.60 9.16 95 MET H CA 1
ATOM 2605 C C A MET B 2 95 ? 0.203 11.638 7.052 0.40 9.22 95 MET H C 1
ATOM 2606 C C B MET B 2 95 ? 0.396 11.646 7.083 0.60 9.22 95 MET H C 1
ATOM 2607 O O A MET B 2 95 ? 0.065 11.269 5.884 0.40 7.56 95 MET H O 1
ATOM 2608 O O B MET B 2 95 ? 0.564 11.273 5.920 0.60 9.60 95 MET H O 1
ATOM 2617 N N . TYR B 2 96 ? 0.132 12.910 7.419 1.00 9.99 96 TYR H N 1
ATOM 2618 C CA . TYR B 2 96 ? -0.021 13.989 6.435 1.00 9.06 96 TYR H CA 1
ATOM 2619 C C . TYR B 2 96 ? 1.217 14.839 6.344 1.00 11.99 96 TYR H C 1
ATOM 2620 O O . TYR B 2 96 ? 1.705 15.347 7.352 1.00 11.29 96 TYR H O 1
ATOM 2629 N N . TYR B 2 97 ? 1.704 15.006 5.114 1.00 9.89 97 TYR H N 1
ATOM 2630 C CA . TYR B 2 97 ? 2.872 15.815 4.830 1.00 7.87 97 TYR H CA 1
ATOM 2631 C C . TYR B 2 97 ? 2.502 17.023 3.996 1.00 10.84 97 TYR H C 1
ATOM 2632 O O . TYR B 2 97 ? 1.644 16.945 3.113 1.00 14.54 97 TYR H O 1
ATOM 2641 N N . CYS B 2 98 ? 3.175 18.132 4.257 1.00 8.21 98 CYS H N 1
ATOM 2642 C CA A CYS B 2 98 ? 3.130 19.213 3.278 0.70 8.99 98 CYS H CA 1
ATOM 2643 C CA B CYS B 2 98 ? 3.174 19.300 3.385 0.30 9.43 98 CYS H CA 1
ATOM 2644 C C . CYS B 2 98 ? 4.435 19.235 2.505 1.00 10.64 98 CYS H C 1
ATOM 2645 O O . CYS B 2 98 ? 5.478 18.785 2.974 1.00 11.08 98 CYS H O 1
ATOM 2650 N N A VAL B 2 99 ? 4.345 19.749 1.282 0.50 11.39 99 VAL H N 1
ATOM 2651 N N B VAL B 2 99 ? 4.347 19.678 1.257 0.50 11.39 99 VAL H N 1
ATOM 2652 C CA A VAL B 2 99 ? 5.418 19.687 0.310 0.50 11.39 99 VAL H CA 1
ATOM 2653 C CA B VAL B 2 99 ? 5.513 19.697 0.392 0.50 11.03 99 VAL H CA 1
ATOM 2654 C C A VAL B 2 99 ? 5.357 20.964 -0.490 0.50 13.06 99 VAL H C 1
ATOM 2655 C C B VAL B 2 99 ? 5.406 20.873 -0.549 0.50 12.92 99 VAL H C 1
ATOM 2656 O O A VAL B 2 99 ? 4.286 21.360 -0.955 0.50 13.70 99 VAL H O 1
ATOM 2657 O O B VAL B 2 99 ? 4.358 21.098 -1.165 0.50 12.60 99 VAL H O 1
ATOM 2664 N N . ILE B 2 100 ? 6.497 21.619 -0.651 1.00 13.29 100 ILE H N 1
ATOM 2665 C CA . ILE B 2 100 ? 6.525 22.809 -1.496 1.00 12.57 100 ILE H CA 1
ATOM 2666 C C . ILE B 2 100 ? 6.976 22.484 -2.910 1.00 15.32 100 ILE H C 1
ATOM 2667 O O . ILE B 2 100 ? 7.836 21.623 -3.132 1.00 21.58 100 ILE H O 1
ATOM 2672 N N . ARG B 2 101 ? 6.373 23.163 -3.870 1.00 13.03 101 ARG H N 1
ATOM 2673 C CA . ARG B 2 101 ? 6.711 22.978 -5.270 1.00 12.81 101 ARG H CA 1
ATOM 2674 C C . ARG B 2 101 ? 6.819 24.342 -5.913 1.00 10.10 101 ARG H C 1
ATOM 2675 O O . ARG B 2 101 ? 6.203 25.290 -5.455 1.00 13.08 101 ARG H O 1
ATOM 2683 N N . GLY B 2 102 ? 7.579 24.455 -6.997 1.00 12.76 102 GLY H N 1
ATOM 2684 C CA . GLY B 2 102 ? 7.516 25.653 -7.805 1.00 14.49 102 GLY H CA 1
ATOM 2685 C C . GLY B 2 102 ? 8.503 26.761 -7.485 1.00 15.64 102 GLY H C 1
ATOM 2686 O O . GLY B 2 102 ? 8.561 27.760 -8.205 1.00 16.55 102 GLY H O 1
ATOM 2687 N N . ASP B 2 103 ? 9.272 26.607 -6.413 1.00 11.99 103 ASP H N 1
ATOM 2688 C CA . ASP B 2 103 ? 10.204 27.661 -6.009 1.00 12.23 103 ASP H CA 1
ATOM 2689 C C . ASP B 2 103 ? 11.620 27.144 -6.172 1.00 12.55 103 ASP H C 1
ATOM 2690 O O . ASP B 2 103 ? 12.040 26.222 -5.479 1.00 12.31 103 ASP H O 1
ATOM 2695 N N A VAL B 2 104 ? 12.359 27.712 -7.117 0.60 11.04 104 VAL H N 1
ATOM 2696 N N B VAL B 2 104 ? 12.350 27.760 -7.093 0.40 11.00 104 VAL H N 1
ATOM 2697 C CA A VAL B 2 104 ? 13.705 27.197 -7.359 0.60 11.81 104 VAL H CA 1
ATOM 2698 C CA B VAL B 2 104 ? 13.696 27.308 -7.410 0.40 11.89 104 VAL H CA 1
ATOM 2699 C C A VAL B 2 104 ? 14.616 27.401 -6.161 0.60 12.82 104 VAL H C 1
ATOM 2700 C C B VAL B 2 104 ? 14.662 27.538 -6.253 0.40 12.40 104 VAL H C 1
ATOM 2701 O O A VAL B 2 104 ? 15.664 26.753 -6.065 0.60 10.96 104 VAL H O 1
ATOM 2702 O O B VAL B 2 104 ? 15.785 27.040 -6.274 0.40 10.92 104 VAL H O 1
ATOM 2709 N N . TYR B 2 105 ? 14.225 28.284 -5.244 1.00 11.65 105 TYR H N 1
ATOM 2710 C CA . TYR B 2 105 ? 15.054 28.548 -4.068 1.00 11.54 105 TYR H CA 1
ATOM 2711 C C . TYR B 2 105 ? 14.897 27.522 -2.962 1.00 12.21 105 TYR H C 1
ATOM 2712 O O . TYR B 2 105 ? 15.792 27.373 -2.129 1.00 12.37 105 TYR H O 1
ATOM 2721 N N . ASN B 2 106 ? 13.767 26.806 -2.939 1.00 11.23 106 ASN H N 1
ATOM 2722 C CA . ASN B 2 106 ? 13.464 25.939 -1.809 1.00 11.41 106 ASN H CA 1
ATOM 2723 C C . ASN B 2 106 ? 12.734 24.659 -2.193 1.00 12.99 106 ASN H C 1
ATOM 2724 O O . ASN B 2 106 ? 11.736 24.693 -2.911 1.00 14.91 106 ASN H O 1
ATOM 2729 N N . ARG B 2 107 ? 13.211 23.537 -1.662 1.00 11.90 107 ARG H N 1
ATOM 2730 C CA . ARG B 2 107 ? 12.560 22.252 -1.865 1.00 14.15 107 ARG H CA 1
ATOM 2731 C C . ARG B 2 107 ? 12.509 21.601 -0.499 1.00 15.03 107 ARG H C 1
ATOM 2732 O O . ARG B 2 107 ? 13.548 21.348 0.102 1.00 15.99 107 ARG H O 1
ATOM 2740 N N . GLN B 2 108 ? 11.307 21.351 0.014 1.00 10.45 108 GLN H N 1
ATOM 2741 C CA . GLN B 2 108 ? 11.159 20.872 1.391 1.00 12.39 108 GLN H CA 1
ATOM 2742 C C . GLN B 2 108 ? 9.913 20.046 1.546 1.00 12.19 108 GLN H C 1
ATOM 2743 O O . GLN B 2 108 ? 8.873 20.363 0.969 1.00 10.68 108 GLN H O 1
ATOM 2749 N N . TRP B 2 109 ? 10.023 19.003 2.366 1.00 11.47 109 TRP H N 1
ATOM 2750 C CA . TRP B 2 109 ? 8.869 18.288 2.898 1.00 12.51 109 TRP H CA 1
ATOM 2751 C C . TRP B 2 109 ? 8.749 18.562 4.390 1.00 14.12 109 TRP H C 1
ATOM 2752 O O . TRP B 2 109 ? 9.747 18.625 5.108 1.00 14.97 109 TRP H O 1
ATOM 2763 N N . GLY B 2 110 ? 7.526 18.719 4.873 1.00 11.72 110 GLY H N 1
ATOM 2764 C CA . GLY B 2 110 ? 7.299 18.720 6.308 1.00 12.45 110 GLY H CA 1
ATOM 2765 C C . GLY B 2 110 ? 7.663 17.387 6.947 1.00 10.81 110 GLY H C 1
ATOM 2766 O O . GLY B 2 110 ? 7.809 16.378 6.270 1.00 12.56 110 GLY H O 1
ATOM 2767 N N . GLN B 2 111 ? 7.742 17.379 8.273 1.00 13.35 111 GLN H N 1
ATOM 2768 C CA . GLN B 2 111 ? 8.138 16.177 9.003 1.00 13.88 111 GLN H CA 1
ATOM 2769 C C . GLN B 2 111 ? 7.001 15.169 9.087 1.00 13.45 111 GLN H C 1
ATOM 2770 O O . GLN B 2 111 ? 7.215 14.006 9.437 1.00 15.85 111 GLN H O 1
ATOM 2776 N N . GLY B 2 112 ? 5.795 15.630 8.770 1.00 13.19 112 GLY H N 1
ATOM 2777 C CA . GLY B 2 112 ? 4.614 14.789 8.815 1.00 13.14 112 GLY H CA 1
ATOM 2778 C C . GLY B 2 112 ? 3.930 14.848 10.169 1.00 15.68 112 GLY H C 1
ATOM 2779 O O . GLY B 2 112 ? 4.573 14.991 11.203 1.00 18.66 112 GLY H O 1
ATOM 2780 N N . THR B 2 113 ? 2.616 14.731 10.159 1.00 10.92 113 THR H N 1
ATOM 2781 C CA . THR B 2 113 ? 1.879 14.569 11.410 1.00 11.87 113 THR H CA 1
ATOM 2782 C C . THR B 2 113 ? 0.783 13.518 11.234 1.00 10.70 113 THR H C 1
ATOM 2783 O O . THR B 2 113 ? 0.119 13.474 10.201 1.00 10.56 113 THR H O 1
ATOM 2787 N N . LEU B 2 114 ? 0.638 12.633 12.222 1.00 9.60 114 LEU H N 1
ATOM 2788 C CA . LEU B 2 114 ? -0.366 11.574 12.162 1.00 8.34 114 LEU H CA 1
ATOM 2789 C C . LEU B 2 114 ? -1.741 12.090 12.558 1.00 9.29 114 LEU H C 1
ATOM 2790 O O . LEU B 2 114 ? -1.904 12.692 13.621 1.00 9.33 114 LEU H O 1
ATOM 2795 N N . VAL B 2 115 ? -2.709 11.892 11.675 1.00 7.44 115 VAL H N 1
ATOM 2796 C CA . VAL B 2 115 ? -4.110 12.187 11.966 1.00 7.89 115 VAL H CA 1
ATOM 2797 C C . VAL B 2 115 ? -4.806 10.855 12.152 1.00 9.25 115 VAL H C 1
ATOM 2798 O O . VAL B 2 115 ? -4.798 10.005 11.255 1.00 9.22 115 VAL H O 1
ATOM 2802 N N . THR B 2 116 ? -5.393 10.653 13.329 1.00 8.45 116 THR H N 1
ATOM 2803 C CA . THR B 2 116 ? -6.080 9.416 13.636 1.00 10.68 116 THR H CA 1
ATOM 2804 C C . THR B 2 116 ? -7.535 9.722 13.867 1.00 10.18 116 THR H C 1
ATOM 2805 O O . THR B 2 116 ? -7.888 10.430 14.821 1.00 9.65 116 THR H O 1
ATOM 2809 N N . VAL B 2 117 ? -8.381 9.190 12.996 1.00 10.09 117 VAL H N 1
ATOM 2810 C CA . VAL B 2 117 ? -9.812 9.437 13.073 1.00 10.19 117 VAL H CA 1
ATOM 2811 C C . VAL B 2 117 ? -10.435 8.284 13.827 1.00 12.08 117 VAL H C 1
ATOM 2812 O O . VAL B 2 117 ? -10.590 7.179 13.285 1.00 14.09 117 VAL H O 1
ATOM 2816 N N . SER B 2 118 ? -10.798 8.549 15.079 1.00 12.84 118 SER H N 1
ATOM 2817 C CA . SER B 2 118 ? -11.172 7.506 16.025 1.00 11.85 118 SER H CA 1
ATOM 2818 C C . SER B 2 118 ? -11.994 8.102 17.160 1.00 14.38 118 SER H C 1
ATOM 2819 O O . SER B 2 118 ? -11.852 9.280 17.496 1.00 13.08 118 SER H O 1
ATOM 2822 N N . SER B 2 119 ? -12.848 7.281 17.762 1.00 15.83 119 SER H N 1
ATOM 2823 C CA . SER B 2 119 ? -13.623 7.728 18.913 1.00 15.72 119 SER H CA 1
ATOM 2824 C C . SER B 2 119 ? -12.840 7.564 20.215 1.00 13.60 119 SER H C 1
ATOM 2825 O O . SER B 2 119 ? -13.294 7.977 21.279 1.00 15.79 119 SER H O 1
ATOM 2828 N N . ALA B 2 120 ? -11.644 7.001 20.119 1.00 15.45 120 ALA H N 1
ATOM 2829 C CA . ALA B 2 120 ? -10.819 6.714 21.282 1.00 16.66 120 ALA H CA 1
ATOM 2830 C C . ALA B 2 120 ? -10.104 7.950 21.781 1.00 17.37 120 ALA H C 1
ATOM 2831 O O . ALA B 2 120 ? -9.755 8.834 20.999 1.00 21.67 120 ALA H O 1
ATOM 2833 N N A SER B 2 121 ? -9.909 8.017 23.096 0.50 15.80 121 SER H N 1
ATOM 2834 N N B SER B 2 121 ? -9.899 8.014 23.091 0.50 15.82 121 SER H N 1
ATOM 2835 C CA A SER B 2 121 ? -9.022 9.004 23.679 0.50 14.76 121 SER H CA 1
ATOM 2836 C CA B SER B 2 121 ? -9.024 9.016 23.659 0.50 14.78 121 SER H CA 1
ATOM 2837 C C A SER B 2 121 ? -7.609 8.449 23.599 0.50 14.04 121 SER H C 1
ATOM 2838 C C B SER B 2 121 ? -7.614 8.443 23.666 0.50 14.07 121 SER H C 1
ATOM 2839 O O A SER B 2 121 ? -7.423 7.256 23.355 0.50 14.73 121 SER H O 1
ATOM 2840 O O B SER B 2 121 ? -7.434 7.231 23.540 0.50 15.06 121 SER H O 1
ATOM 2845 N N . PRO B 2 122 ? -6.608 9.311 23.791 1.00 12.76 122 PRO H N 1
ATOM 2846 C CA . PRO B 2 122 ? -5.235 8.808 23.782 1.00 12.02 122 PRO H CA 1
ATOM 2847 C C . PRO B 2 122 ? -4.950 8.064 25.070 1.00 11.25 122 PRO H C 1
ATOM 2848 O O . PRO B 2 122 ? -5.523 8.381 26.124 1.00 12.25 122 PRO H O 1
ATOM 2852 N N . THR B 2 123 ? -4.054 7.092 24.973 1.00 11.15 123 THR H N 1
ATOM 2853 C CA . THR B 2 123 ? -3.601 6.309 26.113 1.00 8.64 123 THR H CA 1
ATOM 2854 C C . THR B 2 123 ? -2.065 6.310 26.124 1.00 9.40 123 THR H C 1
ATOM 2855 O O . THR B 2 123 ? -1.405 5.924 25.142 1.00 9.74 123 THR H O 1
ATOM 2859 N N . SER B 2 124 ? -1.513 6.796 27.223 1.00 9.22 124 SER H N 1
ATOM 2860 C CA . SER B 2 124 ? -0.070 6.827 27.426 1.00 8.50 124 SER H CA 1
ATOM 2861 C C . SER B 2 124 ? 0.479 5.425 27.688 1.00 8.86 124 SER H C 1
ATOM 2862 O O . SER B 2 124 ? -0.148 4.626 28.371 1.00 10.35 124 SER H O 1
ATOM 2865 N N . PRO B 2 125 ? 1.694 5.143 27.197 1.00 9.08 125 PRO H N 1
ATOM 2866 C CA . PRO B 2 125 ? 2.231 3.804 27.441 1.00 9.42 125 PRO H CA 1
ATOM 2867 C C . PRO B 2 125 ? 2.453 3.532 28.915 1.00 8.53 125 PRO H C 1
ATOM 2868 O O . PRO B 2 125 ? 2.717 4.453 29.712 1.00 8.54 125 PRO H O 1
ATOM 2872 N N A LYS B 2 126 ? 2.328 2.257 29.270 0.40 9.21 126 LYS H N 1
ATOM 2873 N N B LYS B 2 126 ? 2.322 2.266 29.289 0.60 9.44 126 LYS H N 1
ATOM 2874 C CA A LYS B 2 126 ? 2.705 1.765 30.585 0.40 9.32 126 LYS H CA 1
ATOM 2875 C CA B LYS B 2 126 ? 2.708 1.830 30.619 0.60 9.07 126 LYS H CA 1
ATOM 2876 C C A LYS B 2 126 ? 4.120 1.233 30.433 0.40 8.60 126 LYS H C 1
ATOM 2877 C C B LYS B 2 126 ? 4.098 1.232 30.465 0.60 8.31 126 LYS H C 1
ATOM 2878 O O A LYS B 2 126 ? 4.356 0.281 29.688 0.40 9.95 126 LYS H O 1
ATOM 2879 O O B LYS B 2 126 ? 4.296 0.260 29.736 0.60 10.51 126 LYS H O 1
ATOM 2890 N N . VAL B 2 127 ? 5.065 1.871 31.109 1.00 6.91 127 VAL H N 1
ATOM 2891 C CA . VAL B 2 127 ? 6.474 1.585 30.897 1.00 7.17 127 VAL H CA 1
ATOM 2892 C C . VAL B 2 127 ? 7.051 0.868 32.121 1.00 9.34 127 VAL H C 1
ATOM 2893 O O . VAL B 2 127 ? 6.987 1.383 33.244 1.00 10.14 127 VAL H O 1
ATOM 2897 N N . PHE B 2 128 ? 7.650 -0.297 31.864 1.00 7.39 128 PHE H N 1
ATOM 2898 C CA . PHE B 2 128 ? 8.136 -1.176 32.932 1.00 7.75 128 PHE H CA 1
ATOM 2899 C C . PHE B 2 128 ? 9.565 -1.601 32.688 1.00 8.29 128 PHE H C 1
ATOM 2900 O O . PHE B 2 128 ? 9.921 -1.981 31.577 1.00 10.63 128 PHE H O 1
ATOM 2908 N N . PRO B 2 129 ? 10.380 -1.597 33.733 1.00 9.79 129 PRO H N 1
ATOM 2909 C CA . PRO B 2 129 ? 11.744 -2.110 33.628 1.00 9.49 129 PRO H CA 1
ATOM 2910 C C . PRO B 2 129 ? 11.697 -3.629 33.542 1.00 10.73 129 PRO H C 1
ATOM 2911 O O . PRO B 2 129 ? 10.901 -4.267 34.246 1.00 12.58 129 PRO H O 1
ATOM 2915 N N . LEU B 2 130 ? 12.532 -4.207 32.690 1.00 11.23 130 LEU H N 1
ATOM 2916 C CA . LEU B 2 130 ? 12.595 -5.650 32.529 1.00 10.37 130 LEU H CA 1
ATOM 2917 C C . LEU B 2 130 ? 13.953 -6.185 32.947 1.00 13.24 130 LEU H C 1
ATOM 2918 O O . LEU B 2 130 ? 14.977 -5.513 32.795 1.00 18.84 130 LEU H O 1
ATOM 2923 N N . SER B 2 131 ? 13.955 -7.408 33.465 1.00 10.87 131 SER H N 1
ATOM 2924 C CA . SER B 2 131 ? 15.172 -8.055 33.904 1.00 12.89 131 SER H CA 1
ATOM 2925 C C . SER B 2 131 ? 15.273 -9.405 33.205 1.00 8.73 131 SER H C 1
ATOM 2926 O O . SER B 2 131 ? 14.336 -10.203 33.225 1.00 11.30 131 SER H O 1
ATOM 2929 N N . LEU B 2 132 ? 16.427 -9.652 32.614 1.00 9.13 132 LEU H N 1
ATOM 2930 C CA . LEU B 2 132 ? 16.644 -10.867 31.857 1.00 9.84 132 LEU H CA 1
ATOM 2931 C C . LEU B 2 132 ? 16.582 -12.059 32.767 1.00 14.04 132 LEU H C 1
ATOM 2932 O O . LEU B 2 132 ? 17.159 -12.046 33.850 1.00 13.27 132 LEU H O 1
ATOM 2937 N N . CYS B 2 133 ? 15.896 -13.109 32.333 1.00 12.74 133 CYS H N 1
ATOM 2938 C CA A CYS B 2 133 ? 15.878 -14.321 33.132 0.50 12.03 133 CYS H CA 1
ATOM 2939 C CA B CYS B 2 133 ? 15.839 -14.332 33.112 0.50 12.44 133 CYS H CA 1
ATOM 2940 C C . CYS B 2 133 ? 16.645 -15.471 32.481 1.00 15.34 133 CYS H C 1
ATOM 2941 O O . CYS B 2 133 ? 16.959 -16.461 33.148 1.00 20.38 133 CYS H O 1
ATOM 2946 N N . SER B 2 134 ? 16.956 -15.344 31.188 1.00 16.16 134 SER H N 1
ATOM 2947 C CA . SER B 2 134 ? 17.866 -16.293 30.544 1.00 15.78 134 SER H CA 1
ATOM 2948 C C . SER B 2 134 ? 19.303 -15.771 30.685 1.00 12.82 134 SER H C 1
ATOM 2949 O O . SER B 2 134 ? 19.527 -14.791 31.399 1.00 14.60 134 SER H O 1
ATOM 2952 N N . THR B 2 135 ? 20.275 -16.396 30.021 1.00 13.53 135 THR H N 1
ATOM 2953 C CA . THR B 2 135 ? 21.678 -16.041 30.261 1.00 14.85 135 THR H CA 1
ATOM 2954 C C . THR B 2 135 ? 22.146 -14.777 29.532 1.00 17.58 135 THR H C 1
ATOM 2955 O O . THR B 2 135 ? 21.747 -14.503 28.385 1.00 18.00 135 THR H O 1
ATOM 2959 N N . GLN B 2 136 ? 22.972 -14.004 30.230 1.00 16.43 136 GLN H N 1
ATOM 2960 C CA . GLN B 2 136 ? 23.592 -12.810 29.671 1.00 16.03 136 GLN H CA 1
ATOM 2961 C C . GLN B 2 136 ? 24.624 -13.231 28.632 1.00 19.77 136 GLN H C 1
ATOM 2962 O O . GLN B 2 136 ? 25.263 -14.280 28.768 1.00 23.37 136 GLN H O 1
ATOM 2968 N N . PRO B 2 137 ? 24.774 -12.428 27.570 1.00 18.58 137 PRO H N 1
ATOM 2969 C CA . PRO B 2 137 ? 25.756 -12.730 26.526 1.00 22.78 137 PRO H CA 1
ATOM 2970 C C . PRO B 2 137 ? 27.176 -12.452 27.003 1.00 24.06 137 PRO H C 1
ATOM 2971 O O . PRO B 2 137 ? 27.389 -11.604 27.880 1.00 22.34 137 PRO H O 1
ATOM 2975 N N . ASP B 2 138 ? 28.142 -13.174 26.443 1.00 25.84 138 ASP H N 1
ATOM 2976 C CA . ASP B 2 138 ? 29.533 -13.024 26.853 1.00 27.46 138 ASP H CA 1
ATOM 2977 C C . ASP B 2 138 ? 29.984 -11.562 26.817 1.00 25.13 138 ASP H C 1
ATOM 2978 O O . ASP B 2 138 ? 29.889 -10.897 25.785 1.00 27.62 138 ASP H O 1
ATOM 2983 N N . GLY B 2 139 ? 30.460 -11.067 27.953 1.00 22.23 139 GLY H N 1
ATOM 2984 C CA . GLY B 2 139 ? 31.062 -9.752 28.022 1.00 25.35 139 GLY H CA 1
ATOM 2985 C C . GLY B 2 139 ? 30.089 -8.599 28.161 1.00 22.63 139 GLY H C 1
ATOM 2986 O O . GLY B 2 139 ? 30.490 -7.491 28.499 1.00 24.02 139 GLY H O 1
ATOM 2987 N N . ASN B 2 140 ? 28.807 -8.860 27.919 1.00 19.96 140 ASN H N 1
ATOM 2988 C CA . ASN B 2 140 ? 27.829 -7.788 27.875 1.00 17.57 140 ASN H CA 1
ATOM 2989 C C . ASN B 2 140 ? 26.623 -8.038 28.774 1.00 16.59 140 ASN H C 1
ATOM 2990 O O . ASN B 2 140 ? 26.424 -9.147 29.278 1.00 16.46 140 ASN H O 1
ATOM 2995 N N . VAL B 2 141 ? 25.841 -6.988 28.986 1.00 14.41 141 VAL H N 1
ATOM 2996 C CA . VAL B 2 141 ? 24.609 -7.081 29.746 1.00 14.40 141 VAL H CA 1
ATOM 2997 C C . VAL B 2 141 ? 23.471 -6.582 28.878 1.00 13.22 141 VAL H C 1
ATOM 2998 O O . VAL B 2 141 ? 23.622 -5.578 28.173 1.00 13.11 141 VAL H O 1
ATOM 3002 N N . VAL B 2 142 ? 22.339 -7.276 28.949 1.00 11.32 142 VAL H N 1
ATOM 3003 C CA . VAL B 2 142 ? 21.104 -6.858 28.294 1.00 11.61 142 VAL H CA 1
ATOM 3004 C C . VAL B 2 142 ? 20.054 -6.433 29.310 1.00 11.92 142 VAL H C 1
ATOM 3005 O O . VAL B 2 142 ? 19.772 -7.166 30.271 1.00 12.81 142 VAL H O 1
ATOM 3009 N N . ILE B 2 143 ? 19.480 -5.250 29.108 1.00 10.15 143 ILE H N 1
ATOM 3010 C CA . ILE B 2 143 ? 18.323 -4.821 29.878 1.00 10.67 143 ILE H CA 1
ATOM 3011 C C . ILE B 2 143 ? 17.281 -4.308 28.896 1.00 10.00 143 ILE H C 1
ATOM 3012 O O . ILE B 2 143 ? 17.575 -4.112 27.711 1.00 9.48 143 ILE H O 1
ATOM 3017 N N . ALA B 2 144 ? 16.060 -4.094 29.368 1.00 9.09 144 ALA H N 1
ATOM 3018 C CA . ALA B 2 144 ? 15.032 -3.628 28.468 1.00 8.60 144 ALA H CA 1
ATOM 3019 C C . ALA B 2 144 ? 13.927 -2.903 29.217 1.00 8.84 144 ALA H C 1
ATOM 3020 O O . ALA B 2 144 ? 13.806 -3.021 30.442 1.00 9.97 144 ALA H O 1
ATOM 3022 N N A CYS B 2 145 ? 13.139 -2.157 28.462 0.70 7.69 145 CYS H N 1
ATOM 3023 N N B CYS B 2 145 ? 13.126 -2.137 28.486 0.30 8.48 145 CYS H N 1
ATOM 3024 C CA A CYS B 2 145 ? 11.887 -1.595 28.955 0.70 9.15 145 CYS H CA 1
ATOM 3025 C CA B CYS B 2 145 ? 11.893 -1.576 29.041 0.30 10.11 145 CYS H CA 1
ATOM 3026 C C A CYS B 2 145 ? 10.748 -2.100 28.095 0.70 8.77 145 CYS H C 1
ATOM 3027 C C B CYS B 2 145 ? 10.690 -1.877 28.146 0.30 9.20 145 CYS H C 1
ATOM 3028 O O A CYS B 2 145 ? 10.847 -2.164 26.866 0.70 8.16 145 CYS H O 1
ATOM 3029 O O B CYS B 2 145 ? 10.712 -1.616 26.942 0.30 7.90 145 CYS H O 1
ATOM 3034 N N . LEU B 2 146 ? 9.648 -2.446 28.747 1.00 8.73 146 LEU H N 1
ATOM 3035 C CA . LEU B 2 146 ? 8.410 -2.739 28.041 1.00 8.29 146 LEU H CA 1
ATOM 3036 C C . LEU B 2 146 ? 7.612 -1.444 27.945 1.00 8.78 146 LEU H C 1
ATOM 3037 O O . LEU B 2 146 ? 7.525 -0.700 28.923 1.00 9.07 146 LEU H O 1
ATOM 3042 N N . VAL B 2 147 ? 7.077 -1.163 26.763 1.00 8.42 147 VAL H N 1
ATOM 3043 C CA . VAL B 2 147 ? 6.327 0.046 26.489 1.00 9.25 147 VAL H CA 1
ATOM 3044 C C . VAL B 2 147 ? 4.936 -0.395 26.023 1.00 8.61 147 VAL H C 1
ATOM 3045 O O . VAL B 2 147 ? 4.711 -0.661 24.840 1.00 8.22 147 VAL H O 1
ATOM 3049 N N . GLN B 2 148 ? 4.022 -0.530 26.983 1.00 7.10 148 GLN H N 1
ATOM 3050 C CA . GLN B 2 148 ? 2.806 -1.297 26.748 1.00 6.60 148 GLN H CA 1
ATOM 3051 C C . GLN B 2 148 ? 1.525 -0.471 26.681 1.00 6.69 148 GLN H C 1
ATOM 3052 O O . GLN B 2 148 ? 1.327 0.506 27.413 1.00 8.17 148 GLN H O 1
ATOM 3058 N N . GLY B 2 149 ? 0.646 -0.881 25.776 1.00 7.57 149 GLY H N 1
ATOM 3059 C CA . GLY B 2 149 ? -0.716 -0.379 25.749 1.00 8.36 149 GLY H CA 1
ATOM 3060 C C . GLY B 2 149 ? -0.880 1.112 25.528 1.00 8.08 149 GLY H C 1
ATOM 3061 O O . GLY B 2 149 ? -1.527 1.802 26.325 1.00 9.93 149 GLY H O 1
ATOM 3062 N N . PHE B 2 150 ? -0.364 1.604 24.412 1.00 10.23 150 PHE H N 1
ATOM 3063 C CA . PHE B 2 150 ? -0.506 3.018 24.076 1.00 8.91 150 PHE H CA 1
ATOM 3064 C C . PHE B 2 150 ? -1.300 3.227 22.800 1.00 7.28 150 PHE H C 1
ATOM 3065 O O . PHE B 2 150 ? -1.439 2.317 21.984 1.00 8.90 150 PHE H O 1
ATOM 3073 N N . PHE B 2 151 ? -1.784 4.453 22.621 1.00 7.97 151 PHE H N 1
ATOM 3074 C CA . PHE B 2 151 ? -2.594 4.789 21.458 1.00 9.10 151 PHE H CA 1
ATOM 3075 C C . PHE B 2 151 ? -2.638 6.301 21.368 1.00 8.62 151 PHE H C 1
ATOM 3076 O O . PHE B 2 151 ? -2.808 6.960 22.388 1.00 9.39 151 PHE H O 1
ATOM 3084 N N . PRO B 2 152 ? -2.480 6.870 20.156 1.00 8.12 152 PRO H N 1
ATOM 3085 C CA . PRO B 2 152 ? -2.209 6.207 18.872 1.00 7.98 152 PRO H CA 1
ATOM 3086 C C . PRO B 2 152 ? -0.816 5.602 18.839 1.00 9.22 152 PRO H C 1
ATOM 3087 O O . PRO B 2 152 ? -0.030 5.763 19.793 1.00 7.86 152 PRO H O 1
ATOM 3091 N N . GLN B 2 153 ? -0.487 4.920 17.738 1.00 7.81 153 GLN H N 1
ATOM 3092 C CA . GLN B 2 153 ? 0.781 4.181 17.697 1.00 9.10 153 GLN H CA 1
ATOM 3093 C C . GLN B 2 153 ? 2.006 5.063 17.544 1.00 9.65 153 GLN H C 1
ATOM 3094 O O . GLN B 2 153 ? 3.108 4.649 17.889 1.00 9.11 153 GLN H O 1
ATOM 3100 N N . GLU B 2 154 ? 1.822 6.274 17.021 1.00 10.16 154 GLU H N 1
ATOM 3101 C CA . GLU B 2 154 ? 2.926 7.228 16.846 1.00 9.28 154 GLU H CA 1
ATOM 3102 C C . GLU B 2 154 ? 2.383 8.623 17.161 1.00 6.89 154 GLU H C 1
ATOM 3103 O O . GLU B 2 154 ? 1.171 8.827 17.095 1.00 9.84 154 GLU H O 1
ATOM 3109 N N . PRO B 2 155 ? 3.266 9.586 17.470 1.00 9.24 155 PRO H N 1
ATOM 3110 C CA . PRO B 2 155 ? 4.715 9.430 17.585 1.00 11.59 155 PRO H CA 1
ATOM 3111 C C . PRO B 2 155 ? 5.088 8.730 18.882 1.00 10.68 155 PRO H C 1
ATOM 3112 O O . PRO B 2 155 ? 4.426 8.893 19.906 1.00 10.64 155 PRO H O 1
ATOM 3116 N N A LEU B 2 156 ? 6.156 7.948 18.808 0.60 8.84 156 LEU H N 1
ATOM 3117 N N B LEU B 2 156 ? 6.136 7.918 18.823 0.40 9.17 156 LEU H N 1
ATOM 3118 C CA A LEU B 2 156 ? 6.674 7.209 19.934 0.60 10.33 156 LEU H CA 1
ATOM 3119 C CA B LEU B 2 156 ? 6.650 7.227 19.994 0.40 10.50 156 LEU H CA 1
ATOM 3120 C C A LEU B 2 156 ? 8.168 7.115 19.752 0.60 11.78 156 LEU H C 1
ATOM 3121 C C B LEU B 2 156 ? 8.131 6.987 19.818 0.40 11.79 156 LEU H C 1
ATOM 3122 O O A LEU B 2 156 ? 8.647 6.795 18.668 0.60 13.66 156 LEU H O 1
ATOM 3123 O O B LEU B 2 156 ? 8.555 6.431 18.810 0.40 12.75 156 LEU H O 1
ATOM 3132 N N . SER B 2 157 ? 8.920 7.393 20.802 1.00 10.77 157 SER H N 1
ATOM 3133 C CA . SER B 2 157 ? 10.356 7.181 20.723 1.00 8.90 157 SER H CA 1
ATOM 3134 C C . SER B 2 157 ? 10.911 6.844 22.096 1.00 10.55 157 SER H C 1
ATOM 3135 O O . SER B 2 157 ? 10.361 7.243 23.123 1.00 11.72 157 SER H O 1
ATOM 3138 N N . VAL B 2 158 ? 12.026 6.127 22.102 1.00 11.01 158 VAL H N 1
ATOM 3139 C CA . VAL B 2 158 ? 12.667 5.732 23.341 1.00 12.00 158 VAL H CA 1
ATOM 3140 C C . VAL B 2 158 ? 14.152 6.006 23.247 1.00 12.29 158 VAL H C 1
ATOM 3141 O O . VAL B 2 158 ? 14.792 5.707 22.233 1.00 14.11 158 VAL H O 1
ATOM 3145 N N . THR B 2 159 ? 14.699 6.588 24.305 1.00 10.97 159 THR H N 1
ATOM 3146 C CA . THR B 2 159 ? 16.141 6.760 24.387 1.00 12.26 159 THR H CA 1
ATOM 3147 C C . THR B 2 159 ? 16.627 6.321 25.766 1.00 14.33 159 THR H C 1
ATOM 3148 O O . THR B 2 159 ? 15.864 6.267 26.723 1.00 15.45 159 THR H O 1
ATOM 3152 N N . TRP B 2 160 ? 17.902 5.983 25.856 1.00 9.41 160 TRP H N 1
ATOM 3153 C CA . TRP B 2 160 ? 18.502 5.484 27.092 1.00 7.99 160 TRP H CA 1
ATOM 3154 C C . TRP B 2 160 ? 19.594 6.433 27.572 1.00 10.44 160 TRP H C 1
ATOM 3155 O O . TRP B 2 160 ? 20.123 7.220 26.784 1.00 12.10 160 TRP H O 1
ATOM 3166 N N . SER B 2 161 ? 19.939 6.325 28.853 1.00 9.99 161 SER H N 1
ATOM 3167 C CA . SER B 2 161 ? 20.886 7.237 29.466 1.00 11.00 161 SER H CA 1
ATOM 3168 C C . SER B 2 161 ? 22.325 6.805 29.257 1.00 11.65 161 SER H C 1
ATOM 3169 O O . SER B 2 161 ? 23.238 7.468 29.741 1.00 14.68 161 SER H O 1
ATOM 3172 N N . GLU B 2 162 ? 22.539 5.684 28.565 1.00 11.16 162 GLU H N 1
ATOM 3173 C CA . GLU B 2 162 ? 23.904 5.263 28.220 1.00 11.80 162 GLU H CA 1
ATOM 3174 C C . GLU B 2 162 ? 23.970 5.083 26.716 1.00 11.23 162 GLU H C 1
ATOM 3175 O O . GLU B 2 162 ? 23.017 4.601 26.114 1.00 12.11 162 GLU H O 1
ATOM 3181 N N . SER B 2 163 ? 25.096 5.462 26.122 1.00 15.91 163 SER H N 1
ATOM 3182 C CA . SER B 2 163 ? 25.303 5.312 24.691 1.00 12.96 163 SER H CA 1
ATOM 3183 C C . SER B 2 163 ? 26.804 5.357 24.454 1.00 15.41 163 SER H C 1
ATOM 3184 O O . SER B 2 163 ? 27.575 5.660 25.359 1.00 17.05 163 SER H O 1
ATOM 3187 N N . GLY B 2 164 ? 27.232 5.044 23.246 1.00 16.20 164 GLY H N 1
ATOM 3188 C CA . GLY B 2 164 ? 28.645 5.123 22.957 1.00 16.82 164 GLY H CA 1
ATOM 3189 C C . GLY B 2 164 ? 29.250 3.788 22.644 1.00 14.96 164 GLY H C 1
ATOM 3190 O O . GLY B 2 164 ? 28.580 2.874 22.159 1.00 16.23 164 GLY H O 1
ATOM 3191 N N . GLN B 2 165 ? 30.536 3.670 22.922 1.00 16.64 165 GLN H N 1
ATOM 3192 C CA . GLN B 2 165 ? 31.270 2.516 22.464 1.00 19.52 165 GLN H CA 1
ATOM 3193 C C . GLN B 2 165 ? 30.749 1.261 23.128 1.00 16.47 165 GLN H C 1
ATOM 3194 O O . GLN B 2 165 ? 30.627 1.209 24.350 1.00 17.90 165 GLN H O 1
ATOM 3200 N N . GLY B 2 166 ? 30.409 0.270 22.308 1.00 15.31 166 GLY H N 1
ATOM 3201 C CA . GLY B 2 166 ? 29.946 -1.010 22.810 1.00 16.05 166 GLY H CA 1
ATOM 3202 C C . GLY B 2 166 ? 28.504 -1.033 23.292 1.00 15.19 166 GLY H C 1
ATOM 3203 O O . GLY B 2 166 ? 28.071 -2.031 23.847 1.00 16.11 166 GLY H O 1
ATOM 3204 N N . VAL B 2 167 ? 27.782 0.074 23.113 1.00 11.91 167 VAL H N 1
ATOM 3205 C CA . VAL B 2 167 ? 26.403 0.188 23.584 1.00 11.14 167 VAL H CA 1
ATOM 3206 C C . VAL B 2 167 ? 25.484 0.206 22.380 1.00 11.21 167 VAL H C 1
ATOM 3207 O O . VAL B 2 167 ? 25.651 1.031 21.475 1.00 12.76 167 VAL H O 1
ATOM 3211 N N . THR B 2 168 ? 24.514 -0.700 22.360 1.00 11.73 168 THR H N 1
ATOM 3212 C CA . THR B 2 168 ? 23.552 -0.752 21.258 1.00 10.95 168 THR H CA 1
ATOM 3213 C C . THR B 2 168 ? 22.139 -0.719 21.809 1.00 11.13 168 THR H C 1
ATOM 3214 O O . THR B 2 168 ? 21.787 -1.538 22.656 1.00 10.47 168 THR H O 1
ATOM 3218 N N . ALA B 2 169 ? 21.350 0.235 21.331 1.00 10.87 169 ALA H N 1
ATOM 3219 C CA . ALA B 2 169 ? 19.943 0.333 21.668 1.00 10.79 169 ALA H CA 1
ATOM 3220 C C . ALA B 2 169 ? 19.159 -0.223 20.493 1.00 12.18 169 ALA H C 1
ATOM 3221 O O . ALA B 2 169 ? 19.465 0.081 19.339 1.00 15.09 169 ALA H O 1
ATOM 3223 N N . ARG B 2 170 ? 18.157 -1.050 20.784 1.00 9.99 170 ARG H N 1
ATOM 3224 C CA . ARG B 2 170 ? 17.274 -1.577 19.752 1.00 9.42 170 ARG H CA 1
ATOM 3225 C C . ARG B 2 170 ? 15.871 -1.110 20.047 1.00 9.88 170 ARG H C 1
ATOM 3226 O O . ARG B 2 170 ? 15.342 -1.325 21.145 1.00 11.34 170 ARG H O 1
ATOM 3234 N N . ASN B 2 171 ? 15.260 -0.478 19.052 1.00 9.69 171 ASN H N 1
ATOM 3235 C CA . ASN B 2 171 ? 13.909 0.036 19.186 1.00 11.63 171 ASN H CA 1
ATOM 3236 C C . ASN B 2 171 ? 13.014 -0.574 18.142 1.00 15.46 171 ASN H C 1
ATOM 3237 O O . ASN B 2 171 ? 13.258 -0.488 16.943 1.00 20.96 171 ASN H O 1
ATOM 3242 N N . PHE B 2 172 ? 12.008 -1.275 18.614 1.00 13.82 172 PHE H N 1
ATOM 3243 C CA . PHE B 2 172 ? 11.139 -2.032 17.740 1.00 10.94 172 PHE H CA 1
ATOM 3244 C C . PHE B 2 172 ? 9.896 -1.207 17.444 1.00 10.73 172 PHE H C 1
ATOM 3245 O O . PHE B 2 172 ? 9.392 -0.487 18.320 1.00 13.07 172 PHE H O 1
ATOM 3253 N N . PRO B 2 173 ? 9.387 -1.282 16.219 1.00 11.09 173 PRO H N 1
ATOM 3254 C CA . PRO B 2 173 ? 8.159 -0.528 15.921 1.00 12.81 173 PRO H CA 1
ATOM 3255 C C . PRO B 2 173 ? 6.973 -0.961 16.788 1.00 10.59 173 PRO H C 1
ATOM 3256 O O . PRO B 2 173 ? 6.897 -2.116 17.249 1.00 10.10 173 PRO H O 1
ATOM 3260 N N . PRO B 2 174 ? 6.023 -0.040 17.017 1.00 8.95 174 PRO H N 1
ATOM 3261 C CA . PRO B 2 174 ? 4.776 -0.435 17.675 1.00 8.74 174 PRO H CA 1
ATOM 3262 C C . PRO B 2 174 ? 4.078 -1.550 16.896 1.00 11.56 174 PRO H C 1
ATOM 3263 O O . PRO B 2 174 ? 4.123 -1.552 15.669 1.00 14.50 174 PRO H O 1
ATOM 3267 N N . SER B 2 175 ? 3.453 -2.495 17.599 1.00 6.86 175 SER H N 1
ATOM 3268 C CA . SER B 2 175 ? 2.557 -3.436 16.947 1.00 7.74 175 SER H CA 1
ATOM 3269 C C . SER B 2 175 ? 1.232 -3.455 17.685 1.00 9.25 175 SER H C 1
ATOM 3270 O O . SER B 2 175 ? 1.170 -3.140 18.873 1.00 8.59 175 SER H O 1
ATOM 3273 N N . GLN B 2 176 ? 0.155 -3.788 16.989 1.00 10.98 176 GLN H N 1
ATOM 3274 C CA . GLN B 2 176 ? -1.145 -3.806 17.647 1.00 8.81 176 GLN H CA 1
ATOM 3275 C C . GLN B 2 176 ? -1.270 -5.002 18.573 1.00 8.03 176 GLN H C 1
ATOM 3276 O O . GLN B 2 176 ? -0.894 -6.128 18.223 1.00 10.74 176 GLN H O 1
ATOM 3282 N N . ASP B 2 177 ? -1.748 -4.736 19.780 1.00 9.24 177 ASP H N 1
ATOM 3283 C CA . ASP B 2 177 ? -2.050 -5.784 20.747 1.00 8.96 177 ASP H CA 1
ATOM 3284 C C . ASP B 2 177 ? -3.052 -6.763 20.144 1.00 10.21 177 ASP H C 1
ATOM 3285 O O . ASP B 2 177 ? -3.887 -6.392 19.305 1.00 11.57 177 ASP H O 1
ATOM 3290 N N . ALA B 2 178 ? -2.986 -8.014 20.591 1.00 10.94 178 ALA H N 1
ATOM 3291 C CA . ALA B 2 178 ? -3.860 -9.054 20.056 1.00 14.32 178 ALA H CA 1
ATOM 3292 C C . ALA B 2 178 ? -5.327 -8.778 20.365 1.00 17.82 178 ALA H C 1
ATOM 3293 O O . ALA B 2 178 ? -6.217 -9.185 19.621 1.00 20.18 178 ALA H O 1
ATOM 3295 N N . SER B 2 179 ? -5.579 -8.080 21.461 1.00 16.77 179 SER H N 1
ATOM 3296 C CA . SER B 2 179 ? -6.932 -7.639 21.775 1.00 18.48 179 SER H CA 1
ATOM 3297 C C . SER B 2 179 ? -6.858 -6.240 22.358 1.00 18.76 179 SER H C 1
ATOM 3298 O O . SER B 2 179 ? -5.815 -5.846 22.862 1.00 17.00 179 SER H O 1
ATOM 3301 N N . GLY B 2 180 ? -7.951 -5.480 22.291 1.00 18.77 180 GLY H N 1
ATOM 3302 C CA . GLY B 2 180 ? -8.014 -4.206 22.990 1.00 18.92 180 GLY H CA 1
ATOM 3303 C C . GLY B 2 180 ? -7.655 -2.922 22.247 1.00 21.03 180 GLY H C 1
ATOM 3304 O O . GLY B 2 180 ? -7.801 -1.834 22.803 1.00 24.38 180 GLY H O 1
ATOM 3305 N N . ASP B 2 181 ? -7.191 -3.041 21.011 1.00 17.33 181 ASP H N 1
ATOM 3306 C CA . ASP B 2 181 ? -6.934 -1.886 20.134 1.00 16.91 181 ASP H CA 1
ATOM 3307 C C . ASP B 2 181 ? -5.744 -0.977 20.470 1.00 12.75 181 ASP H C 1
ATOM 3308 O O . ASP B 2 181 ? -5.496 -0.018 19.756 1.00 14.72 181 ASP H O 1
ATOM 3313 N N . LEU B 2 182 ? -5.019 -1.269 21.543 1.00 10.62 182 LEU H N 1
ATOM 3314 C CA . LEU B 2 182 ? -3.826 -0.492 21.866 1.00 9.87 182 LEU H CA 1
ATOM 3315 C C . LEU B 2 182 ? -2.597 -1.112 21.195 1.00 9.40 182 LEU H C 1
ATOM 3316 O O . LEU B 2 182 ? -2.687 -2.186 20.582 1.00 11.05 182 LEU H O 1
ATOM 3321 N N . TYR B 2 183 ? -1.452 -0.442 21.338 1.00 7.32 183 TYR H N 1
ATOM 3322 C CA . TYR B 2 183 ? -0.187 -0.872 20.763 1.00 7.13 183 TYR H CA 1
ATOM 3323 C C . TYR B 2 183 ? 0.845 -1.118 21.854 1.00 9.68 183 TYR H C 1
ATOM 3324 O O . TYR B 2 183 ? 0.752 -0.540 22.946 1.00 8.20 183 TYR H O 1
ATOM 3333 N N . THR B 2 184 ? 1.828 -1.970 21.547 1.00 9.20 184 THR H N 1
ATOM 3334 C CA . THR B 2 184 ? 2.902 -2.300 22.481 1.00 7.29 184 THR H CA 1
ATOM 3335 C C . THR B 2 184 ? 4.200 -2.481 21.734 1.00 8.78 184 THR H C 1
ATOM 3336 O O . THR B 2 184 ? 4.218 -2.901 20.573 1.00 9.94 184 THR H O 1
ATOM 3340 N N . THR B 2 185 ? 5.287 -2.148 22.409 1.00 5.77 185 THR H N 1
ATOM 3341 C CA . THR B 2 185 ? 6.620 -2.463 21.912 1.00 6.03 185 THR H CA 1
ATOM 3342 C C . THR B 2 185 ? 7.569 -2.563 23.088 1.00 7.49 185 THR H C 1
ATOM 3343 O O . THR B 2 185 ? 7.144 -2.531 24.247 1.00 9.20 185 THR H O 1
ATOM 3347 N N . SER B 2 186 ? 8.854 -2.706 22.797 1.00 8.88 186 SER H N 1
ATOM 3348 C CA . SER B 2 186 ? 9.863 -2.669 23.836 1.00 8.40 186 SER H CA 1
ATOM 3349 C C . SER B 2 186 ? 11.062 -1.905 23.321 1.00 6.51 186 SER H C 1
ATOM 3350 O O . SER B 2 186 ? 11.128 -1.513 22.138 1.00 9.14 186 SER H O 1
ATOM 3353 N N A SER B 2 187 ? 11.996 -1.630 24.225 0.70 6.72 187 SER H N 1
ATOM 3354 N N B SER B 2 187 ? 12.023 -1.689 24.208 0.30 7.03 187 SER H N 1
ATOM 3355 C CA A SER B 2 187 ? 13.292 -1.100 23.849 0.70 7.91 187 SER H CA 1
ATOM 3356 C CA B SER B 2 187 ? 13.298 -1.122 23.816 0.30 7.60 187 SER H CA 1
ATOM 3357 C C A SER B 2 187 ? 14.321 -1.904 24.603 0.70 7.11 187 SER H C 1
ATOM 3358 C C B SER B 2 187 ? 14.384 -1.795 24.628 0.30 7.29 187 SER H C 1
ATOM 3359 O O A SER B 2 187 ? 14.110 -2.241 25.772 0.70 7.00 187 SER H O 1
ATOM 3360 O O B SER B 2 187 ? 14.282 -1.924 25.845 0.30 6.70 187 SER H O 1
ATOM 3365 N N . GLN B 2 188 ? 15.432 -2.219 23.937 1.00 8.23 188 GLN H N 1
ATOM 3366 C CA . GLN B 2 188 ? 16.484 -3.017 24.526 1.00 7.60 188 GLN H CA 1
ATOM 3367 C C . GLN B 2 188 ? 17.796 -2.245 24.514 1.00 8.87 188 GLN H C 1
ATOM 3368 O O . GLN B 2 188 ? 18.086 -1.505 23.574 1.00 9.21 188 GLN H O 1
ATOM 3374 N N . LEU B 2 189 ? 18.596 -2.424 25.560 1.00 7.64 189 LEU H N 1
ATOM 3375 C CA . LEU B 2 189 ? 19.928 -1.857 25.607 1.00 6.84 189 LEU H CA 1
ATOM 3376 C C . LEU B 2 189 ? 20.914 -2.967 25.910 1.00 10.58 189 LEU H C 1
ATOM 3377 O O . LEU B 2 189 ? 20.713 -3.761 26.843 1.00 9.17 189 LEU H O 1
ATOM 3382 N N . THR B 2 190 ? 21.981 -3.029 25.115 1.00 10.57 190 THR H N 1
ATOM 3383 C CA . THR B 2 190 ? 23.057 -3.978 25.328 1.00 9.91 190 THR H CA 1
ATOM 3384 C C . THR B 2 190 ? 24.303 -3.171 25.571 1.00 10.97 190 THR H C 1
ATOM 3385 O O . THR B 2 190 ? 24.616 -2.264 24.787 1.00 11.69 190 THR H O 1
ATOM 3389 N N . LEU B 2 191 ? 25.008 -3.462 26.653 1.00 10.16 191 LEU H N 1
ATOM 3390 C CA . LEU B 2 191 ? 26.171 -2.651 26.980 1.00 12.54 191 LEU H CA 1
ATOM 3391 C C . LEU B 2 191 ? 27.233 -3.495 27.666 1.00 16.33 191 LEU H C 1
ATOM 3392 O O . LEU B 2 191 ? 26.909 -4.531 28.243 1.00 17.31 191 LEU H O 1
ATOM 3397 N N . PRO B 2 192 ? 28.507 -3.061 27.601 1.00 17.38 192 PRO H N 1
ATOM 3398 C CA . PRO B 2 192 ? 29.585 -3.834 28.222 1.00 18.69 192 PRO H CA 1
ATOM 3399 C C . PRO B 2 192 ? 29.230 -4.153 29.661 1.00 20.05 192 PRO H C 1
ATOM 3400 O O . PRO B 2 192 ? 28.724 -3.295 30.388 1.00 16.95 192 PRO H O 1
ATOM 3404 N N . ALA B 2 193 ? 29.484 -5.395 30.062 1.00 25.21 193 ALA H N 1
ATOM 3405 C CA . ALA B 2 193 ? 29.135 -5.837 31.407 1.00 30.50 193 ALA H CA 1
ATOM 3406 C C . ALA B 2 193 ? 29.677 -4.877 32.460 1.00 31.77 193 ALA H C 1
ATOM 3407 O O . ALA B 2 193 ? 28.975 -4.510 33.395 1.00 31.22 193 ALA H O 1
ATOM 3409 N N . THR B 2 194 ? 30.927 -4.455 32.297 1.00 32.37 194 THR H N 1
ATOM 3410 C CA . THR B 2 194 ? 31.540 -3.545 33.262 1.00 31.88 194 THR H CA 1
ATOM 3411 C C . THR B 2 194 ? 30.801 -2.210 33.370 1.00 30.43 194 THR H C 1
ATOM 3412 O O . THR B 2 194 ? 30.997 -1.467 34.329 1.00 30.75 194 THR H O 1
ATOM 3416 N N . GLN B 2 195 ? 29.949 -1.905 32.396 1.00 26.23 195 GLN H N 1
ATOM 3417 C CA . GLN B 2 195 ? 29.218 -0.639 32.391 1.00 24.40 195 GLN H CA 1
ATOM 3418 C C . GLN B 2 195 ? 27.828 -0.772 33.004 1.00 26.41 195 GLN H C 1
ATOM 3419 O O . GLN B 2 195 ? 27.075 0.199 33.083 1.00 23.34 195 GLN H O 1
ATOM 3425 N N . CYS B 2 196 ? 27.484 -1.985 33.416 1.00 25.86 196 CYS H N 1
ATOM 3426 C CA . CYS B 2 196 ? 26.172 -2.251 33.983 1.00 24.18 196 CYS H CA 1
ATOM 3427 C C . CYS B 2 196 ? 26.306 -3.254 35.122 1.00 25.91 196 CYS H C 1
ATOM 3428 O O . CYS B 2 196 ? 25.721 -4.333 35.090 1.00 27.88 196 CYS H O 1
ATOM 3431 N N . LEU B 2 197 ? 27.113 -2.895 36.112 1.00 28.75 197 LEU H N 1
ATOM 3432 C CA . LEU B 2 197 ? 27.298 -3.725 37.293 1.00 31.93 197 LEU H CA 1
ATOM 3433 C C . LEU B 2 197 ? 26.164 -3.553 38.301 1.00 24.76 197 LEU H C 1
ATOM 3434 O O . LEU B 2 197 ? 25.460 -2.552 38.296 1.00 19.51 197 LEU H O 1
ATOM 3439 N N . ALA B 2 198 ? 25.991 -4.552 39.154 1.00 23.03 198 ALA H N 1
ATOM 3440 C CA . ALA B 2 198 ? 25.070 -4.436 40.271 1.00 20.53 198 ALA H CA 1
ATOM 3441 C C . ALA B 2 198 ? 25.397 -3.134 40.993 1.00 24.48 198 ALA H C 1
ATOM 3442 O O . ALA B 2 198 ? 26.565 -2.827 41.223 1.00 25.61 198 ALA H O 1
ATOM 3444 N N . GLY B 2 199 ? 24.370 -2.354 41.305 1.00 26.40 199 GLY H N 1
ATOM 3445 C CA . GLY B 2 199 ? 24.568 -1.056 41.935 1.00 25.74 199 GLY H CA 1
ATOM 3446 C C . GLY B 2 199 ? 24.562 0.094 40.939 1.00 26.13 199 GLY H C 1
ATOM 3447 O O . GLY B 2 199 ? 24.650 1.270 41.303 1.00 27.73 199 GLY H O 1
ATOM 3448 N N . LYS B 2 200 ? 24.472 -0.253 39.663 1.00 21.72 200 LYS H N 1
ATOM 3449 C CA . LYS B 2 200 ? 24.348 0.738 38.607 1.00 20.98 200 LYS H CA 1
ATOM 3450 C C . LYS B 2 200 ? 22.966 0.565 37.979 1.00 20.98 200 LYS H C 1
ATOM 3451 O O . LYS B 2 200 ? 22.454 -0.551 37.890 1.00 19.14 200 LYS H O 1
ATOM 3457 N N . SER B 2 201 ? 22.356 1.670 37.569 1.00 23.21 201 SER H N 1
ATOM 3458 C CA . SER B 2 201 ? 21.078 1.620 36.873 1.00 27.22 201 SER H CA 1
ATOM 3459 C C . SER B 2 201 ? 21.179 2.436 35.603 1.00 22.22 201 SER H C 1
ATOM 3460 O O . SER B 2 201 ? 22.134 3.193 35.413 1.00 23.27 201 SER H O 1
ATOM 3463 N N . VAL B 2 202 ? 20.208 2.248 34.718 1.00 14.25 202 VAL H N 1
ATOM 3464 C CA A VAL B 2 202 ? 20.150 3.017 33.489 0.50 13.14 202 VAL H CA 1
ATOM 3465 C CA B VAL B 2 202 ? 20.146 3.006 33.481 0.50 13.16 202 VAL H CA 1
ATOM 3466 C C . VAL B 2 202 ? 18.698 3.423 33.284 1.00 14.71 202 VAL H C 1
ATOM 3467 O O . VAL B 2 202 ? 17.781 2.689 33.638 1.00 19.96 202 VAL H O 1
ATOM 3474 N N A THR B 2 203 ? 18.464 4.586 32.700 0.70 11.99 203 THR H N 1
ATOM 3475 N N B THR B 2 203 ? 18.503 4.616 32.738 0.30 12.29 203 THR H N 1
ATOM 3476 C CA A THR B 2 203 ? 17.073 5.000 32.513 0.70 11.58 203 THR H CA 1
ATOM 3477 C CA B THR B 2 203 ? 17.161 5.160 32.579 0.30 12.34 203 THR H CA 1
ATOM 3478 C C A THR B 2 203 ? 16.618 4.905 31.061 0.70 9.80 203 THR H C 1
ATOM 3479 C C B THR B 2 203 ? 16.657 5.019 31.145 0.30 10.55 203 THR H C 1
ATOM 3480 O O A THR B 2 203 ? 17.370 5.240 30.141 0.70 10.62 203 THR H O 1
ATOM 3481 O O B THR B 2 203 ? 17.422 5.140 30.187 0.30 10.29 203 THR H O 1
ATOM 3488 N N A CYS B 2 204 ? 15.382 4.455 30.851 0.70 10.07 204 CYS H N 1
ATOM 3489 N N B CYS B 2 204 ? 15.359 4.770 31.011 0.30 10.47 204 CYS H N 1
ATOM 3490 C CA A CYS B 2 204 ? 14.760 4.615 29.547 0.70 10.29 204 CYS H CA 1
ATOM 3491 C CA B CYS B 2 204 ? 14.721 4.646 29.709 0.30 9.82 204 CYS H CA 1
ATOM 3492 C C A CYS B 2 204 ? 13.780 5.782 29.595 0.70 9.51 204 CYS H C 1
ATOM 3493 C C B CYS B 2 204 ? 13.659 5.741 29.549 0.30 9.54 204 CYS H C 1
ATOM 3494 O O A CYS B 2 204 ? 13.002 5.933 30.548 0.70 10.00 204 CYS H O 1
ATOM 3495 O O B CYS B 2 204 ? 12.691 5.801 30.313 0.30 9.29 204 CYS H O 1
ATOM 3500 N N . HIS B 2 205 ? 13.849 6.607 28.554 1.00 9.15 205 HIS H N 1
ATOM 3501 C CA . HIS B 2 205 ? 13.037 7.808 28.417 1.00 9.24 205 HIS H CA 1
ATOM 3502 C C . HIS B 2 205 ? 12.076 7.606 27.262 1.00 10.19 205 HIS H C 1
ATOM 3503 O O . HIS B 2 205 ? 12.489 7.372 26.126 1.00 9.93 205 HIS H O 1
ATOM 3510 N N . VAL B 2 206 ? 10.780 7.706 27.541 1.00 8.02 206 VAL H N 1
ATOM 3511 C CA . VAL B 2 206 ? 9.784 7.344 26.535 1.00 7.77 206 VAL H CA 1
ATOM 3512 C C . VAL B 2 206 ? 8.933 8.553 26.184 1.00 8.81 206 VAL H C 1
ATOM 3513 O O . VAL B 2 206 ? 8.264 9.109 27.050 1.00 9.46 206 VAL H O 1
ATOM 3517 N N . LYS B 2 207 ? 8.976 8.962 24.918 1.00 9.11 207 LYS H N 1
ATOM 3518 C CA . LYS B 2 207 ? 8.117 10.048 24.431 1.00 10.03 207 LYS H CA 1
ATOM 3519 C C . LYS B 2 207 ? 6.921 9.468 23.685 1.00 8.58 207 LYS H C 1
ATOM 3520 O O . LYS B 2 207 ? 7.066 8.514 22.926 1.00 10.17 207 LYS H O 1
ATOM 3526 N N . HIS B 2 208 ? 5.736 10.023 23.910 1.00 7.15 208 HIS H N 1
ATOM 3527 C CA . HIS B 2 208 ? 4.548 9.563 23.189 1.00 9.40 208 HIS H CA 1
ATOM 3528 C C . HIS B 2 208 ? 3.559 10.687 23.002 1.00 8.86 208 HIS H C 1
ATOM 3529 O O . HIS B 2 208 ? 3.261 11.442 23.946 1.00 10.25 208 HIS H O 1
ATOM 3536 N N . TYR B 2 209 ? 3.076 10.808 21.769 1.00 8.37 209 TYR H N 1
ATOM 3537 C CA . TYR B 2 209 ? 1.993 11.721 21.435 1.00 9.45 209 TYR H CA 1
ATOM 3538 C C . TYR B 2 209 ? 2.373 13.150 21.825 1.00 11.47 209 TYR H C 1
ATOM 3539 O O . TYR B 2 209 ? 3.524 13.558 21.634 1.00 13.57 209 TYR H O 1
ATOM 3548 N N . THR B 2 210 ? 1.423 13.904 22.367 1.00 14.59 210 THR H N 1
ATOM 3549 C CA . THR B 2 210 ? 1.682 15.281 22.789 1.00 14.68 210 THR H CA 1
ATOM 3550 C C . THR B 2 210 ? 1.557 15.430 24.301 1.00 15.73 210 THR H C 1
ATOM 3551 O O . THR B 2 210 ? 1.293 16.516 24.833 1.00 19.47 210 THR H O 1
ATOM 3555 N N . ASN B 2 211 ? 1.759 14.320 24.991 1.00 14.09 211 ASN H N 1
ATOM 3556 C CA . ASN B 2 211 ? 1.719 14.288 26.442 1.00 14.16 211 ASN H CA 1
ATOM 3557 C C . ASN B 2 211 ? 3.126 14.267 27.020 1.00 14.72 211 ASN H C 1
ATOM 3558 O O . ASN B 2 211 ? 4.091 14.016 26.308 1.00 13.98 211 ASN H O 1
ATOM 3563 N N . PRO B 2 212 ? 3.256 14.553 28.328 1.00 14.14 212 PRO H N 1
ATOM 3564 C CA . PRO B 2 212 ? 4.565 14.505 28.987 1.00 15.26 212 PRO H CA 1
ATOM 3565 C C . PRO B 2 212 ? 5.276 13.164 28.812 1.00 14.85 212 PRO H C 1
ATOM 3566 O O . PRO B 2 212 ? 4.650 12.094 28.804 1.00 14.58 212 PRO H O 1
ATOM 3570 N N . SER B 2 213 ? 6.595 13.244 28.665 1.00 11.08 213 SER H N 1
ATOM 3571 C CA . SER B 2 213 ? 7.422 12.068 28.528 1.00 11.34 213 SER H CA 1
ATOM 3572 C C . SER B 2 213 ? 7.592 11.346 29.851 1.00 10.98 213 SER H C 1
ATOM 3573 O O . SER B 2 213 ? 7.305 11.898 30.908 1.00 13.77 213 SER H O 1
ATOM 3576 N N . GLN B 2 214 ? 8.063 10.108 29.776 1.00 10.45 214 GLN H N 1
ATOM 3577 C CA . GLN B 2 214 ? 8.238 9.282 30.962 1.00 8.47 214 GLN H CA 1
ATOM 3578 C C . GLN B 2 214 ? 9.693 8.858 31.108 1.00 12.40 214 GLN H C 1
ATOM 3579 O O . GLN B 2 214 ? 10.390 8.693 30.116 1.00 13.96 214 GLN H O 1
ATOM 3585 N N A ASP B 2 215 ? 10.145 8.700 32.344 0.70 10.34 215 ASP H N 1
ATOM 3586 N N B ASP B 2 215 ? 10.137 8.676 32.345 0.30 11.15 215 ASP H N 1
ATOM 3587 C CA A ASP B 2 215 ? 11.521 8.302 32.627 0.70 12.60 215 ASP H CA 1
ATOM 3588 C CA B ASP B 2 215 ? 11.521 8.304 32.615 0.30 12.63 215 ASP H CA 1
ATOM 3589 C C A ASP B 2 215 ? 11.425 7.175 33.641 0.70 13.63 215 ASP H C 1
ATOM 3590 C C B ASP B 2 215 ? 11.563 7.216 33.681 0.30 13.16 215 ASP H C 1
ATOM 3591 O O A ASP B 2 215 ? 10.852 7.346 34.724 0.70 12.88 215 ASP H O 1
ATOM 3592 O O B ASP B 2 215 ? 11.260 7.465 34.851 0.30 14.26 215 ASP H O 1
ATOM 3601 N N . VAL B 2 216 ? 11.930 6.009 33.262 1.00 10.92 216 VAL H N 1
ATOM 3602 C CA . VAL B 2 216 ? 11.889 4.824 34.125 1.00 10.26 216 VAL H CA 1
ATOM 3603 C C . VAL B 2 216 ? 13.294 4.284 34.398 1.00 12.66 216 VAL H C 1
ATOM 3604 O O . VAL B 2 216 ? 14.081 4.093 33.480 1.00 13.18 216 VAL H O 1
ATOM 3608 N N . THR B 2 217 ? 13.603 4.040 35.663 1.00 11.62 217 THR H N 1
ATOM 3609 C CA . THR B 2 217 ? 14.888 3.469 36.046 1.00 14.37 217 THR H CA 1
ATOM 3610 C C . THR B 2 217 ? 14.899 1.953 35.845 1.00 14.56 217 THR H C 1
ATOM 3611 O O . THR B 2 217 ? 13.952 1.250 36.223 1.00 13.99 217 THR H O 1
ATOM 3615 N N . VAL B 2 218 ? 15.964 1.465 35.221 1.00 12.20 218 VAL H N 1
ATOM 3616 C CA . VAL B 2 218 ? 16.111 0.045 34.925 1.00 13.00 218 VAL H CA 1
ATOM 3617 C C . VAL B 2 218 ? 17.364 -0.461 35.624 1.00 12.21 218 VAL H C 1
ATOM 3618 O O . VAL B 2 218 ? 18.475 -0.145 35.232 1.00 16.27 218 VAL H O 1
ATOM 3622 N N . PRO B 2 219 ? 17.181 -1.225 36.709 1.00 18.15 219 PRO H N 1
ATOM 3623 C CA . PRO B 2 219 ? 18.327 -1.746 37.458 1.00 19.74 219 PRO H CA 1
ATOM 3624 C C . PRO B 2 219 ? 19.164 -2.709 36.634 1.00 17.44 219 PRO H C 1
ATOM 3625 O O . PRO B 2 219 ? 18.602 -3.534 35.909 1.00 17.06 219 PRO H O 1
ATOM 3629 N N . CYS B 2 220 ? 20.485 -2.591 36.740 1.00 13.66 220 CYS H N 1
ATOM 3630 C CA . CYS B 2 220 ? 21.395 -3.569 36.169 1.00 15.05 220 CYS H CA 1
ATOM 3631 C C . CYS B 2 220 ? 21.244 -4.855 36.980 1.00 16.87 220 CYS H C 1
ATOM 3632 O O . CYS B 2 220 ? 20.828 -4.813 38.136 1.00 20.72 220 CYS H O 1
ATOM 3635 N N A PRO B 2 221 ? 21.550 -6.005 36.367 0.60 16.18 221 PRO H N 1
ATOM 3636 N N B PRO B 2 221 ? 21.598 -6.003 36.377 0.40 16.14 221 PRO H N 1
ATOM 3637 C CA A PRO B 2 221 ? 21.376 -7.269 37.091 0.60 16.99 221 PRO H CA 1
ATOM 3638 C CA B PRO B 2 221 ? 21.465 -7.312 37.028 0.40 16.68 221 PRO H CA 1
ATOM 3639 C C A PRO B 2 221 ? 22.453 -7.467 38.153 0.60 17.42 221 PRO H C 1
ATOM 3640 C C B PRO B 2 221 ? 22.012 -7.317 38.453 0.40 15.82 221 PRO H C 1
ATOM 3641 O O A PRO B 2 221 ? 23.445 -6.743 38.157 0.60 16.89 221 PRO H O 1
ATOM 3642 O O B PRO B 2 221 ? 21.465 -8.028 39.303 0.40 10.13 221 PRO H O 1
#

Foldseek 3Di:
DKAKAKPPQEDAAAFFAKDKIKMFIPWFQADPVGFGQKWKWFDAPPGDTDTQDGSQFHGDPPHDPQWTKHDGTGMIMIMRHGDAQVRFGWMWMWGPSDPPIDIYPTHTYAYDDDFDFWDKDKDWADPVVLVVFKTKIKMKTDDGPDPDKDKWKAFVHHTDDPFKDKDKDAADNPRGGIMMMMMGMDTSVVVVVTFKIKIWMDDPPDPHIDIDIGTPPGD/DWAWAKDFADEDAQQAKTKMKTATDPDFQQQWKKWKWWAAVPGDIGTAWIFGHVVVVRDIDGDPVQVVFWDWADDRVRSMIMIMGGNDDQVVFTWMKMWTDRHPVDGHIYPTDTHGHHPDDWDFWDKAWDDDPDDADPQKFKTKIKGDFTPDQDDKDKDKPDDDDQKDKDWDGWDADPDDGGTITMMMIMHGDVQQDQVDWMWMWMDGDPDDIDIDIHHRD

Secondary structure (DSSP, 8-state):
--EEEEES-EEE-TT--EEEEEEEESS-GGGSEEEEEEE-TTS-EEEEEEE--GGGTT-EEE-GGGTTSEEEEEEGGGTEEEEEE-S--GGG-EEEEEEEES-TT---BB--EEEEE-SPPPB--EEEEEE--SPPPTTEEEEEEEEEEEBSS-SEEEEES--STT-EEEEPPPEE-SSSS-EEEEEEEEEEGGGS-TT-EEEEEEEETTSPPEEEEEE--/---EEEE-SEEEE-TTS-EEEEEEESS--B-TTS-BSEEEEEE-TTSPPEEEEETTTEEPTT--TTEEEEEETTEEEEEESS--GGG-EEEEEEE-SSSSPEE---EEEEE----BPPEEEEEPPPHHHHHTTEEEEEEEEEEEBSS--EEEEEETTEEP-SSEEEEE----TTT--EEEEEEEEEEHHHHHT--EEEEEEE-TT-SS-EEEEEETT--